Protein AF-A0AAN6NQ65-F1 (afdb_monomer_lite)

Sequence (447 aa):
MGCDTLKQATLVTADGRIVTVSDKDKANSDEGRLFWALRGAGGGNFGVVVEFKMYLSKLQNEEGLVVAGRYVWLPSPAAKAMDEFMKTMERFYTTDWPDQITIDSTWLCDLKQTGSELGVRFLVYYDGTKEEFDKLIDDKVKQKDLAKQLKRRSLAEKSTRFLHETLASQWSEETIKAFPSGSEVKHKLYSSFVFKNDASRIKSVISIIRQEMAAFRREFPGEDGLLQVTWIHSGGKASAKKRSETAFRWRDCTYHAYIMLEWQEKWLEMDMRGFLQKFKEKLRPFSMMGRAAFINFPDAALQSNASERVYYGNNRQKLQSIKKIWDRDNFFQWNQGVRLPQPESAKTQTFNVKAASASLPADELRMLSSFAINSESAPASPPSSLGDEGDDRTLGDEGDVVDMDEQLLTDVNASEEWDSFDHPAASGQINYSALGRGIIDLSALGF

Radius of gyration: 26.8 Å; chains: 1; bounding box: 70×83×67 Å

Foldseek 3Di:
DQLVFWAKWWFQFPVRDIDIAGPPDDCPDLRVLVSQASSAQDPLFFGGIDDTDGDDDDFPDPVQKKKKFKDKAAFAQPPVRVVVVLVQQLQVLLFPDDPQKWWKKKKKQWLVDDRHLIMIMIIIIGRDDLVVVLVRLVVRRPPVVVSVRSSVGIDMDRPVVCCVPPVVVVVVVVVVLVDPPDPFNKDKAKDKFFAASDSVLSSQLVVLVSVLSNVCNVVDRPFRKMKMKIWTAQADPQLPDALQSHQQRRSNTGTMIMIMMMGGDPVCPVVVVVSVVVSCQSSQCRGVLSAAGGPVGDHPPDFQVCLCCRHRNVSLVSSQVSCCVRPVVPPSDDGNYRHHDDDCVVVPPDDPVVVPPPDDDPPVVVVVPPPDDDDDDDDDDDDDDDDDDDDDDDDDDDDDPPPPPDPDDPSVVVVVVVVPDDDPDPDDDDDPDDPDDDDDDPCVPPD

Organism: NCBI:txid241081

Secondary structure (DSSP, 8-state):
-GGGSEEEEEEE-TTS-EEEEETTS-TTSHHHHHHHHHTTS-SSSS-EEEEEEEPPPPPSSTT-EEEEEEEEE---SSHHHHHHHHHHHHHHHHS---TTEEEEEEEEEETT--SSS-EEEEEEEESS-HHHHHHHHHHH--SHHHHHHHHHTEEEEEHHHHIIIIIIHHHHHHHHHHSTTSSSPPEEEEEEEEE---HHHHHHHHHHHHHHHHHHHHHSTTS-EEEEEEEEE--GGGGGS-TTSSS---TT-SEEEEEEEEES-GGGHHHHHHHHHHHHHHHGGGSGGGT---TTS--TTS-TTTHHHHHHGGGHHHHHHHHHHH-TT--S--TTSPPPPPPGGGTT----TTSGGGS--TTGGGTGGGS------------------------------------SSSTTHHHHHHHT-PPPPS----------S-----TTS--

pLDDT: mean 77.88, std 26.89, range [23.22, 98.69]

Structure (mmCIF, N/CA/C/O backbone):
data_AF-A0AAN6NQ65-F1
#
_entry.id   AF-A0AAN6NQ65-F1
#
loop_
_atom_site.group_PDB
_atom_site.id
_atom_site.type_symbol
_atom_site.label_atom_id
_atom_site.label_alt_id
_atom_site.label_comp_id
_atom_site.label_asym_id
_atom_site.label_entity_id
_atom_site.label_seq_id
_atom_site.pdbx_PDB_ins_code
_atom_site.Cartn_x
_atom_site.Cartn_y
_atom_site.Cartn_z
_atom_site.occupancy
_atom_site.B_iso_or_equiv
_atom_site.auth_seq_id
_atom_site.auth_comp_id
_atom_site.auth_asym_id
_atom_site.auth_atom_id
_atom_site.pdbx_PDB_model_num
ATOM 1 N N . MET A 1 1 ? 7.867 6.233 -3.820 1.00 88.19 1 MET A N 1
ATOM 2 C CA . MET A 1 1 ? 7.574 4.851 -4.269 1.00 88.19 1 MET A CA 1
ATOM 3 C C . MET A 1 1 ? 8.866 4.107 -4.580 1.00 88.19 1 MET A C 1
ATOM 5 O O . MET A 1 1 ? 9.846 4.755 -4.925 1.00 88.19 1 MET A O 1
ATOM 9 N N . GLY A 1 2 ? 8.884 2.769 -4.538 1.00 88.88 2 GLY A N 1
ATOM 10 C CA . GLY A 1 2 ? 10.074 1.984 -4.924 1.00 88.88 2 GLY A CA 1
ATOM 11 C C . GLY A 1 2 ? 10.507 2.184 -6.387 1.00 88.88 2 GLY A C 1
ATOM 12 O O . GLY A 1 2 ? 11.692 2.202 -6.691 1.00 88.88 2 GLY A O 1
ATOM 13 N N . CYS A 1 3 ? 9.565 2.457 -7.296 1.00 93.75 3 CYS A N 1
ATOM 14 C CA . CYS A 1 3 ? 9.886 2.826 -8.679 1.00 93.75 3 CYS A CA 1
ATOM 15 C C . CYS A 1 3 ? 10.592 4.191 -8.820 1.00 93.75 3 CYS A C 1
ATOM 17 O O . CYS A 1 3 ? 11.204 4.464 -9.854 1.00 93.75 3 CYS A O 1
ATOM 19 N N . ASP A 1 4 ? 10.540 5.053 -7.800 1.00 94.69 4 ASP A N 1
ATOM 20 C CA . ASP A 1 4 ? 11.203 6.359 -7.836 1.00 94.69 4 ASP A CA 1
ATOM 21 C C . ASP A 1 4 ? 12.704 6.240 -7.605 1.00 94.69 4 ASP A C 1
ATOM 23 O O . ASP A 1 4 ? 13.458 7.004 -8.206 1.00 94.69 4 ASP A O 1
ATOM 27 N N . THR A 1 5 ? 13.118 5.272 -6.783 1.00 95.81 5 THR A N 1
ATOM 28 C CA . THR A 1 5 ? 14.517 5.011 -6.434 1.00 95.81 5 THR A CA 1
ATOM 29 C C . THR A 1 5 ? 15.225 4.093 -7.428 1.00 95.81 5 THR A C 1
ATOM 31 O O . THR A 1 5 ? 16.433 3.915 -7.310 1.00 95.81 5 THR A O 1
ATOM 34 N N . LEU A 1 6 ? 14.533 3.545 -8.435 1.00 97.44 6 LEU A N 1
ATOM 35 C CA . LEU A 1 6 ? 15.185 2.809 -9.519 1.00 97.44 6 LEU A CA 1
ATOM 36 C C . LEU A 1 6 ? 16.163 3.724 -10.275 1.00 97.44 6 LEU A C 1
ATOM 38 O O . LEU A 1 6 ? 15.770 4.784 -10.764 1.00 97.44 6 LEU A O 1
ATOM 42 N N . LYS A 1 7 ? 17.422 3.286 -10.375 1.00 98.25 7 LYS A N 1
ATOM 43 C CA . LYS A 1 7 ? 18.525 3.979 -11.058 1.00 98.25 7 LYS A CA 1
ATOM 44 C C . LYS A 1 7 ? 18.899 3.305 -12.375 1.00 98.25 7 LYS A C 1
ATOM 46 O O . LYS A 1 7 ? 19.139 3.979 -13.368 1.00 98.25 7 LYS A O 1
ATOM 51 N N . GLN A 1 8 ? 18.963 1.976 -12.378 1.00 98.56 8 GLN A N 1
ATOM 52 C CA . GLN A 1 8 ? 19.268 1.163 -13.555 1.00 98.56 8 GLN A CA 1
ATOM 53 C C . GLN A 1 8 ? 18.617 -0.214 -13.411 1.00 98.56 8 GLN A C 1
ATOM 55 O O . GLN A 1 8 ? 18.523 -0.735 -12.301 1.00 98.56 8 GLN A O 1
ATOM 60 N N . ALA A 1 9 ? 18.185 -0.796 -14.523 1.00 98.44 9 ALA A N 1
ATOM 61 C CA . ALA A 1 9 ? 17.701 -2.167 -14.606 1.00 98.44 9 ALA A CA 1
ATOM 62 C C . ALA A 1 9 ? 18.404 -2.893 -15.756 1.00 98.44 9 ALA A C 1
ATOM 64 O O . ALA A 1 9 ? 18.630 -2.295 -16.809 1.00 98.44 9 ALA A O 1
ATOM 65 N N . THR A 1 10 ? 18.707 -4.174 -15.569 1.00 98.69 10 THR A N 1
ATOM 66 C CA . THR A 1 10 ? 19.161 -5.073 -16.638 1.00 98.69 10 THR A CA 1
ATOM 67 C C . THR A 1 10 ? 18.120 -6.167 -16.828 1.00 98.69 10 THR A C 1
ATOM 69 O O . THR A 1 10 ? 17.660 -6.753 -15.847 1.00 98.69 10 THR A O 1
ATOM 72 N N . LEU A 1 11 ? 17.733 -6.436 -18.072 1.00 98.00 11 LEU A N 1
ATOM 73 C CA . LEU A 1 11 ? 16.691 -7.398 -18.422 1.00 98.00 11 LEU A CA 1
ATOM 74 C C . LEU A 1 11 ? 17.039 -8.221 -19.664 1.00 98.00 11 LEU A C 1
ATOM 76 O O . LEU A 1 11 ? 17.807 -7.782 -20.518 1.00 98.00 11 LEU A O 1
ATOM 80 N N . VAL A 1 12 ? 16.427 -9.398 -19.766 1.00 98.31 12 VAL A N 1
ATOM 81 C CA . VAL A 1 12 ? 16.402 -10.236 -20.968 1.00 98.31 12 VAL A CA 1
ATOM 82 C C . VAL A 1 12 ? 15.095 -9.968 -21.711 1.00 98.31 12 VAL A C 1
ATOM 84 O O . VAL A 1 12 ? 14.009 -10.101 -21.144 1.00 98.31 12 VAL A O 1
ATOM 87 N N . THR A 1 13 ? 15.201 -9.551 -22.966 1.00 97.38 13 THR A N 1
ATOM 88 C CA . THR A 1 13 ? 14.060 -9.257 -23.854 1.00 97.38 13 THR A CA 1
ATOM 89 C C . THR A 1 13 ? 13.543 -10.523 -24.552 1.00 97.38 13 THR A C 1
ATOM 91 O O . THR A 1 13 ? 14.151 -11.586 -24.442 1.00 97.38 13 THR A O 1
ATOM 94 N N . ALA A 1 14 ? 12.404 -10.439 -25.252 1.00 96.19 14 ALA A N 1
ATOM 95 C CA . ALA A 1 14 ? 11.746 -11.603 -25.868 1.00 96.19 14 ALA A CA 1
ATOM 96 C C . ALA A 1 14 ? 12.612 -12.314 -26.931 1.00 96.19 14 ALA A C 1
ATOM 98 O O . ALA A 1 14 ? 12.497 -13.521 -27.118 1.00 96.19 14 ALA A O 1
ATOM 99 N N . ASP A 1 15 ? 13.516 -11.579 -27.586 1.00 95.88 15 ASP A N 1
ATOM 100 C CA . ASP A 1 15 ? 14.494 -12.104 -28.549 1.00 95.88 15 ASP A CA 1
ATOM 101 C C . ASP A 1 15 ? 15.809 -12.591 -27.895 1.00 95.88 15 ASP A C 1
ATOM 103 O O . ASP A 1 15 ? 16.781 -12.901 -28.585 1.00 95.88 15 ASP A O 1
ATOM 107 N N . GLY A 1 16 ? 15.852 -12.664 -26.561 1.00 96.69 16 GLY A N 1
ATOM 108 C CA . GLY A 1 16 ? 16.993 -13.152 -25.787 1.00 96.69 16 GLY A CA 1
ATOM 109 C C . GLY A 1 16 ? 18.120 -12.137 -25.572 1.00 96.69 16 GLY A C 1
ATOM 110 O O . GLY A 1 16 ? 19.109 -12.477 -24.917 1.00 96.69 16 GLY A O 1
ATOM 111 N N . ARG A 1 17 ? 18.015 -10.893 -26.066 1.00 97.44 17 ARG A N 1
ATOM 112 C CA . ARG A 1 17 ? 19.049 -9.872 -25.813 1.00 97.44 17 ARG A CA 1
ATOM 113 C C . ARG A 1 17 ? 19.034 -9.405 -24.361 1.00 97.44 17 ARG A C 1
ATOM 115 O O . ARG A 1 17 ? 17.974 -9.096 -23.811 1.00 97.44 17 ARG A O 1
ATOM 122 N N . ILE A 1 18 ? 20.230 -9.266 -23.785 1.00 98.44 18 ILE A N 1
ATOM 123 C CA . ILE A 1 18 ? 20.455 -8.579 -22.509 1.00 98.44 18 ILE A CA 1
ATOM 124 C C . ILE A 1 18 ? 20.520 -7.073 -22.776 1.00 98.44 18 ILE A C 1
ATOM 126 O O . ILE A 1 18 ? 21.322 -6.615 -23.591 1.00 98.44 18 ILE A O 1
ATOM 130 N N . VAL A 1 19 ? 19.681 -6.309 -22.082 1.00 98.19 19 VAL A N 1
ATOM 131 C CA . VAL A 1 19 ? 19.545 -4.858 -22.235 1.00 98.19 19 VAL A CA 1
ATOM 132 C C . VAL A 1 19 ? 19.634 -4.207 -20.860 1.00 98.19 19 VAL A C 1
ATOM 134 O O . VAL A 1 19 ? 18.917 -4.595 -19.939 1.00 98.19 19 VAL A O 1
ATOM 137 N N . THR A 1 20 ? 20.495 -3.200 -20.722 1.00 98.62 20 THR A N 1
ATOM 138 C CA . THR A 1 20 ? 20.633 -2.395 -19.502 1.00 98.62 20 THR A CA 1
ATOM 139 C C . THR A 1 20 ? 20.147 -0.977 -19.779 1.00 98.62 20 THR A C 1
ATOM 141 O O . THR A 1 20 ? 20.663 -0.327 -20.682 1.00 98.62 20 THR A O 1
ATOM 144 N N . VAL A 1 21 ? 19.189 -0.494 -18.986 1.00 98.62 21 VAL A N 1
ATOM 145 C CA . VAL A 1 21 ? 18.586 0.846 -19.110 1.00 98.62 21 VAL A CA 1
ATOM 146 C C . VAL A 1 21 ? 18.626 1.603 -17.781 1.00 98.62 21 VAL A C 1
ATOM 148 O O . VAL A 1 21 ? 18.590 0.989 -16.712 1.00 98.62 21 VAL A O 1
ATOM 151 N N . SER A 1 22 ? 18.731 2.929 -17.810 1.00 98.44 22 SER A N 1
ATOM 152 C CA . SER A 1 22 ? 19.055 3.764 -16.648 1.00 98.44 22 SER A CA 1
ATOM 153 C C . SER A 1 22 ? 18.463 5.174 -16.675 1.00 98.44 22 SER A C 1
ATOM 155 O O . SER A 1 22 ? 18.005 5.674 -17.699 1.00 98.44 22 SER A O 1
ATOM 157 N N . ASP A 1 23 ? 18.562 5.863 -15.538 1.00 97.44 23 ASP A N 1
ATOM 158 C CA . ASP A 1 23 ? 18.179 7.270 -15.367 1.00 97.44 23 ASP A CA 1
ATOM 159 C C . ASP A 1 23 ? 19.037 8.276 -16.153 1.00 97.44 23 ASP A C 1
ATOM 161 O O . ASP A 1 23 ? 18.737 9.471 -16.146 1.00 97.44 23 ASP A O 1
ATOM 165 N N . LYS A 1 24 ? 20.078 7.801 -16.846 1.00 97.94 24 LYS A N 1
ATOM 166 C CA . LYS A 1 24 ? 20.935 8.591 -17.739 1.00 97.94 24 LYS A CA 1
ATOM 167 C C . LYS A 1 24 ? 20.559 8.476 -19.215 1.00 97.94 24 LYS A C 1
ATOM 169 O O . LYS A 1 24 ? 21.101 9.232 -20.024 1.00 97.94 24 LYS A O 1
ATOM 174 N N . ASP A 1 25 ? 19.673 7.551 -19.576 1.00 98.31 25 ASP A N 1
ATOM 175 C CA . ASP A 1 25 ? 19.274 7.367 -20.969 1.00 98.31 25 ASP A CA 1
ATOM 176 C C . ASP A 1 25 ? 18.403 8.537 -21.436 1.00 98.31 25 ASP A C 1
ATOM 178 O O . ASP A 1 25 ? 17.632 9.128 -20.671 1.00 98.31 25 ASP A O 1
ATOM 182 N N . LYS A 1 26 ? 18.518 8.899 -22.717 1.00 97.50 26 LYS A N 1
ATOM 183 C CA . LYS A 1 26 ? 17.747 10.014 -23.277 1.00 97.50 26 LYS A CA 1
ATOM 184 C C . LYS A 1 26 ? 16.262 9.662 -23.224 1.00 97.50 26 LYS A C 1
ATOM 186 O O . LYS A 1 26 ? 15.844 8.670 -23.806 1.00 97.50 26 LYS A O 1
ATOM 191 N N . ALA A 1 27 ? 15.444 10.499 -22.586 1.00 91.94 27 ALA A N 1
ATOM 192 C CA . ALA A 1 27 ? 14.029 10.203 -22.321 1.00 91.94 27 ALA A CA 1
ATOM 193 C C . ALA A 1 27 ? 13.165 9.916 -23.573 1.00 91.94 27 ALA A C 1
ATOM 195 O O . ALA A 1 27 ? 12.062 9.378 -23.451 1.00 91.94 27 ALA A O 1
ATOM 196 N N . ASN A 1 28 ? 13.643 10.291 -24.765 1.00 92.31 28 ASN A N 1
ATOM 197 C CA . ASN A 1 28 ? 13.008 10.030 -26.054 1.00 92.31 28 ASN A CA 1
ATOM 198 C C . ASN A 1 28 ? 13.595 8.834 -26.834 1.00 92.31 28 ASN A C 1
ATOM 200 O O . ASN A 1 28 ? 12.980 8.460 -27.833 1.00 92.31 28 ASN A O 1
ATOM 204 N N . SER A 1 29 ? 14.717 8.240 -26.404 1.00 98.19 29 SER A N 1
ATOM 205 C CA . SER A 1 29 ? 15.230 6.985 -26.971 1.00 98.19 29 SER A CA 1
ATOM 206 C C . SER A 1 29 ? 14.408 5.794 -26.487 1.00 98.19 29 SER A C 1
ATOM 208 O O . SER A 1 29 ? 13.657 5.889 -25.510 1.00 98.19 29 SER A O 1
ATOM 210 N N . ASP A 1 30 ? 14.537 4.659 -27.164 1.00 97.94 30 ASP A N 1
ATOM 211 C CA . ASP A 1 30 ? 13.754 3.474 -26.828 1.00 97.94 30 ASP A CA 1
ATOM 212 C C . ASP A 1 30 ? 14.168 2.882 -25.472 1.00 97.94 30 ASP A C 1
ATOM 214 O O . ASP A 1 30 ? 13.307 2.406 -24.729 1.00 97.94 30 ASP A O 1
ATOM 218 N N . GLU A 1 31 ? 15.441 3.021 -25.091 1.00 98.31 31 GLU A N 1
ATOM 219 C CA . GLU A 1 31 ? 15.995 2.666 -23.779 1.00 98.31 31 GLU A CA 1
ATOM 220 C C . GLU A 1 31 ? 15.440 3.567 -22.669 1.00 98.31 31 GLU A C 1
ATOM 222 O O . GLU A 1 31 ? 14.917 3.070 -21.670 1.00 98.31 31 GLU A O 1
ATOM 227 N N . GLY A 1 32 ? 15.466 4.893 -22.856 1.00 98.38 32 GLY A N 1
ATOM 228 C CA . GLY A 1 32 ? 14.921 5.841 -21.876 1.00 98.38 32 GLY A CA 1
ATOM 229 C C . GLY A 1 32 ? 13.405 5.703 -21.704 1.00 98.38 32 GLY A C 1
ATOM 230 O O . GLY A 1 32 ? 12.870 5.858 -20.599 1.00 98.38 32 GLY A O 1
ATOM 231 N N . ARG A 1 33 ? 12.696 5.331 -22.776 1.00 98.44 33 ARG A N 1
ATOM 232 C CA . ARG A 1 33 ? 11.277 4.959 -22.723 1.00 98.44 33 ARG A CA 1
ATOM 233 C C . ARG A 1 33 ? 11.064 3.653 -21.946 1.00 98.44 33 ARG A C 1
ATOM 235 O O . ARG A 1 33 ? 10.206 3.628 -21.063 1.00 98.44 33 ARG A O 1
ATOM 242 N N . LEU A 1 34 ? 11.850 2.606 -22.206 1.00 98.50 34 LEU A N 1
ATOM 243 C CA . LEU A 1 34 ? 11.795 1.343 -21.458 1.00 98.50 34 LEU A CA 1
ATOM 244 C C . LEU A 1 34 ? 12.082 1.556 -19.965 1.00 98.50 34 LEU A C 1
ATOM 246 O O . LEU A 1 34 ? 11.313 1.093 -19.122 1.00 98.50 34 LEU A O 1
ATOM 250 N N . PHE A 1 35 ? 13.110 2.335 -19.623 1.00 98.62 35 PHE A N 1
ATOM 251 C CA . PHE A 1 35 ? 13.409 2.711 -18.241 1.00 98.62 35 PHE A CA 1
ATOM 252 C C . PHE A 1 35 ? 12.221 3.409 -17.562 1.00 98.62 35 PHE A C 1
ATOM 254 O O . PHE A 1 35 ? 11.851 3.067 -16.438 1.00 98.62 35 PHE A O 1
ATOM 261 N N . TRP A 1 36 ? 11.559 4.342 -18.256 1.00 98.56 36 TRP A N 1
ATOM 262 C CA . TRP A 1 36 ? 10.339 4.990 -17.763 1.00 98.56 36 TRP A CA 1
ATOM 263 C C . TRP A 1 36 ? 9.194 3.991 -17.501 1.00 98.56 36 TRP A C 1
ATOM 265 O O . TRP A 1 36 ? 8.468 4.153 -16.514 1.00 98.56 36 TRP A O 1
ATOM 275 N N . ALA A 1 37 ? 9.049 2.951 -18.332 1.00 98.25 37 ALA A N 1
ATOM 276 C CA . ALA A 1 37 ? 8.024 1.918 -18.164 1.00 98.25 37 ALA A CA 1
ATOM 277 C C . ALA A 1 37 ? 8.301 1.010 -16.955 1.00 98.25 37 ALA A C 1
ATOM 279 O O . ALA A 1 37 ? 7.411 0.780 -16.132 1.00 98.25 37 ALA A O 1
ATOM 280 N N . LEU A 1 38 ? 9.552 0.570 -16.783 1.00 97.69 38 LEU A N 1
ATOM 281 C CA . LEU A 1 38 ? 9.984 -0.227 -15.626 1.00 97.69 38 LEU A CA 1
ATOM 282 C C . LEU A 1 38 ? 9.735 0.501 -14.291 1.00 97.69 38 LEU A C 1
ATOM 284 O O . LEU A 1 38 ? 9.524 -0.135 -13.258 1.00 97.69 38 LEU A O 1
ATOM 288 N N . ARG A 1 39 ? 9.641 1.837 -14.303 1.00 97.50 39 ARG A N 1
ATOM 289 C CA . ARG A 1 39 ? 9.271 2.663 -13.142 1.00 97.50 39 ARG A CA 1
ATOM 290 C C . ARG A 1 39 ? 7.756 2.708 -12.882 1.00 97.50 39 ARG A C 1
ATOM 292 O O . ARG A 1 39 ? 7.170 3.770 -12.674 1.00 97.50 39 ARG A O 1
ATOM 299 N N . GLY A 1 40 ? 7.119 1.541 -12.811 1.00 95.25 40 GLY A N 1
ATOM 300 C CA . GLY A 1 40 ? 5.759 1.396 -12.271 1.00 95.25 40 GLY A CA 1
ATOM 301 C C . GLY A 1 40 ? 4.728 0.711 -13.166 1.00 95.25 40 GLY A C 1
ATOM 302 O O . GLY A 1 40 ? 3.556 0.718 -12.804 1.00 95.25 40 GLY A O 1
ATOM 303 N N . ALA A 1 41 ? 5.121 0.113 -14.295 1.00 95.00 41 ALA A N 1
ATOM 304 C CA . ALA A 1 41 ? 4.209 -0.714 -15.093 1.00 95.00 41 ALA A CA 1
ATOM 305 C C . ALA A 1 41 ? 3.827 -2.046 -14.415 1.00 95.00 41 ALA A C 1
ATOM 307 O O . ALA A 1 41 ? 2.817 -2.640 -14.774 1.00 95.00 41 ALA A O 1
ATOM 308 N N . GLY A 1 42 ? 4.606 -2.519 -13.437 1.00 91.00 42 GLY A N 1
ATOM 309 C CA . GLY A 1 42 ? 4.481 -3.878 -12.895 1.00 91.00 42 GLY A CA 1
ATOM 310 C C . GLY A 1 42 ? 5.242 -4.917 -13.732 1.00 91.00 42 GLY A C 1
ATOM 311 O O . GLY A 1 42 ? 5.729 -4.617 -14.827 1.00 91.00 42 GLY A O 1
ATOM 312 N N . GLY A 1 43 ? 5.384 -6.127 -13.184 1.00 90.44 43 GLY A N 1
ATOM 313 C CA . GLY A 1 43 ? 6.146 -7.227 -13.791 1.00 90.44 43 GLY A CA 1
ATOM 314 C C . GLY A 1 43 ? 5.507 -7.821 -15.053 1.00 90.44 43 GLY A C 1
ATOM 315 O O . GLY A 1 43 ? 4.384 -7.480 -15.416 1.00 90.44 43 GLY A O 1
ATOM 316 N N . GLY A 1 44 ? 6.241 -8.706 -15.735 1.00 92.12 44 GLY A N 1
ATOM 317 C CA . GLY A 1 44 ? 5.711 -9.511 -16.845 1.00 92.12 44 GLY A CA 1
ATOM 318 C C . GLY A 1 44 ? 5.293 -8.733 -18.099 1.00 92.12 44 GLY A C 1
ATOM 319 O O . GLY A 1 44 ? 4.402 -9.182 -18.809 1.00 92.12 44 GLY A O 1
ATOM 320 N N . ASN A 1 45 ? 5.876 -7.554 -18.365 1.00 95.50 45 ASN A N 1
ATOM 321 C CA . ASN A 1 45 ? 5.434 -6.673 -19.460 1.00 95.50 45 ASN A CA 1
ATOM 322 C C . ASN A 1 45 ? 6.440 -6.472 -20.610 1.00 95.50 45 ASN A C 1
ATOM 324 O O . ASN A 1 45 ? 5.999 -6.311 -21.746 1.00 95.50 45 ASN A O 1
ATOM 328 N N . PHE A 1 46 ? 7.754 -6.437 -20.349 1.00 96.94 46 PHE A N 1
ATOM 329 C CA . PHE A 1 46 ? 8.761 -5.984 -21.337 1.00 96.94 46 PHE A CA 1
ATOM 330 C C . PHE A 1 46 ? 10.049 -6.830 -21.384 1.00 96.94 46 PHE A C 1
ATOM 332 O O . PHE A 1 46 ? 10.981 -6.489 -22.107 1.00 96.94 46 PHE A O 1
ATOM 339 N N . GLY A 1 47 ? 10.137 -7.887 -20.578 1.00 96.44 47 GLY A N 1
ATOM 340 C CA . GLY A 1 47 ? 11.363 -8.652 -20.367 1.00 96.44 47 GLY A CA 1
ATOM 341 C C . GLY A 1 47 ? 11.421 -9.287 -18.980 1.00 96.44 47 GLY A C 1
ATOM 342 O O . GLY A 1 47 ? 10.676 -8.896 -18.077 1.00 96.44 47 GLY A O 1
ATOM 343 N N . VAL A 1 48 ? 12.347 -10.229 -18.806 1.00 98.12 48 VAL A N 1
ATOM 344 C CA . VAL A 1 48 ? 12.720 -10.790 -17.500 1.00 98.12 48 VAL A CA 1
ATOM 345 C C . VAL A 1 48 ? 13.801 -9.897 -16.899 1.00 98.12 48 VAL A C 1
ATOM 347 O O . VAL A 1 48 ? 14.910 -9.836 -17.426 1.00 98.12 48 VAL A O 1
ATOM 350 N N . VAL A 1 49 ? 13.500 -9.176 -15.817 1.00 97.44 49 VAL A N 1
ATOM 351 C CA . VAL A 1 49 ? 14.507 -8.348 -15.134 1.00 97.44 49 VAL A CA 1
ATOM 352 C C . VAL A 1 49 ? 15.441 -9.243 -14.320 1.00 97.44 49 VAL A C 1
ATOM 354 O O . VAL A 1 49 ? 14.982 -10.028 -13.497 1.00 97.44 49 VAL A O 1
ATOM 357 N N . VAL A 1 50 ? 16.748 -9.096 -14.536 1.00 97.75 50 VAL A N 1
ATOM 358 C CA . VAL A 1 50 ? 17.806 -9.893 -13.887 1.00 97.75 50 VAL A CA 1
ATOM 359 C C . VAL A 1 50 ? 18.680 -9.078 -12.930 1.00 97.75 50 VAL A C 1
ATOM 361 O O . VAL A 1 50 ? 19.367 -9.651 -12.090 1.00 97.75 50 VAL A O 1
ATOM 364 N N . GLU A 1 51 ? 18.653 -7.745 -13.013 1.00 98.06 51 GLU A N 1
ATOM 365 C CA . GLU A 1 51 ? 19.356 -6.861 -12.077 1.00 98.06 51 GLU A CA 1
ATOM 366 C C . GLU A 1 51 ? 18.577 -5.555 -11.871 1.00 98.06 51 GLU A C 1
ATOM 368 O O . GLU A 1 51 ? 18.101 -4.947 -12.832 1.00 98.06 51 GLU A O 1
ATOM 373 N N . PHE A 1 52 ? 18.529 -5.075 -10.627 1.00 97.12 52 PHE A N 1
ATOM 374 C CA . PHE A 1 52 ? 18.142 -3.708 -10.289 1.00 97.12 52 PHE A CA 1
ATOM 375 C C . PHE A 1 52 ? 19.276 -3.006 -9.536 1.00 97.12 52 PHE A C 1
ATOM 377 O O . PHE A 1 52 ? 19.825 -3.545 -8.575 1.00 97.12 52 PHE A O 1
ATOM 384 N N . LYS A 1 53 ? 19.568 -1.759 -9.909 1.00 98.00 53 LYS A N 1
ATOM 385 C CA . LYS A 1 53 ? 20.365 -0.825 -9.107 1.00 98.00 53 LYS A CA 1
ATOM 386 C C . LYS A 1 53 ? 19.454 0.288 -8.609 1.00 98.00 53 LYS A C 1
ATOM 388 O O . LYS A 1 53 ? 18.756 0.928 -9.399 1.00 98.00 53 LYS A O 1
ATOM 393 N N . MET A 1 54 ? 19.491 0.534 -7.303 1.00 96.94 54 MET A N 1
ATOM 394 C CA . MET A 1 54 ? 18.604 1.472 -6.614 1.00 96.94 54 MET A CA 1
ATOM 395 C C . MET A 1 54 ? 19.404 2.608 -5.969 1.00 96.94 54 MET A C 1
ATOM 397 O O . MET A 1 54 ? 20.544 2.418 -5.543 1.00 96.94 54 MET A O 1
ATOM 401 N N . TYR A 1 55 ? 18.798 3.785 -5.861 1.00 95.81 55 TYR A N 1
ATOM 402 C CA . TYR A 1 55 ? 19.237 4.830 -4.944 1.00 95.81 55 TYR A CA 1
ATOM 403 C C . TYR A 1 55 ? 18.886 4.440 -3.507 1.00 95.81 55 TYR A C 1
ATOM 405 O O . TYR A 1 55 ? 17.758 4.033 -3.225 1.00 95.81 55 TYR A O 1
ATOM 413 N N . LEU A 1 56 ? 19.854 4.591 -2.603 1.00 90.69 56 LEU A N 1
ATOM 414 C CA . LEU A 1 56 ? 19.662 4.421 -1.165 1.00 90.69 56 LEU A CA 1
ATOM 415 C C . LEU A 1 56 ? 19.349 5.776 -0.521 1.00 90.69 56 LEU A C 1
ATOM 417 O O . LEU A 1 56 ? 19.967 6.785 -0.866 1.00 90.69 56 LEU A O 1
ATOM 421 N N . SER A 1 57 ? 18.415 5.791 0.427 1.00 86.38 57 SER A N 1
ATOM 422 C CA . SER A 1 57 ? 18.131 6.966 1.256 1.00 86.38 57 SER A CA 1
ATOM 423 C C . SER A 1 57 ? 19.148 7.075 2.397 1.00 86.38 57 SER A C 1
ATOM 425 O O . SER A 1 57 ? 19.469 6.067 3.026 1.00 86.38 57 SER A O 1
ATOM 427 N N . LYS A 1 58 ? 19.616 8.293 2.707 1.00 90.00 58 LYS A N 1
ATOM 428 C CA . LYS A 1 58 ? 20.286 8.584 3.986 1.00 90.00 58 LYS A CA 1
ATOM 429 C C . LYS A 1 58 ? 19.197 8.841 5.035 1.00 90.00 58 LYS A C 1
ATOM 431 O O . LYS A 1 58 ? 18.310 9.648 4.772 1.00 90.00 58 LYS A O 1
ATOM 436 N N . LEU A 1 59 ? 19.278 8.160 6.178 1.00 90.94 59 LEU A N 1
ATOM 437 C CA . LEU A 1 59 ? 18.430 8.415 7.348 1.00 90.94 59 LEU A CA 1
ATOM 438 C C . LEU A 1 59 ? 18.798 9.756 8.004 1.00 90.94 59 LEU A C 1
ATOM 440 O O . LEU A 1 59 ? 19.936 10.221 7.867 1.00 90.94 59 LEU A O 1
ATOM 444 N N . GLN A 1 60 ? 17.860 10.368 8.723 1.00 88.56 60 GLN A N 1
ATOM 445 C CA . GLN A 1 60 ? 18.109 11.603 9.474 1.00 88.56 60 GLN A CA 1
ATOM 446 C C . GLN A 1 60 ? 19.060 11.372 10.649 1.00 88.56 60 GLN A C 1
ATOM 448 O O . GLN A 1 60 ? 19.951 12.183 10.897 1.00 88.56 60 GLN A O 1
ATOM 453 N N . ASN A 1 61 ? 18.900 10.249 11.351 1.00 86.38 61 ASN A N 1
ATOM 454 C CA . ASN A 1 61 ? 19.770 9.874 12.456 1.00 86.38 61 ASN A CA 1
ATOM 455 C C . ASN A 1 61 ? 21.103 9.295 11.936 1.00 86.38 61 ASN A C 1
ATOM 457 O O . ASN A 1 61 ? 21.123 8.282 11.232 1.00 86.38 61 ASN A O 1
ATOM 461 N N . GLU A 1 62 ? 22.229 9.913 12.306 1.00 85.31 62 GLU A N 1
ATOM 462 C CA . GLU A 1 62 ? 23.557 9.526 11.800 1.00 85.31 62 GLU A CA 1
ATOM 463 C C . GLU A 1 62 ? 24.048 8.156 12.301 1.00 85.31 62 GLU A C 1
ATOM 465 O O . GLU A 1 62 ? 24.873 7.523 11.645 1.00 85.31 62 GLU A O 1
ATOM 470 N N . GLU A 1 63 ? 23.496 7.647 13.407 1.00 85.56 63 GLU A N 1
ATOM 471 C CA . GLU A 1 63 ? 23.771 6.297 13.923 1.00 85.56 63 GLU A CA 1
ATOM 472 C C . GLU A 1 63 ? 22.947 5.205 13.205 1.00 85.56 63 GLU A C 1
ATOM 474 O O . GLU A 1 63 ? 23.108 4.006 13.473 1.00 85.56 63 GLU A O 1
ATOM 479 N N . GLY A 1 64 ? 22.073 5.607 12.272 1.00 86.38 64 GLY A N 1
ATOM 480 C CA . GLY A 1 64 ? 21.202 4.730 11.490 1.00 86.38 64 GLY A CA 1
ATOM 481 C C . GLY A 1 64 ? 19.983 4.210 12.258 1.00 86.38 64 GLY A C 1
ATOM 482 O O . GLY A 1 64 ? 19.413 3.181 11.867 1.00 86.38 64 GLY A O 1
ATOM 483 N N . LEU A 1 65 ? 19.616 4.881 13.356 1.00 89.44 65 LEU A N 1
ATOM 484 C CA . LEU A 1 65 ? 18.443 4.552 14.164 1.00 89.44 65 LEU A CA 1
ATOM 485 C C . LEU A 1 65 ? 17.147 5.021 13.493 1.00 89.44 65 LEU A C 1
ATOM 487 O O . LEU A 1 65 ? 17.088 6.096 12.903 1.00 89.44 65 LEU A O 1
ATOM 491 N N . VAL A 1 66 ? 16.100 4.217 13.635 1.00 93.44 66 VAL A N 1
ATOM 492 C CA . VAL A 1 66 ? 14.711 4.552 13.304 1.00 93.44 66 VAL A CA 1
ATOM 493 C C . VAL A 1 66 ? 13.823 4.134 14.467 1.00 93.44 66 VAL A C 1
ATOM 495 O O . VAL A 1 66 ? 14.137 3.170 15.172 1.00 93.44 66 VAL A O 1
ATOM 498 N N . VAL A 1 67 ? 12.699 4.817 14.663 1.00 94.81 67 VAL A N 1
ATOM 499 C CA . VAL A 1 67 ? 11.663 4.353 15.590 1.00 94.81 67 VAL A CA 1
ATOM 500 C C . VAL A 1 67 ? 10.664 3.514 14.812 1.00 94.81 67 VAL A C 1
ATOM 502 O O . VAL A 1 67 ? 10.066 3.987 13.846 1.00 94.81 67 VAL A O 1
ATOM 505 N N . ALA A 1 68 ? 10.458 2.274 15.238 1.00 92.38 68 ALA A N 1
ATOM 506 C CA . ALA A 1 68 ? 9.488 1.387 14.616 1.00 92.38 68 ALA A CA 1
ATOM 507 C C . ALA A 1 68 ? 8.662 0.637 15.662 1.00 92.38 68 ALA A C 1
ATOM 509 O O . ALA A 1 68 ? 9.095 0.450 16.803 1.00 92.38 68 ALA A O 1
ATOM 510 N N . GLY A 1 69 ? 7.444 0.240 15.296 1.00 90.12 69 GLY A N 1
ATOM 511 C CA . GLY A 1 69 ? 6.510 -0.340 16.254 1.00 90.12 69 GLY A CA 1
ATOM 512 C C . GLY A 1 69 ? 5.248 -0.944 15.660 1.00 90.12 69 GLY A C 1
ATOM 513 O O . GLY A 1 69 ? 4.893 -0.714 14.504 1.00 90.12 69 GLY A O 1
ATOM 514 N N . ARG A 1 70 ? 4.538 -1.716 16.487 1.00 91.62 70 ARG A N 1
ATOM 515 C CA . ARG A 1 70 ? 3.262 -2.349 16.129 1.00 91.62 70 ARG A CA 1
ATOM 516 C C . ARG A 1 70 ? 2.300 -2.343 17.307 1.00 91.62 70 ARG A C 1
ATOM 518 O O . ARG A 1 70 ? 2.583 -2.910 18.362 1.00 91.62 70 ARG A O 1
ATOM 525 N N . TYR A 1 71 ? 1.110 -1.796 17.095 1.00 95.50 71 TYR A N 1
ATOM 526 C CA . TYR A 1 71 ? 0.021 -1.824 18.071 1.00 95.50 71 TYR A CA 1
ATOM 527 C C . TYR A 1 71 ? -1.264 -2.357 17.430 1.00 95.50 71 TYR A C 1
ATOM 529 O O . TYR A 1 71 ? -1.489 -2.152 16.245 1.00 95.50 71 TYR A O 1
ATOM 537 N N . VAL A 1 72 ? -2.109 -3.049 18.196 1.00 96.00 72 VAL A N 1
ATOM 538 C CA . VAL A 1 72 ? -3.467 -3.423 17.778 1.00 96.00 72 VAL A CA 1
ATOM 539 C C . VAL A 1 72 ? -4.438 -2.819 18.779 1.00 96.00 72 VAL A C 1
ATOM 541 O O . VAL A 1 72 ? -4.421 -3.178 19.958 1.00 96.00 72 VAL A O 1
ATOM 544 N N . TRP A 1 73 ? -5.266 -1.891 18.309 1.00 97.19 73 TRP A N 1
ATOM 545 C CA . TRP A 1 73 ? -6.348 -1.309 19.084 1.00 97.19 73 TRP A CA 1
ATOM 546 C C . TRP A 1 73 ? -7.629 -2.098 18.833 1.00 97.19 73 TRP A C 1
ATOM 548 O O . TRP A 1 73 ? -8.103 -2.192 17.702 1.00 97.19 73 TRP A O 1
ATOM 558 N N . LEU A 1 74 ? -8.183 -2.659 19.903 1.00 96.00 74 LEU A N 1
ATOM 559 C CA . LEU A 1 74 ? -9.509 -3.258 19.923 1.00 96.00 74 LEU A CA 1
ATOM 560 C C . LEU A 1 74 ? -10.440 -2.275 20.653 1.00 96.00 74 LEU A C 1
ATOM 562 O O . LEU A 1 74 ? -10.314 -2.147 21.875 1.00 96.00 74 LEU A O 1
ATOM 566 N N . PRO A 1 75 ? -11.304 -1.516 19.953 1.00 94.38 75 PRO A N 1
ATOM 567 C CA . PRO A 1 75 ? -12.282 -0.652 20.606 1.00 94.38 75 PRO A CA 1
ATOM 568 C C . PRO A 1 75 ? -13.265 -1.469 21.454 1.00 94.38 75 PRO A C 1
ATOM 570 O O . PRO A 1 75 ? -13.561 -2.625 21.156 1.00 94.38 75 PRO A O 1
ATOM 573 N N . SER A 1 76 ? -13.802 -0.858 22.511 1.00 92.94 76 SER A N 1
ATOM 574 C CA . SER A 1 76 ? -14.902 -1.459 23.272 1.00 92.94 76 SER A CA 1
ATOM 575 C C . SER A 1 76 ? -16.171 -1.529 22.405 1.00 92.94 76 SER A C 1
ATOM 577 O O . SER A 1 76 ? -16.450 -0.563 21.690 1.00 92.94 76 SER A O 1
ATOM 579 N N . PRO A 1 77 ? -16.974 -2.610 22.485 1.00 89.25 77 PRO A N 1
ATOM 580 C CA . PRO A 1 77 ? -18.234 -2.731 21.745 1.00 89.25 77 PRO A CA 1
ATOM 581 C C . PRO A 1 77 ? -19.331 -1.763 22.230 1.00 89.25 77 PRO A C 1
ATOM 583 O O . PRO A 1 77 ? -20.387 -1.666 21.611 1.00 89.25 77 PRO A O 1
ATOM 586 N N . ALA A 1 78 ? -19.117 -1.031 23.331 1.00 93.88 78 ALA A N 1
ATOM 587 C CA . ALA A 1 78 ? -20.058 -0.014 23.791 1.00 93.88 78 ALA A CA 1
ATOM 588 C C . ALA A 1 78 ? -20.170 1.138 22.772 1.00 93.88 78 ALA A C 1
ATOM 590 O O . ALA A 1 78 ? -19.167 1.772 22.444 1.00 93.88 78 ALA A O 1
ATOM 591 N N . ALA A 1 79 ? -21.393 1.467 22.339 1.00 93.38 79 ALA A N 1
ATOM 592 C CA . ALA A 1 79 ? -21.658 2.424 21.253 1.00 93.38 79 ALA A CA 1
ATOM 593 C C . ALA A 1 79 ? -20.869 3.744 21.368 1.00 93.38 79 ALA A C 1
ATOM 595 O O . ALA A 1 79 ? -20.182 4.134 20.429 1.00 93.38 79 ALA A O 1
ATOM 596 N N . LYS A 1 80 ? -20.856 4.377 22.551 1.00 95.50 80 LYS A N 1
ATOM 597 C CA . LYS A 1 80 ? -20.099 5.618 22.804 1.00 95.50 80 LYS A CA 1
ATOM 598 C C . LYS A 1 80 ? -18.587 5.472 22.564 1.00 95.50 80 LYS A C 1
ATOM 600 O O . LYS A 1 80 ? -17.960 6.401 22.062 1.00 95.50 80 LYS A O 1
ATOM 605 N N . ALA A 1 81 ? -18.000 4.334 22.938 1.00 94.19 81 ALA A N 1
ATOM 606 C CA . ALA A 1 81 ? -16.577 4.070 22.733 1.00 94.19 81 ALA A CA 1
ATOM 607 C C . ALA A 1 81 ? -16.268 3.820 21.250 1.00 94.19 81 ALA A C 1
ATOM 609 O O . ALA A 1 81 ? -15.250 4.294 20.749 1.00 94.19 81 ALA A O 1
ATOM 610 N N . MET A 1 82 ? -17.174 3.147 20.537 1.00 95.44 82 MET A N 1
ATOM 611 C CA . MET A 1 82 ? -17.065 2.960 19.092 1.00 95.44 82 MET A CA 1
ATOM 612 C C . MET A 1 82 ? -17.227 4.286 18.325 1.00 95.44 82 MET A C 1
ATOM 614 O O . MET A 1 82 ? -16.468 4.548 17.396 1.00 95.44 82 MET A O 1
ATOM 618 N N . ASP A 1 83 ? -18.123 5.181 18.748 1.00 95.94 83 ASP A N 1
ATOM 619 C CA . ASP A 1 83 ? -18.254 6.527 18.168 1.00 95.94 83 ASP A CA 1
ATOM 620 C C . ASP A 1 83 ? -16.993 7.381 18.383 1.00 95.94 83 ASP A C 1
ATOM 622 O O . ASP A 1 83 ? -16.569 8.117 17.487 1.00 95.94 83 ASP A O 1
ATOM 626 N N . GLU A 1 84 ? -16.373 7.300 19.566 1.00 96.88 84 GLU A N 1
ATOM 627 C CA . GLU A 1 84 ? -15.092 7.962 19.849 1.00 96.88 84 GLU A CA 1
ATOM 628 C C . GLU A 1 84 ? -13.955 7.375 19.001 1.00 96.88 84 GLU A C 1
ATOM 630 O O . GLU A 1 84 ? -13.137 8.127 18.459 1.00 96.88 84 GLU A O 1
ATOM 635 N N . PHE A 1 85 ? -13.926 6.051 18.840 1.00 97.56 85 PHE A N 1
ATOM 636 C CA . PHE A 1 85 ? -12.991 5.344 17.971 1.00 97.56 85 PHE A CA 1
ATOM 637 C C . PHE A 1 85 ? -13.143 5.782 16.505 1.00 97.56 85 PHE A C 1
ATOM 639 O O . PHE A 1 85 ? -12.162 6.225 15.908 1.00 97.56 85 PHE A O 1
ATOM 646 N N . MET A 1 86 ? -14.360 5.783 15.946 1.00 97.62 86 MET A N 1
ATOM 647 C CA . MET A 1 86 ? -14.610 6.210 14.560 1.00 97.62 86 MET A CA 1
ATOM 648 C C . MET A 1 86 ? -14.180 7.664 14.330 1.00 97.62 86 MET A C 1
ATOM 650 O O . MET A 1 86 ? -13.465 7.948 13.371 1.00 97.62 86 MET A O 1
ATOM 654 N N . LYS A 1 87 ? -14.514 8.577 15.255 1.00 97.25 87 LYS A N 1
ATOM 655 C CA . LYS A 1 87 ? -14.050 9.980 15.221 1.00 97.25 87 LYS A CA 1
ATOM 656 C C . LYS A 1 87 ? -12.530 10.107 15.364 1.00 97.25 87 LYS A C 1
ATOM 658 O O . LYS A 1 87 ? -11.947 11.082 14.895 1.00 97.25 87 LYS A O 1
ATOM 663 N N . THR A 1 88 ? -11.880 9.167 16.049 1.00 98.00 88 THR A N 1
ATOM 664 C CA . THR A 1 88 ? -10.417 9.125 16.176 1.00 98.00 88 THR A CA 1
ATOM 665 C C . THR A 1 88 ? -9.769 8.663 14.879 1.00 98.00 88 THR A C 1
ATOM 667 O O . THR A 1 88 ? -8.806 9.297 14.459 1.00 98.00 88 THR A O 1
ATOM 670 N N . MET A 1 89 ? -10.323 7.647 14.213 1.00 97.94 89 MET A N 1
ATOM 671 C CA . MET A 1 89 ? -9.847 7.192 12.904 1.00 97.94 89 MET A CA 1
ATOM 672 C C . MET A 1 89 ? -10.092 8.234 11.801 1.00 97.94 89 MET A C 1
ATOM 674 O O . MET A 1 89 ? -9.186 8.480 11.011 1.00 97.94 89 MET A O 1
ATOM 678 N N . GLU A 1 90 ? -11.251 8.910 11.794 1.00 96.88 90 GLU A N 1
ATOM 679 C CA . GLU A 1 90 ? -11.541 10.052 10.903 1.00 96.88 90 GLU A CA 1
ATOM 680 C C . GLU A 1 90 ? -10.437 11.112 11.024 1.00 96.88 90 GLU A C 1
ATOM 682 O O . GLU A 1 90 ? -9.769 11.422 10.040 1.00 96.88 90 GLU A O 1
ATOM 687 N N . ARG A 1 91 ? -10.154 11.580 12.251 1.00 96.62 91 ARG A N 1
ATOM 688 C CA . ARG A 1 91 ? -9.055 12.526 12.498 1.00 96.62 91 ARG A CA 1
ATOM 689 C C . ARG A 1 91 ? -7.704 11.968 12.055 1.00 96.62 91 ARG A C 1
ATOM 691 O O . ARG A 1 91 ? -7.011 12.653 11.319 1.00 96.62 91 ARG A O 1
ATOM 698 N N . PHE A 1 92 ? -7.356 10.746 12.457 1.00 96.81 92 PHE A N 1
ATOM 699 C CA . PHE A 1 92 ? -6.060 10.110 12.190 1.00 96.81 92 PHE A CA 1
ATOM 700 C C . PHE A 1 92 ? -5.693 10.064 10.697 1.00 96.81 92 PHE A C 1
ATOM 702 O O . PHE A 1 92 ? -4.546 10.350 10.357 1.00 96.81 92 PHE A O 1
ATOM 709 N N . TYR A 1 93 ? -6.655 9.749 9.822 1.00 96.25 93 TYR A N 1
ATOM 710 C CA . TYR A 1 93 ? -6.456 9.752 8.365 1.00 96.25 93 TYR A CA 1
ATOM 711 C C . TYR A 1 93 ? -6.446 11.157 7.746 1.00 96.25 93 TYR A C 1
ATOM 713 O O . TYR A 1 93 ? -5.926 11.347 6.652 1.00 96.25 93 TYR A O 1
ATOM 721 N N . THR A 1 94 ? -7.023 12.148 8.426 1.00 94.88 94 THR A N 1
ATOM 722 C CA . THR A 1 94 ? -6.979 13.553 7.982 1.00 94.88 94 THR A CA 1
ATOM 723 C C . THR A 1 94 ? -5.798 14.343 8.542 1.00 94.88 94 THR A C 1
ATOM 725 O O . THR A 1 94 ? -5.512 15.431 8.049 1.00 94.88 94 THR A O 1
ATOM 728 N N . THR A 1 95 ? -5.104 13.808 9.552 1.00 95.38 95 THR A N 1
ATOM 729 C CA . THR A 1 95 ? -3.939 14.431 10.182 1.00 95.38 95 THR A CA 1
ATOM 730 C C . THR A 1 95 ? -2.851 14.720 9.153 1.00 95.38 95 THR A C 1
ATOM 732 O O . THR A 1 95 ? -2.404 13.836 8.428 1.00 95.38 95 THR A O 1
ATOM 735 N N . ASP A 1 96 ? -2.370 15.961 9.161 1.00 92.50 96 ASP A N 1
ATOM 736 C CA . ASP A 1 96 ? -1.154 16.359 8.461 1.00 92.50 96 ASP A CA 1
ATOM 737 C C . ASP A 1 96 ? 0.073 15.778 9.187 1.00 92.50 96 ASP A C 1
ATOM 739 O O . ASP A 1 96 ? 0.499 16.274 10.241 1.00 92.50 96 ASP A O 1
ATOM 743 N N . TRP A 1 97 ? 0.568 14.653 8.672 1.00 95.06 97 TRP A N 1
ATOM 744 C CA . TRP A 1 97 ? 1.737 13.930 9.168 1.00 95.06 97 TRP A CA 1
ATOM 745 C C . TRP A 1 97 ? 3.006 14.402 8.437 1.00 95.06 97 TRP A C 1
ATOM 747 O O . TRP A 1 97 ? 2.973 14.551 7.217 1.00 95.06 97 TRP A O 1
ATOM 757 N N . PRO A 1 98 ? 4.134 14.617 9.140 1.00 94.75 98 PRO A N 1
ATOM 758 C CA . PRO A 1 98 ? 5.381 15.037 8.503 1.00 94.75 98 PRO A CA 1
ATOM 759 C C . PRO A 1 98 ? 6.025 13.895 7.695 1.00 94.75 98 PRO A C 1
ATOM 761 O O . PRO A 1 98 ? 5.887 12.730 8.055 1.00 94.75 98 PRO A O 1
ATOM 764 N N . ASP A 1 99 ? 6.803 14.227 6.658 1.00 92.62 99 ASP A N 1
ATOM 765 C CA . ASP A 1 99 ? 7.453 13.262 5.743 1.00 92.62 99 ASP A CA 1
ATOM 766 C C . ASP A 1 99 ? 8.343 12.202 6.441 1.00 92.62 99 ASP A C 1
ATOM 768 O O . ASP A 1 99 ? 8.653 11.172 5.845 1.00 92.62 99 ASP A O 1
ATOM 772 N N . GLN A 1 100 ? 8.767 12.436 7.690 1.00 93.56 100 GLN A N 1
ATOM 773 C CA . GLN A 1 100 ? 9.567 11.498 8.489 1.00 93.56 100 GLN A CA 1
ATOM 774 C C . GLN A 1 100 ? 8.765 10.313 9.044 1.00 93.56 100 GLN A C 1
ATOM 776 O O . GLN A 1 100 ? 9.384 9.333 9.457 1.00 93.56 100 GLN A O 1
ATOM 781 N N . ILE A 1 101 ? 7.427 10.388 9.112 1.00 94.75 101 ILE A N 1
ATOM 782 C CA . ILE A 1 101 ? 6.588 9.335 9.702 1.00 94.75 101 ILE A CA 1
ATOM 783 C C . ILE A 1 101 ? 5.733 8.613 8.659 1.00 94.75 101 ILE A C 1
ATOM 785 O O . ILE A 1 101 ? 5.195 9.194 7.721 1.00 94.75 101 ILE A O 1
ATOM 789 N N . THR A 1 102 ? 5.557 7.314 8.860 1.00 93.81 102 THR A N 1
ATOM 790 C CA . THR A 1 102 ? 4.584 6.476 8.161 1.00 93.81 102 THR A CA 1
ATOM 791 C C . THR A 1 102 ? 3.881 5.627 9.210 1.00 93.81 102 THR A C 1
ATOM 793 O O . THR A 1 102 ? 4.536 4.931 9.986 1.00 93.81 102 THR A O 1
ATOM 796 N N . ILE A 1 103 ? 2.549 5.698 9.269 1.00 94.81 103 ILE A N 1
ATOM 797 C CA . ILE A 1 103 ? 1.747 4.829 10.139 1.00 94.81 103 ILE A CA 1
ATOM 798 C C . ILE A 1 103 ? 0.703 4.104 9.296 1.00 94.81 103 ILE A C 1
ATOM 800 O O . ILE A 1 103 ? -0.420 4.583 9.118 1.00 94.81 103 ILE A O 1
ATOM 804 N N . ASP A 1 104 ? 1.075 2.949 8.762 1.00 95.06 104 ASP A N 1
ATOM 805 C CA . ASP A 1 104 ? 0.135 2.097 8.041 1.00 95.06 104 ASP A CA 1
ATOM 806 C C . ASP A 1 104 ? -0.882 1.514 9.021 1.00 95.06 104 ASP A C 1
ATOM 808 O O . ASP A 1 104 ? -0.573 1.218 10.180 1.00 95.06 104 ASP A O 1
ATOM 812 N N . SER A 1 105 ? -2.118 1.339 8.561 1.00 96.75 105 SER A N 1
ATOM 813 C CA . SER A 1 105 ? -3.205 0.835 9.402 1.00 96.75 105 SER A CA 1
ATOM 814 C C . SER A 1 105 ? -3.956 -0.292 8.711 1.00 96.75 105 SER A C 1
ATOM 816 O O . SER A 1 105 ? -4.231 -0.234 7.521 1.00 96.75 105 SER A O 1
ATOM 818 N N . THR A 1 106 ? -4.283 -1.351 9.441 1.00 98.06 106 THR A N 1
ATOM 819 C CA . THR A 1 106 ? -5.124 -2.448 8.959 1.00 98.06 106 THR A CA 1
ATOM 820 C C . THR A 1 106 ? -6.334 -2.576 9.859 1.00 98.06 106 THR A C 1
ATOM 822 O O . THR A 1 106 ? -6.183 -2.945 11.023 1.00 98.06 106 THR A O 1
ATOM 825 N N . TRP A 1 107 ? -7.518 -2.299 9.325 1.00 98.56 107 TRP A N 1
ATOM 826 C CA . TRP A 1 107 ? -8.771 -2.691 9.958 1.00 98.56 107 TRP A CA 1
ATOM 827 C C . TRP A 1 107 ? -8.889 -4.212 9.876 1.00 98.56 107 TRP A C 1
ATOM 829 O O . TRP A 1 107 ? -8.567 -4.795 8.841 1.00 98.56 107 TRP A O 1
ATOM 839 N N . LEU A 1 108 ? -9.337 -4.846 10.954 1.00 97.81 108 LEU A N 1
ATOM 840 C CA . LEU A 1 108 ? -9.410 -6.293 11.122 1.00 97.81 108 LEU A CA 1
ATOM 841 C C . LEU A 1 108 ? -10.815 -6.690 11.578 1.00 97.81 108 LEU A C 1
ATOM 843 O O . LEU A 1 108 ? -11.286 -6.211 12.610 1.00 97.81 108 LEU A O 1
ATOM 847 N N . CYS A 1 109 ? -11.442 -7.606 10.851 1.00 97.88 109 CYS A N 1
ATOM 848 C CA . CYS A 1 109 ? -12.625 -8.337 11.277 1.00 97.88 109 CYS A CA 1
ATOM 849 C C . CYS A 1 109 ? -12.313 -9.836 11.198 1.00 97.88 109 CYS A C 1
ATOM 851 O O . CYS A 1 109 ? -12.325 -10.436 10.126 1.00 97.88 109 CYS A O 1
ATOM 853 N N . ASP A 1 110 ? -11.957 -10.400 12.349 1.00 95.75 110 ASP A N 1
ATOM 854 C CA . ASP A 1 110 ? -11.679 -11.820 12.557 1.00 95.75 110 ASP A CA 1
ATOM 855 C C . ASP A 1 110 ? -12.943 -12.473 13.137 1.00 95.75 110 ASP A C 1
ATOM 857 O O . ASP A 1 110 ? -13.427 -12.063 14.203 1.00 95.75 110 ASP A O 1
ATOM 861 N N . LEU A 1 111 ? -13.506 -13.457 12.431 1.00 95.50 111 LEU A N 1
ATOM 862 C CA . LEU A 1 111 ? -14.755 -14.114 12.825 1.00 95.50 111 LEU A CA 1
ATOM 863 C C . LEU A 1 111 ? -14.620 -14.911 14.133 1.00 95.50 111 LEU A C 1
ATOM 865 O O . LEU A 1 111 ? -15.578 -14.950 14.908 1.00 95.50 111 LEU A O 1
ATOM 869 N N . LYS A 1 112 ? -13.429 -15.439 14.448 1.00 92.19 112 LYS A N 1
ATOM 870 C CA . LYS A 1 112 ? -13.133 -16.118 15.722 1.00 92.19 112 LYS A CA 1
ATOM 871 C C . LYS A 1 112 ? -12.988 -15.129 16.886 1.00 92.19 112 LYS A C 1
ATOM 873 O O . LYS A 1 112 ? -13.173 -15.504 18.045 1.00 92.19 112 LYS A O 1
ATOM 878 N N . GLN A 1 113 ? -12.699 -13.854 16.614 1.00 89.19 113 GLN A N 1
ATOM 879 C CA . GLN A 1 113 ? -12.607 -12.818 17.644 1.00 89.19 113 GLN A CA 1
ATOM 880 C C . GLN A 1 113 ? -13.979 -12.201 17.973 1.00 89.19 113 GLN A C 1
ATOM 882 O O . GLN A 1 113 ? -14.489 -11.366 17.228 1.00 89.19 113 GLN A O 1
ATOM 887 N N . THR A 1 114 ? -14.527 -12.518 19.150 1.00 82.62 114 THR A N 1
ATOM 888 C CA . THR A 1 114 ? -15.846 -12.034 19.619 1.00 82.62 114 THR A CA 1
ATOM 889 C C . THR A 1 114 ? -15.803 -10.822 20.561 1.00 82.62 114 THR A C 1
ATOM 891 O O . THR A 1 114 ? -16.815 -10.155 20.754 1.00 82.62 114 THR A O 1
ATOM 894 N N . GLY A 1 115 ? -14.643 -10.499 21.147 1.00 84.56 115 GLY A N 1
ATOM 895 C CA . GLY A 1 115 ? -14.510 -9.435 22.159 1.00 84.56 115 GLY A CA 1
ATOM 896 C C . GLY A 1 115 ? -14.622 -7.991 21.643 1.00 84.56 115 GLY A C 1
ATOM 897 O O . GLY A 1 115 ? -14.616 -7.058 22.445 1.00 84.56 115 GLY A O 1
ATOM 898 N N . SER A 1 116 ? -14.693 -7.785 20.324 1.00 88.69 116 SER A N 1
ATOM 899 C CA . SER A 1 116 ? -14.972 -6.488 19.697 1.00 88.69 116 SER A CA 1
ATOM 900 C C . SER A 1 116 ? -15.542 -6.677 18.288 1.00 88.69 116 SER A C 1
ATOM 902 O O . SER A 1 116 ? -15.265 -7.680 17.632 1.00 88.69 116 SER A O 1
ATOM 904 N N . GLU A 1 117 ? -16.302 -5.688 17.811 1.00 90.56 117 GLU A N 1
ATOM 905 C CA . GLU A 1 117 ? -16.833 -5.628 16.442 1.00 90.56 117 GLU A CA 1
ATOM 906 C C . GLU A 1 117 ? -15.703 -5.723 15.401 1.00 90.56 117 GLU A C 1
ATOM 908 O O . GLU A 1 117 ? -15.817 -6.456 14.421 1.00 90.56 117 GLU A O 1
ATOM 913 N N . LEU A 1 118 ? -14.589 -5.032 15.652 1.00 96.31 118 LEU A N 1
ATOM 914 C CA . LEU A 1 118 ? -13.430 -4.922 14.767 1.00 96.31 118 LEU A CA 1
ATOM 915 C C . LEU A 1 118 ? -12.169 -4.564 15.568 1.00 96.31 118 LEU A C 1
ATOM 917 O O . LEU A 1 118 ? -12.237 -4.255 16.757 1.00 96.31 118 LEU A O 1
ATOM 921 N N . GLY A 1 119 ? -11.013 -4.550 14.914 1.00 97.06 119 GLY A N 1
ATOM 922 C CA . GLY A 1 119 ? -9.780 -3.963 15.438 1.00 97.06 119 GLY A CA 1
ATOM 923 C C . GLY A 1 119 ? -9.071 -3.100 14.400 1.00 97.06 119 GLY A C 1
ATOM 924 O O . GLY A 1 119 ? -9.342 -3.221 13.209 1.00 97.06 119 GLY A O 1
ATOM 925 N N . VAL A 1 120 ? -8.121 -2.266 14.827 1.00 98.25 120 VAL A N 1
ATOM 926 C CA . VAL A 1 120 ? -7.145 -1.633 13.924 1.00 98.25 120 VAL A CA 1
ATOM 927 C C . VAL A 1 120 ? -5.728 -1.923 14.401 1.00 98.25 120 VAL A C 1
ATOM 929 O O . VAL A 1 120 ? -5.334 -1.565 15.511 1.00 98.25 120 VAL A O 1
ATOM 932 N N . ARG A 1 121 ? -4.944 -2.569 13.539 1.00 97.31 121 ARG A N 1
ATOM 933 C CA . ARG A 1 121 ? -3.494 -2.723 13.678 1.00 97.31 121 ARG A CA 1
ATOM 934 C C . ARG A 1 121 ? -2.800 -1.510 13.072 1.00 97.31 121 ARG A C 1
ATOM 936 O O . ARG A 1 121 ? -3.067 -1.191 11.924 1.00 97.31 121 ARG A O 1
ATOM 943 N N . PHE A 1 122 ? -1.873 -0.907 13.799 1.00 96.62 122 PHE A N 1
ATOM 944 C CA . PHE A 1 122 ? -0.970 0.139 13.328 1.00 96.62 122 PHE A CA 1
ATOM 945 C C . PHE A 1 122 ? 0.439 -0.441 13.173 1.00 96.62 122 PHE A C 1
ATOM 947 O O . PHE A 1 122 ? 0.898 -1.162 14.067 1.00 96.62 122 PHE A O 1
ATOM 954 N N . LEU A 1 123 ? 1.112 -0.118 12.070 1.00 92.88 123 LEU A N 1
ATOM 955 C CA . LEU A 1 123 ? 2.541 -0.344 11.848 1.00 92.88 123 LEU A CA 1
ATOM 956 C C . LEU A 1 123 ? 3.208 1.024 11.718 1.00 92.88 123 LEU A C 1
ATOM 958 O O . LEU A 1 123 ? 2.856 1.799 10.834 1.00 92.88 123 LEU A O 1
ATOM 962 N N . VAL A 1 124 ? 4.110 1.332 12.642 1.00 93.25 124 VAL A N 1
ATOM 963 C CA . VAL A 1 124 ? 4.756 2.639 12.781 1.00 93.25 124 VAL A CA 1
ATOM 964 C C . VAL A 1 124 ? 6.183 2.555 12.262 1.00 93.25 124 VAL A C 1
ATOM 966 O O . VAL A 1 124 ? 6.920 1.650 12.655 1.00 93.25 124 VAL A O 1
ATOM 969 N N . TYR A 1 125 ? 6.576 3.550 11.471 1.00 92.31 125 TYR A N 1
ATOM 970 C CA . TYR A 1 125 ? 7.948 3.804 11.043 1.00 92.31 125 TYR A CA 1
ATOM 971 C C . TYR A 1 125 ? 8.226 5.309 11.140 1.00 92.31 125 TYR A C 1
ATOM 973 O O . TYR A 1 125 ? 7.418 6.114 10.673 1.00 92.31 125 TYR A O 1
ATOM 981 N N . TYR A 1 126 ? 9.348 5.695 11.740 1.00 95.50 126 TYR A N 1
ATOM 982 C CA . TYR A 1 126 ? 9.766 7.088 11.878 1.00 95.50 126 TYR A CA 1
ATOM 983 C C . TYR A 1 126 ? 11.288 7.230 11.750 1.00 95.50 126 TYR A C 1
ATOM 985 O O . TYR A 1 126 ? 12.043 6.571 12.469 1.00 95.50 126 TYR A O 1
ATOM 993 N N . ASP A 1 127 ? 11.725 8.093 10.835 1.00 94.44 127 ASP A N 1
ATOM 994 C CA . ASP A 1 127 ? 13.132 8.447 10.624 1.00 94.44 127 ASP A CA 1
ATOM 995 C C . ASP A 1 127 ? 13.519 9.623 11.538 1.00 94.44 127 ASP A C 1
ATOM 997 O O . ASP A 1 127 ? 13.307 10.786 11.195 1.00 94.44 127 ASP A O 1
ATOM 1001 N N . GLY A 1 128 ? 14.020 9.301 12.734 1.00 93.50 128 GLY A N 1
ATOM 1002 C CA . GLY A 1 128 ? 14.360 10.258 13.791 1.00 93.50 128 GLY A CA 1
ATOM 1003 C C . GLY A 1 128 ? 14.508 9.587 15.163 1.00 93.50 128 GLY A C 1
ATOM 1004 O O . GLY A 1 128 ? 14.536 8.356 15.268 1.00 93.50 128 GLY A O 1
ATOM 1005 N N . THR A 1 129 ? 14.618 10.384 16.228 1.00 94.38 129 THR A N 1
ATOM 1006 C CA . THR A 1 129 ? 14.786 9.884 17.610 1.00 94.38 129 THR A CA 1
ATOM 1007 C C . THR A 1 129 ? 13.468 9.455 18.269 1.00 94.38 129 THR A C 1
ATOM 1009 O O . THR A 1 129 ? 12.369 9.788 17.812 1.00 94.38 129 THR A O 1
ATOM 1012 N N . LYS A 1 130 ? 13.557 8.718 19.388 1.00 95.81 130 LYS A N 1
ATOM 1013 C CA . LYS A 1 130 ? 12.378 8.275 20.153 1.00 95.81 130 LYS A CA 1
ATOM 1014 C C . LYS A 1 130 ? 11.651 9.443 20.815 1.00 95.81 130 LYS A C 1
ATOM 1016 O O . LYS A 1 130 ? 10.426 9.433 20.913 1.00 95.81 130 LYS A O 1
ATOM 1021 N N . GLU A 1 131 ? 12.408 10.442 21.234 1.00 96.44 131 GLU A N 1
ATOM 1022 C CA . GLU A 1 131 ? 11.963 11.651 21.912 1.00 96.44 131 GLU A CA 1
ATOM 1023 C C . GLU A 1 131 ? 11.165 12.551 20.956 1.00 96.44 131 GLU A C 1
ATOM 1025 O O . GLU A 1 131 ? 10.090 13.043 21.311 1.00 96.44 131 GLU A O 1
ATOM 1030 N N . GLU A 1 132 ? 11.646 12.718 19.720 1.00 96.69 132 GLU A N 1
ATOM 1031 C CA . GLU A 1 132 ? 10.938 13.449 18.662 1.00 96.69 132 GLU A CA 1
ATOM 1032 C C . GLU A 1 132 ? 9.655 12.725 18.239 1.00 96.69 132 GLU A C 1
ATOM 1034 O O . GLU A 1 132 ? 8.598 13.357 18.146 1.00 96.69 132 GLU A O 1
ATOM 1039 N N . PHE A 1 133 ? 9.720 11.400 18.066 1.00 97.81 133 PHE A N 1
ATOM 1040 C CA . PHE A 1 133 ? 8.548 10.566 17.798 1.00 97.81 133 PHE A CA 1
ATOM 1041 C C . PHE A 1 133 ? 7.486 10.701 18.898 1.00 97.81 133 PHE A C 1
ATOM 1043 O O . PHE A 1 133 ? 6.313 10.938 18.606 1.00 97.81 133 PHE A O 1
ATOM 1050 N N . ASP A 1 134 ? 7.879 10.592 20.168 1.00 98.50 134 ASP A N 1
ATOM 1051 C CA . ASP A 1 134 ? 6.942 10.664 21.289 1.00 98.50 134 ASP A CA 1
ATOM 1052 C C . ASP A 1 134 ? 6.272 12.043 21.378 1.00 98.50 134 ASP A C 1
ATOM 1054 O O . ASP A 1 134 ? 5.054 12.127 21.567 1.00 98.50 134 ASP A O 1
ATOM 1058 N N . LYS A 1 135 ? 7.033 13.118 21.144 1.00 98.38 135 LYS A N 1
ATOM 1059 C CA . LYS A 1 135 ? 6.503 14.485 21.051 1.00 98.38 135 LYS A CA 1
ATOM 1060 C C . LYS A 1 135 ? 5.529 14.652 19.877 1.00 98.38 135 LYS A C 1
ATOM 1062 O O . LYS A 1 135 ? 4.486 15.285 20.042 1.00 98.38 135 LYS A O 1
ATOM 1067 N N . LEU A 1 136 ? 5.840 14.079 18.712 1.00 98.38 136 LEU A N 1
ATOM 1068 C CA . LEU A 1 136 ? 4.976 14.109 17.528 1.00 98.38 136 LEU A CA 1
ATOM 1069 C C . LEU A 1 136 ? 3.653 13.366 17.768 1.00 98.38 136 LEU A C 1
ATOM 1071 O O . LEU A 1 136 ? 2.592 13.860 17.383 1.00 98.38 136 LEU A O 1
ATOM 1075 N N . ILE A 1 137 ? 3.690 12.209 18.435 1.00 98.56 137 ILE A N 1
ATOM 1076 C CA . ILE A 1 137 ? 2.481 11.450 18.778 1.00 98.56 137 ILE A CA 1
ATOM 1077 C C . ILE A 1 137 ? 1.622 12.196 19.810 1.00 98.56 137 ILE A C 1
ATOM 1079 O O . ILE A 1 137 ? 0.406 12.244 19.633 1.00 98.56 137 ILE A O 1
ATOM 1083 N N . ASP A 1 138 ? 2.211 12.816 20.840 1.00 98.31 138 ASP A N 1
ATOM 1084 C CA . ASP A 1 138 ? 1.449 13.620 21.814 1.00 98.31 138 ASP A CA 1
ATOM 1085 C C . ASP A 1 138 ? 0.804 14.869 21.188 1.00 98.31 138 ASP A C 1
ATOM 1087 O O . ASP A 1 138 ? -0.312 15.244 21.563 1.00 98.31 138 ASP A O 1
ATOM 1091 N N . ASP A 1 139 ? 1.464 15.502 20.213 1.00 98.12 139 ASP A N 1
ATOM 1092 C CA . ASP A 1 139 ? 0.869 16.604 19.456 1.00 98.12 139 ASP A CA 1
ATOM 1093 C C . ASP A 1 139 ? -0.274 16.117 18.551 1.00 98.12 139 ASP A C 1
ATOM 1095 O O . ASP A 1 139 ? -1.401 16.613 18.633 1.00 98.12 139 ASP A O 1
ATOM 1099 N N . LYS A 1 140 ? -0.029 15.120 17.700 1.00 97.94 140 LYS A N 1
ATOM 1100 C CA . LYS A 1 140 ? -0.955 14.763 16.615 1.00 97.94 140 LYS A CA 1
ATOM 1101 C C . LYS A 1 140 ? -2.086 13.819 17.051 1.00 97.94 140 LYS A C 1
ATOM 1103 O O . LYS A 1 140 ? -3.188 13.894 16.503 1.00 97.94 140 LYS A O 1
ATOM 1108 N N . VAL A 1 141 ? -1.881 12.958 18.053 1.00 97.81 141 VAL A N 1
ATOM 1109 C CA . VAL A 1 141 ? -2.856 11.926 18.467 1.00 97.81 141 VAL A CA 1
ATOM 1110 C C . VAL A 1 141 ? -3.602 12.338 19.737 1.00 97.81 141 VAL A C 1
ATOM 1112 O O . VAL A 1 141 ? -3.187 12.072 20.859 1.00 97.81 141 VAL A O 1
ATOM 1115 N N . LYS A 1 142 ? -4.781 12.951 19.572 1.00 95.62 142 LYS A N 1
ATOM 1116 C CA . LYS A 1 142 ? -5.577 13.462 20.708 1.00 95.62 142 LYS A CA 1
ATOM 1117 C C . LYS A 1 142 ? -6.239 12.379 21.584 1.00 95.62 142 LYS A C 1
ATOM 1119 O O . LYS A 1 142 ? -6.665 12.685 22.696 1.00 95.62 142 LYS A O 1
ATOM 1124 N N . GLN A 1 143 ? -6.356 11.134 21.109 1.00 97.25 143 GLN A N 1
ATOM 1125 C CA . GLN A 1 143 ? -6.909 10.027 21.903 1.00 97.25 143 GLN A CA 1
ATOM 1126 C C . GLN A 1 143 ? -5.794 9.438 22.782 1.00 97.25 143 GLN A C 1
ATOM 1128 O O . GLN A 1 143 ? -4.804 8.910 22.275 1.00 97.25 143 GLN A O 1
ATOM 1133 N N . LYS A 1 144 ? -5.941 9.582 24.106 1.00 96.44 144 LYS A N 1
ATOM 1134 C CA . LYS A 1 144 ? -4.853 9.373 25.077 1.00 96.44 144 LYS A CA 1
ATOM 1135 C C . LYS A 1 144 ? -4.331 7.938 25.134 1.00 96.44 144 LYS A C 1
ATOM 1137 O O . LYS A 1 144 ? -3.127 7.749 25.292 1.00 96.44 144 LYS A O 1
ATOM 1142 N N . ASP A 1 145 ? -5.203 6.941 25.015 1.00 95.81 145 ASP A N 1
ATOM 1143 C CA . ASP A 1 145 ? -4.797 5.535 25.076 1.00 95.81 145 ASP A CA 1
ATOM 1144 C C . ASP A 1 145 ? -4.107 5.100 23.785 1.00 95.81 145 ASP A C 1
ATOM 1146 O O . ASP A 1 145 ? -3.077 4.429 23.852 1.00 95.81 145 ASP A O 1
ATOM 1150 N N . LEU A 1 146 ? -4.596 5.546 22.623 1.00 97.69 146 LEU A N 1
ATOM 1151 C CA . LEU A 1 146 ? -3.918 5.324 21.347 1.00 97.69 146 LEU A CA 1
ATOM 1152 C C . LEU A 1 146 ? -2.526 5.970 21.353 1.00 97.69 146 LEU A C 1
ATOM 1154 O O . LEU A 1 146 ? -1.546 5.278 21.084 1.00 97.69 146 LEU A O 1
ATOM 1158 N N . ALA A 1 147 ? -2.414 7.247 21.737 1.00 98.25 147 ALA A N 1
ATOM 1159 C CA . ALA A 1 147 ? -1.128 7.940 21.853 1.00 98.25 147 ALA A CA 1
ATOM 1160 C C . ALA A 1 147 ? -0.165 7.191 22.793 1.00 98.25 147 ALA A C 1
ATOM 1162 O O . ALA A 1 147 ? 0.959 6.853 22.419 1.00 98.25 147 ALA A O 1
ATOM 1163 N N . LYS A 1 148 ? -0.632 6.832 23.996 1.00 98.38 148 LYS A N 1
ATOM 1164 C CA . LYS A 1 148 ? 0.132 6.055 24.982 1.00 98.38 148 LYS A CA 1
ATOM 1165 C C . LYS A 1 148 ? 0.605 4.707 24.433 1.00 98.38 148 LYS A C 1
ATOM 1167 O O . LYS A 1 148 ? 1.748 4.325 24.682 1.00 98.38 148 LYS A O 1
ATOM 1172 N N . GLN A 1 149 ? -0.244 3.966 23.721 1.00 98.25 149 GLN A N 1
ATOM 1173 C CA . GLN A 1 149 ? 0.118 2.643 23.208 1.00 98.25 149 GLN A CA 1
ATOM 1174 C C . GLN A 1 149 ? 1.017 2.725 21.972 1.00 98.25 149 GLN A C 1
ATOM 1176 O O . GLN A 1 149 ? 1.959 1.943 21.908 1.00 98.25 149 GLN A O 1
ATOM 1181 N N . LEU A 1 150 ? 0.822 3.681 21.054 1.00 98.19 150 LEU A N 1
ATOM 1182 C CA . LEU A 1 150 ? 1.748 3.914 19.935 1.00 98.19 150 LEU A CA 1
ATOM 1183 C C . LEU A 1 150 ? 3.163 4.224 20.451 1.00 98.19 150 LEU A C 1
ATOM 1185 O O . LEU A 1 150 ? 4.124 3.592 20.013 1.00 98.19 150 LEU A O 1
ATOM 1189 N N . LYS A 1 151 ? 3.289 5.096 21.462 1.00 98.31 151 LYS A N 1
ATOM 1190 C CA . LYS A 1 151 ? 4.574 5.408 22.114 1.00 98.31 151 LYS A CA 1
ATOM 1191 C C . LYS A 1 151 ? 5.195 4.234 22.869 1.00 98.31 151 LYS A C 1
ATOM 1193 O O . LYS A 1 151 ? 6.410 4.057 22.832 1.00 98.31 151 LYS A O 1
ATOM 1198 N N . ARG A 1 152 ? 4.377 3.424 23.551 1.00 98.00 152 ARG A N 1
ATOM 1199 C CA . ARG A 1 152 ? 4.823 2.243 24.321 1.00 98.00 152 ARG A CA 1
ATOM 1200 C C . ARG A 1 152 ? 5.194 1.046 23.440 1.00 98.00 152 ARG A C 1
ATOM 1202 O O . ARG A 1 152 ? 5.983 0.207 23.859 1.00 98.00 152 ARG A O 1
ATOM 1209 N N . ARG A 1 153 ? 4.565 0.912 22.272 1.00 96.12 153 ARG A N 1
ATOM 1210 C CA . ARG A 1 153 ? 4.720 -0.223 21.346 1.00 96.12 153 ARG A CA 1
ATOM 1211 C C . ARG A 1 153 ? 5.646 0.082 20.166 1.00 96.12 153 ARG A C 1
ATOM 1213 O O . ARG A 1 153 ? 5.666 -0.689 19.210 1.00 96.12 153 ARG A O 1
ATOM 1220 N N . SER A 1 154 ? 6.397 1.176 20.263 1.00 95.06 154 SER A N 1
ATOM 1221 C CA . SER A 1 154 ? 7.450 1.555 19.326 1.00 95.06 154 SER A CA 1
ATOM 1222 C C . SER A 1 154 ? 8.755 1.774 20.085 1.00 95.06 154 SER A C 1
ATOM 1224 O O . SER A 1 154 ? 8.734 2.231 21.230 1.00 95.06 154 SER A O 1
ATOM 1226 N N . LEU A 1 155 ? 9.881 1.452 19.460 1.00 94.25 155 LEU A N 1
ATOM 1227 C CA . LEU A 1 155 ? 11.224 1.543 20.038 1.00 94.25 155 LEU A CA 1
ATOM 1228 C C . LEU A 1 155 ? 12.214 2.048 18.984 1.00 94.25 155 LEU A C 1
ATOM 1230 O O . LEU A 1 155 ? 11.967 1.879 17.792 1.00 94.25 155 LEU A O 1
ATOM 1234 N N . ALA A 1 156 ? 13.298 2.692 19.421 1.00 93.81 156 ALA A N 1
ATOM 1235 C CA . ALA A 1 156 ? 14.376 3.130 18.538 1.00 93.81 156 ALA A CA 1
ATOM 1236 C C . ALA A 1 156 ? 15.420 2.019 18.383 1.00 93.81 156 ALA A C 1
ATOM 1238 O O . ALA A 1 156 ? 15.969 1.549 19.377 1.00 93.81 156 ALA A O 1
ATOM 1239 N N . GLU A 1 157 ? 15.710 1.629 17.146 1.00 90.62 157 GLU A N 1
ATOM 1240 C CA . GLU A 1 157 ? 16.701 0.602 16.815 1.00 90.62 157 GLU A CA 1
ATOM 1241 C C . GLU A 1 157 ? 17.373 0.885 15.472 1.00 90.62 157 GLU A C 1
ATOM 1243 O O . GLU A 1 157 ? 16.876 1.659 14.655 1.00 90.62 157 GLU A O 1
ATOM 1248 N N . LYS A 1 158 ? 18.512 0.231 15.210 1.00 88.88 158 LYS A N 1
ATOM 1249 C CA . LYS A 1 158 ? 19.154 0.306 13.893 1.00 88.88 158 LYS A CA 1
ATOM 1250 C C . LYS A 1 158 ? 18.212 -0.252 12.832 1.00 88.88 158 LYS A C 1
ATOM 1252 O O . LYS A 1 158 ? 17.769 -1.396 12.938 1.00 88.88 158 LYS A O 1
ATOM 1257 N N . SER A 1 159 ? 17.981 0.528 11.780 1.00 85.44 159 SER A N 1
ATOM 1258 C CA . SER A 1 159 ? 17.093 0.175 10.661 1.00 85.44 159 SER A CA 1
ATOM 1259 C C . SER A 1 159 ? 17.330 -1.233 10.104 1.00 85.44 159 SER A C 1
ATOM 1261 O O . SER A 1 159 ? 16.372 -1.958 9.849 1.00 85.44 159 SER A O 1
ATOM 1263 N N . THR A 1 160 ? 18.589 -1.663 9.983 1.00 80.31 160 THR A N 1
ATOM 1264 C CA . THR A 1 160 ? 18.968 -3.008 9.517 1.00 80.31 160 THR A CA 1
ATOM 1265 C C . THR A 1 160 ? 18.499 -4.133 10.438 1.00 80.31 160 THR A C 1
ATOM 1267 O O . THR A 1 160 ? 18.063 -5.171 9.942 1.00 80.31 160 THR A O 1
ATOM 1270 N N . ARG A 1 161 ? 18.543 -3.933 11.763 1.00 79.00 161 ARG A N 1
ATOM 1271 C CA . ARG A 1 161 ? 18.047 -4.905 12.746 1.00 79.00 161 ARG A CA 1
ATOM 1272 C C . ARG A 1 161 ? 16.536 -5.045 12.627 1.00 79.00 161 ARG A C 1
ATOM 1274 O O . ARG A 1 161 ? 16.044 -6.150 12.437 1.00 79.00 161 ARG A O 1
ATOM 1281 N N . PHE A 1 162 ? 15.823 -3.922 12.650 1.00 75.25 162 PHE A N 1
ATOM 1282 C CA . PHE A 1 162 ? 14.370 -3.909 12.521 1.00 75.25 162 PHE A CA 1
ATOM 1283 C C . PHE A 1 162 ? 13.893 -4.531 11.191 1.00 75.25 162 PHE A C 1
ATOM 1285 O O . PHE A 1 162 ? 12.960 -5.340 11.174 1.00 75.25 162 PHE A O 1
ATOM 1292 N N . LEU A 1 163 ? 14.567 -4.207 10.079 1.00 71.62 163 LEU A N 1
ATOM 1293 C CA . LEU A 1 163 ? 14.320 -4.810 8.765 1.00 71.62 163 LEU A CA 1
ATOM 1294 C C . LEU A 1 163 ? 14.485 -6.335 8.790 1.00 71.62 163 LEU A C 1
ATOM 1296 O O . LEU A 1 163 ? 13.668 -7.040 8.205 1.00 71.62 163 LEU A O 1
ATOM 1300 N N . HIS A 1 164 ? 15.508 -6.846 9.474 1.00 70.44 164 HIS A N 1
ATOM 1301 C CA . HIS A 1 164 ? 15.754 -8.281 9.589 1.00 70.44 164 HIS A CA 1
ATOM 1302 C C . HIS A 1 164 ? 14.751 -8.976 10.525 1.00 70.44 164 HIS A C 1
ATOM 1304 O O . HIS A 1 164 ? 14.101 -9.940 10.133 1.00 70.44 164 HIS A O 1
ATOM 1310 N N . GLU A 1 165 ? 14.580 -8.479 11.748 1.00 72.25 165 GLU A N 1
ATOM 1311 C CA . GLU A 1 165 ? 13.800 -9.172 12.779 1.00 72.25 165 GLU A CA 1
ATOM 1312 C C . GLU A 1 165 ? 12.285 -9.028 12.579 1.00 72.25 165 GLU A C 1
ATOM 1314 O O . GLU A 1 165 ? 11.549 -9.986 12.794 1.00 72.25 165 GLU A O 1
ATOM 1319 N N . THR A 1 166 ? 11.798 -7.861 12.141 1.00 66.56 166 THR A N 1
ATOM 1320 C CA . THR A 1 166 ? 10.351 -7.622 11.985 1.00 66.56 166 THR A CA 1
ATOM 1321 C C . THR A 1 166 ? 9.885 -7.813 10.547 1.00 66.56 166 THR A C 1
ATOM 1323 O O . THR A 1 166 ? 8.938 -8.562 10.300 1.00 66.56 166 THR A O 1
ATOM 1326 N N . LEU A 1 167 ? 10.531 -7.153 9.579 1.00 64.75 167 LEU A N 1
ATOM 1327 C CA . LEU A 1 167 ? 10.071 -7.199 8.189 1.00 64.75 167 LEU A CA 1
ATOM 1328 C C . LEU A 1 167 ? 10.452 -8.518 7.505 1.00 64.75 167 LEU A C 1
ATOM 1330 O O . LEU A 1 167 ? 9.576 -9.146 6.917 1.00 64.75 167 LEU A O 1
ATOM 1334 N N . ALA A 1 168 ? 11.690 -9.006 7.625 1.00 64.75 168 ALA A N 1
ATOM 1335 C CA . ALA A 1 168 ? 12.059 -10.272 6.991 1.00 64.75 168 ALA A CA 1
ATOM 1336 C C . ALA A 1 168 ? 11.377 -11.488 7.647 1.00 64.75 168 ALA A C 1
ATOM 1338 O O . ALA A 1 168 ? 11.036 -12.420 6.920 1.00 64.75 168 ALA A O 1
ATOM 1339 N N . SER A 1 169 ? 11.075 -11.467 8.958 1.00 61.91 169 SER A N 1
ATOM 1340 C CA . SER A 1 169 ? 10.204 -12.490 9.575 1.00 61.91 169 SER A CA 1
ATOM 1341 C C . SER A 1 169 ? 8.807 -12.463 8.958 1.00 61.91 169 SER A C 1
ATOM 1343 O O . SER A 1 169 ? 8.359 -13.477 8.434 1.00 61.91 169 SER A O 1
ATOM 1345 N N . GLN A 1 170 ? 8.158 -11.293 8.899 1.00 61.91 170 GLN A N 1
ATOM 1346 C CA . GLN A 1 170 ? 6.824 -11.161 8.303 1.00 61.91 170 GLN A CA 1
ATOM 1347 C C . GLN A 1 170 ? 6.787 -11.615 6.831 1.00 61.91 170 GLN A C 1
ATOM 1349 O O . GLN A 1 170 ? 5.836 -12.272 6.412 1.00 61.91 170 GLN A O 1
ATOM 1354 N N . TRP A 1 171 ? 7.813 -11.295 6.039 1.00 60.38 171 TRP A N 1
ATOM 1355 C CA . TRP A 1 171 ? 7.893 -11.722 4.637 1.00 60.38 171 TRP A CA 1
ATOM 1356 C C . TRP A 1 171 ? 8.194 -13.219 4.502 1.00 60.38 171 TRP A C 1
ATOM 1358 O O . TRP A 1 171 ? 7.634 -13.869 3.620 1.00 60.38 171 TRP A O 1
ATOM 1368 N N . SER A 1 172 ? 9.015 -13.787 5.389 1.00 64.62 172 SER A N 1
ATOM 1369 C CA . SER A 1 172 ? 9.259 -15.235 5.448 1.00 64.62 172 SER A CA 1
ATOM 1370 C C . SER A 1 172 ? 7.990 -15.989 5.847 1.00 64.62 172 SER A C 1
ATOM 1372 O O . SER A 1 172 ? 7.664 -16.997 5.233 1.00 64.62 172 SER A O 1
ATOM 1374 N N . GLU A 1 173 ? 7.222 -15.472 6.808 1.00 63.62 173 GLU A N 1
ATOM 1375 C CA . GLU A 1 173 ? 5.920 -16.010 7.210 1.00 63.62 173 GLU A CA 1
ATOM 1376 C C . GLU A 1 173 ? 4.901 -15.976 6.065 1.00 63.62 173 GLU A C 1
ATOM 1378 O O . GLU A 1 173 ? 4.248 -16.986 5.819 1.00 63.62 173 GLU A O 1
ATOM 1383 N N . GLU A 1 174 ? 4.753 -14.858 5.343 1.00 62.09 174 GLU A N 1
ATOM 1384 C CA . GLU A 1 174 ? 3.857 -14.808 4.174 1.00 62.09 174 GLU A CA 1
ATOM 1385 C C . GLU A 1 174 ? 4.345 -15.710 3.030 1.00 62.09 174 GLU A C 1
ATOM 1387 O O . GLU A 1 174 ? 3.526 -16.351 2.375 1.00 62.09 174 GLU A O 1
ATOM 1392 N N . THR A 1 175 ? 5.661 -15.844 2.837 1.00 63.31 175 THR A N 1
ATOM 1393 C CA . THR A 1 175 ? 6.244 -16.786 1.864 1.00 63.31 175 THR A CA 1
ATOM 1394 C C . THR A 1 175 ? 5.935 -18.237 2.248 1.00 63.31 175 THR A C 1
ATOM 1396 O O . THR A 1 175 ? 5.497 -19.015 1.406 1.00 63.31 175 THR A O 1
ATOM 1399 N N . ILE A 1 176 ? 6.073 -18.600 3.527 1.00 65.81 176 ILE A N 1
ATOM 1400 C CA . ILE A 1 176 ? 5.713 -19.928 4.049 1.00 65.81 176 ILE A CA 1
ATOM 1401 C C . ILE A 1 176 ? 4.205 -20.187 3.901 1.00 65.81 176 ILE A C 1
ATOM 1403 O O . ILE A 1 176 ? 3.825 -21.275 3.482 1.00 65.81 176 ILE A O 1
ATOM 1407 N N . LYS A 1 177 ? 3.345 -19.193 4.171 1.00 60.56 177 LYS A N 1
ATOM 1408 C CA . LYS A 1 177 ? 1.883 -19.289 3.968 1.00 60.56 177 LYS A CA 1
ATOM 1409 C C . LYS A 1 177 ? 1.477 -19.403 2.496 1.00 60.56 177 LYS A C 1
ATOM 1411 O O . LYS A 1 177 ? 0.395 -19.910 2.218 1.00 60.56 177 LYS A O 1
ATOM 1416 N N . ALA A 1 178 ? 2.295 -18.905 1.569 1.00 61.97 178 ALA A N 1
ATOM 1417 C CA . ALA A 1 178 ? 2.052 -19.037 0.134 1.00 61.97 178 ALA A CA 1
ATOM 1418 C C . ALA A 1 178 ? 2.350 -20.456 -0.384 1.00 61.97 178 ALA A C 1
ATOM 1420 O O . ALA A 1 178 ? 1.814 -20.850 -1.419 1.00 61.97 178 ALA A O 1
ATOM 1421 N N . PHE A 1 179 ? 3.159 -21.246 0.334 1.00 61.09 179 PHE A N 1
ATOM 1422 C CA . PHE A 1 179 ? 3.362 -22.655 0.009 1.00 61.09 179 PHE A CA 1
ATOM 1423 C C . PHE A 1 179 ? 2.210 -23.522 0.552 1.00 61.09 179 PHE A C 1
ATOM 1425 O O . PHE A 1 179 ? 1.908 -23.471 1.746 1.00 61.09 179 PHE A O 1
ATOM 1432 N N . PRO A 1 180 ? 1.607 -24.406 -0.268 1.00 57.84 180 PRO A N 1
ATOM 1433 C CA . PRO A 1 180 ? 0.507 -25.286 0.144 1.00 57.84 180 PRO A CA 1
ATOM 1434 C C . PRO A 1 180 ? 0.959 -26.472 1.026 1.00 57.84 180 PRO A C 1
ATOM 1436 O O . PRO A 1 180 ? 0.307 -27.511 1.057 1.00 57.84 180 PRO A O 1
ATOM 1439 N N . SER A 1 181 ? 2.093 -26.352 1.723 1.00 55.41 181 SER A N 1
ATOM 1440 C CA . SER A 1 181 ? 2.684 -27.394 2.575 1.00 55.41 181 SER A CA 1
ATOM 1441 C C . SER A 1 181 ? 2.166 -27.392 4.020 1.00 55.41 181 SER A C 1
ATOM 1443 O O . SER A 1 181 ? 2.579 -28.233 4.816 1.00 55.41 181 SER A O 1
ATOM 1445 N N . GLY A 1 182 ? 1.301 -26.440 4.383 1.00 55.72 182 GLY A N 1
ATOM 1446 C CA . GLY A 1 182 ? 0.609 -26.410 5.674 1.00 55.72 182 GLY A CA 1
ATOM 1447 C C . GLY A 1 182 ? -0.643 -27.292 5.692 1.00 55.72 182 GLY A C 1
ATOM 1448 O O . GLY A 1 182 ? -1.273 -27.521 4.665 1.00 55.72 182 GLY A O 1
ATOM 1449 N N . SER A 1 183 ? -1.043 -27.751 6.880 1.00 52.69 183 SER A N 1
ATOM 1450 C CA . SER A 1 183 ? -2.240 -28.584 7.090 1.00 52.69 183 SER A CA 1
ATOM 1451 C C . SER A 1 183 ? -3.579 -27.832 6.998 1.00 52.69 183 SER A C 1
ATOM 1453 O O . SER A 1 183 ? -4.627 -28.444 7.175 1.00 52.69 183 SER A O 1
ATOM 1455 N N . GLU A 1 184 ? -3.559 -26.528 6.714 1.00 65.00 184 GLU A N 1
ATOM 1456 C CA . GLU A 1 184 ? -4.740 -25.697 6.460 1.00 65.00 184 GLU A CA 1
ATOM 1457 C C . GLU A 1 184 ? -4.528 -24.912 5.159 1.00 65.00 184 GLU A C 1
ATOM 1459 O O . GLU A 1 184 ? -3.703 -23.997 5.104 1.00 65.00 184 GLU A O 1
ATOM 1464 N N . VAL A 1 185 ? -5.270 -25.252 4.103 1.00 70.75 185 VAL A N 1
ATOM 1465 C CA . VAL A 1 185 ? -5.292 -24.442 2.877 1.00 70.75 185 VAL A CA 1
ATOM 1466 C C . VAL A 1 185 ? -6.164 -23.221 3.141 1.00 70.75 185 VAL A C 1
ATOM 1468 O O . VAL A 1 185 ? -7.359 -23.354 3.385 1.00 70.75 185 VAL A O 1
ATOM 1471 N N . LYS A 1 186 ? -5.568 -22.029 3.081 1.00 82.19 186 LYS A N 1
ATOM 1472 C CA . LYS A 1 186 ? -6.305 -20.768 3.179 1.00 82.19 186 LYS A CA 1
ATOM 1473 C C . LYS A 1 186 ? -6.477 -20.134 1.809 1.00 82.19 186 LYS A C 1
ATOM 1475 O O . LYS A 1 186 ? -5.501 -19.847 1.115 1.00 82.19 186 LYS A O 1
ATOM 1480 N N . HIS A 1 187 ? -7.721 -19.878 1.442 1.00 88.06 187 HIS A N 1
ATOM 1481 C CA . HIS A 1 187 ? -8.081 -19.154 0.232 1.00 88.06 187 HIS A CA 1
ATOM 1482 C C . HIS A 1 187 ? -8.033 -17.645 0.489 1.00 88.06 187 HIS A C 1
ATOM 1484 O O . HIS A 1 187 ? -8.325 -17.199 1.598 1.00 88.06 187 HIS A O 1
ATOM 1490 N N . LYS A 1 188 ? -7.655 -16.852 -0.525 1.00 89.31 188 LYS A N 1
ATOM 1491 C CA . LYS A 1 188 ? -7.569 -15.388 -0.419 1.00 89.31 188 LYS A CA 1
ATOM 1492 C C . LYS A 1 188 ? -8.151 -14.680 -1.641 1.00 89.31 188 LYS A C 1
ATOM 1494 O O . LYS A 1 188 ? -7.999 -15.150 -2.767 1.00 89.31 188 LYS A O 1
ATOM 1499 N N . LEU A 1 189 ? -8.765 -13.519 -1.419 1.00 90.06 189 LEU A N 1
ATOM 1500 C CA . LEU A 1 189 ? -9.204 -12.588 -2.466 1.00 90.06 189 LEU A CA 1
ATOM 1501 C C . LEU A 1 189 ? -8.753 -11.165 -2.133 1.00 90.06 189 LEU A C 1
ATOM 1503 O O . LEU A 1 189 ? -8.733 -10.776 -0.965 1.00 90.06 189 LEU A O 1
ATOM 1507 N N . TYR A 1 190 ? -8.447 -10.383 -3.169 1.00 90.00 190 TYR A N 1
ATOM 1508 C CA . TYR A 1 190 ? -7.926 -9.024 -3.050 1.00 90.00 190 TYR A CA 1
ATOM 1509 C C . TYR A 1 190 ? -8.678 -8.042 -3.954 1.00 90.00 190 TYR A C 1
ATOM 1511 O O . TYR A 1 190 ? -9.079 -8.382 -5.064 1.00 90.00 190 TYR A O 1
ATOM 1519 N N . SER A 1 191 ? -8.818 -6.799 -3.494 1.00 91.00 191 SER A N 1
ATOM 1520 C CA . SER A 1 191 ? -9.219 -5.647 -4.314 1.00 91.00 191 SER A CA 1
ATOM 1521 C C . SER A 1 191 ? -8.494 -4.407 -3.811 1.00 91.00 191 SER A C 1
ATOM 1523 O O . SER A 1 191 ? -8.455 -4.183 -2.601 1.00 91.00 191 SER A O 1
ATOM 1525 N N . SER A 1 192 ? -7.966 -3.574 -4.713 1.00 93.12 192 SER A N 1
ATOM 1526 C CA . SER A 1 192 ? -7.247 -2.349 -4.348 1.00 93.12 192 SER A CA 1
ATOM 1527 C C . SER A 1 192 ? -7.912 -1.058 -4.828 1.00 93.12 192 SER A C 1
ATOM 1529 O O . SER A 1 192 ? -8.661 -1.015 -5.811 1.00 93.12 192 SER A O 1
ATOM 1531 N N . PHE A 1 193 ? -7.635 0.004 -4.080 1.00 94.75 193 PHE A N 1
ATOM 1532 C CA . PHE A 1 193 ? -8.188 1.344 -4.209 1.00 94.75 193 PHE A CA 1
ATOM 1533 C C . PHE A 1 193 ? -7.078 2.362 -3.957 1.00 94.75 193 PHE A C 1
ATOM 1535 O O . PHE A 1 193 ? -6.076 2.090 -3.292 1.00 94.75 193 PHE A O 1
ATOM 1542 N N . VAL A 1 194 ? -7.274 3.564 -4.474 1.00 95.31 194 VAL A N 1
ATOM 1543 C CA . VAL A 1 194 ? -6.370 4.694 -4.261 1.00 95.31 194 VAL A CA 1
ATOM 1544 C C . VAL A 1 194 ? -7.176 5.899 -3.792 1.00 95.31 194 VAL A C 1
ATOM 1546 O O . VAL A 1 194 ? -8.078 6.335 -4.512 1.00 95.31 194 VAL A O 1
ATOM 1549 N N . PHE A 1 195 ? -6.874 6.430 -2.606 1.00 95.75 195 PHE A N 1
ATOM 1550 C CA . PHE A 1 195 ? -7.607 7.540 -1.989 1.00 95.75 195 PHE A CA 1
ATOM 1551 C C . PHE A 1 195 ? -6.723 8.784 -1.804 1.00 95.75 195 PHE A C 1
ATOM 1553 O O . PHE A 1 195 ? -5.513 8.702 -1.568 1.00 95.75 195 PHE A O 1
ATOM 1560 N N . LYS A 1 196 ? -7.356 9.957 -1.889 1.00 94.25 196 LYS A N 1
ATOM 1561 C CA . LYS A 1 196 ? -6.794 11.239 -1.440 1.00 94.25 196 LYS A CA 1
ATOM 1562 C C . LYS A 1 196 ? -7.120 11.459 0.038 1.00 94.25 196 LYS A C 1
ATOM 1564 O O . LYS A 1 196 ? -8.117 10.922 0.521 1.00 94.25 196 LYS A O 1
ATOM 1569 N N . ASN A 1 197 ? -6.343 12.296 0.722 1.00 93.00 197 ASN A N 1
ATOM 1570 C CA . ASN A 1 197 ? -6.761 12.875 1.996 1.00 93.00 197 ASN A CA 1
ATOM 1571 C C . ASN A 1 197 ? -7.868 13.924 1.769 1.00 93.00 197 ASN A C 1
ATOM 1573 O O . ASN A 1 197 ? -7.601 15.107 1.577 1.00 93.00 197 ASN A O 1
ATOM 1577 N N . ASP A 1 198 ? -9.114 13.455 1.737 1.00 93.81 198 ASP A N 1
ATOM 1578 C CA . ASP A 1 198 ? -10.332 14.266 1.748 1.00 93.81 198 ASP A CA 1
ATOM 1579 C C . ASP A 1 198 ? -11.181 13.813 2.936 1.00 93.81 198 ASP A C 1
ATOM 1581 O O . ASP A 1 198 ? -11.610 12.658 2.987 1.00 93.81 198 ASP A O 1
ATOM 1585 N N . ALA A 1 199 ? -11.426 14.710 3.892 1.00 92.69 199 ALA A N 1
ATOM 1586 C CA . ALA A 1 199 ? -12.108 14.377 5.141 1.00 92.69 199 ALA A CA 1
ATOM 1587 C C . ALA A 1 199 ? -13.534 13.832 4.935 1.00 92.69 199 ALA A C 1
ATOM 1589 O O . ALA A 1 199 ? -13.940 12.884 5.611 1.00 92.69 199 ALA A O 1
ATOM 1590 N N . SER A 1 200 ? -14.287 14.387 3.979 1.00 93.19 200 SER A N 1
ATOM 1591 C CA . SER A 1 200 ? -15.671 13.980 3.705 1.00 93.19 200 SER A CA 1
ATOM 1592 C C . SER A 1 200 ? -15.737 12.578 3.088 1.00 93.19 200 SER A C 1
ATOM 1594 O O . SER A 1 200 ? -16.559 11.739 3.483 1.00 93.19 200 SER A O 1
ATOM 1596 N N . ARG A 1 201 ? -14.805 12.287 2.173 1.00 95.94 201 ARG A N 1
ATOM 1597 C CA . ARG A 1 201 ? -14.667 10.983 1.517 1.00 95.94 201 ARG A CA 1
ATOM 1598 C C . ARG A 1 201 ? -14.119 9.947 2.493 1.00 95.94 201 ARG A C 1
ATOM 1600 O O . ARG A 1 201 ? -14.719 8.887 2.613 1.00 95.94 201 ARG A O 1
ATOM 1607 N N . ILE A 1 202 ? -13.066 10.262 3.253 1.00 96.81 202 ILE A N 1
ATOM 1608 C CA . ILE A 1 202 ? -12.489 9.385 4.290 1.00 96.81 202 ILE A CA 1
ATOM 1609 C C . ILE A 1 202 ? -13.557 8.945 5.288 1.00 96.81 202 ILE A C 1
ATOM 1611 O O . ILE A 1 202 ? -13.698 7.747 5.528 1.00 96.81 202 ILE A O 1
ATOM 1615 N N . LYS A 1 203 ? -14.348 9.884 5.821 1.00 97.62 203 LYS A N 1
ATOM 1616 C CA . LYS A 1 203 ? -15.442 9.585 6.754 1.00 97.62 203 LYS A CA 1
ATOM 1617 C C . LYS A 1 203 ? -16.444 8.582 6.179 1.00 97.62 203 LYS A C 1
ATOM 1619 O O . LYS A 1 203 ? -16.852 7.646 6.866 1.00 97.62 203 LYS A O 1
ATOM 1624 N N . SER A 1 204 ? -16.811 8.769 4.913 1.00 98.19 204 SER A N 1
ATOM 1625 C CA . SER A 1 204 ? -17.718 7.875 4.190 1.00 98.19 204 SER A CA 1
ATOM 1626 C C . SER A 1 204 ? -17.093 6.488 3.997 1.00 98.19 204 SER A C 1
ATOM 1628 O O . SER A 1 204 ? -17.712 5.483 4.340 1.00 98.19 204 SER A O 1
ATOM 1630 N N . VAL A 1 205 ? -15.831 6.427 3.559 1.00 98.38 205 VAL A N 1
ATOM 1631 C CA . VAL A 1 205 ? -15.075 5.180 3.360 1.00 98.38 205 VAL A CA 1
ATOM 1632 C C . VAL A 1 205 ? -14.949 4.383 4.661 1.00 98.38 205 VAL A C 1
ATOM 1634 O O . VAL A 1 205 ? -15.266 3.196 4.664 1.00 98.38 205 VAL A O 1
ATOM 1637 N N . ILE A 1 206 ? -14.541 4.995 5.782 1.00 98.31 206 ILE A N 1
ATOM 1638 C CA . ILE A 1 206 ? -14.415 4.261 7.057 1.00 98.31 206 ILE A CA 1
ATOM 1639 C C . ILE A 1 206 ? -15.777 3.824 7.612 1.00 98.31 206 ILE A C 1
ATOM 1641 O O . ILE A 1 206 ? -15.862 2.781 8.259 1.00 98.31 206 ILE A O 1
ATOM 1645 N N . SER A 1 207 ? -16.851 4.573 7.332 1.00 98.31 207 SER A N 1
ATOM 1646 C CA . SER A 1 207 ? -18.213 4.152 7.674 1.00 98.31 207 SER A CA 1
ATOM 1647 C C . SER A 1 207 ? -18.617 2.899 6.895 1.00 98.31 207 SER A C 1
ATOM 1649 O O . SER A 1 207 ? -19.088 1.942 7.506 1.00 98.31 207 SER A O 1
ATOM 1651 N N . ILE A 1 208 ? -18.354 2.862 5.583 1.00 98.69 208 ILE A N 1
ATOM 1652 C CA . ILE A 1 208 ? -18.586 1.677 4.744 1.00 98.69 208 ILE A CA 1
ATOM 1653 C C . ILE A 1 208 ? -17.738 0.502 5.242 1.00 98.69 208 ILE A C 1
ATOM 1655 O O . ILE A 1 208 ? -18.287 -0.566 5.477 1.00 98.69 208 ILE A O 1
ATOM 1659 N N . ILE A 1 209 ? -16.436 0.692 5.495 1.00 98.62 209 ILE A N 1
ATOM 1660 C CA . ILE A 1 209 ? -15.559 -0.374 6.020 1.00 98.62 209 ILE A CA 1
ATOM 1661 C C . ILE A 1 209 ? -16.146 -0.998 7.291 1.00 98.62 209 ILE A C 1
ATOM 1663 O O . ILE A 1 209 ? -16.229 -2.221 7.383 1.00 98.62 209 ILE A O 1
ATOM 1667 N N . ARG A 1 210 ? -16.603 -0.180 8.248 1.00 98.12 210 ARG A N 1
ATOM 1668 C CA . ARG A 1 210 ? -17.252 -0.679 9.467 1.00 98.12 210 ARG A CA 1
ATOM 1669 C C . ARG A 1 210 ? -18.550 -1.441 9.163 1.00 98.12 210 ARG A C 1
ATOM 1671 O O . ARG A 1 210 ? -18.751 -2.528 9.698 1.00 98.12 210 ARG A O 1
ATOM 1678 N N . GLN A 1 211 ? -19.416 -0.894 8.308 1.00 98.44 211 GLN A N 1
ATOM 1679 C CA . GLN A 1 211 ? -20.686 -1.526 7.932 1.00 98.44 211 GLN A CA 1
ATOM 1680 C C . GLN A 1 211 ? -20.473 -2.893 7.269 1.00 98.44 211 GLN A C 1
ATOM 1682 O O . GLN A 1 211 ? -21.136 -3.860 7.646 1.00 98.44 211 GLN A O 1
ATOM 1687 N N . GLU A 1 212 ? -19.506 -3.008 6.357 1.00 98.62 212 GLU A N 1
ATOM 1688 C CA . GLU A 1 212 ? -19.184 -4.281 5.713 1.00 98.62 212 GLU A CA 1
ATOM 1689 C C . GLU A 1 212 ? -18.491 -5.251 6.683 1.00 98.62 212 GLU A C 1
ATOM 1691 O O . GLU A 1 212 ? -18.768 -6.443 6.640 1.00 98.62 212 GLU A O 1
ATOM 1696 N N . MET A 1 213 ? -17.680 -4.781 7.639 1.00 98.25 213 MET A N 1
ATOM 1697 C CA . MET A 1 213 ? -17.153 -5.647 8.707 1.00 98.25 213 MET A CA 1
ATOM 1698 C C . MET A 1 213 ? -18.255 -6.235 9.595 1.00 98.25 213 MET A C 1
ATOM 1700 O O . MET A 1 213 ? -18.191 -7.415 9.945 1.00 98.25 213 MET A O 1
ATOM 1704 N N . ALA A 1 214 ? -19.289 -5.454 9.915 1.00 97.19 214 ALA A N 1
ATOM 1705 C CA . ALA A 1 214 ? -20.469 -5.951 10.619 1.00 97.19 214 ALA A CA 1
ATOM 1706 C C . ALA A 1 214 ? -21.322 -6.891 9.741 1.00 97.19 214 ALA A C 1
ATOM 1708 O O . ALA A 1 214 ? -21.882 -7.864 10.250 1.00 97.19 214 ALA A O 1
ATOM 1709 N N . ALA A 1 215 ? -21.399 -6.641 8.429 1.00 98.25 215 ALA A N 1
ATOM 1710 C CA . ALA A 1 215 ? -22.062 -7.528 7.473 1.00 98.25 215 ALA A CA 1
ATOM 1711 C C . ALA A 1 215 ? -21.351 -8.885 7.354 1.00 98.25 215 ALA A C 1
ATOM 1713 O O . ALA A 1 215 ? -22.005 -9.916 7.476 1.00 98.25 215 ALA A O 1
ATOM 1714 N N . PHE A 1 216 ? -20.020 -8.888 7.247 1.00 98.06 216 PHE A N 1
ATOM 1715 C CA . PHE A 1 216 ? -19.184 -10.091 7.189 1.00 98.06 216 PHE A CA 1
ATOM 1716 C C . PHE A 1 216 ? -19.450 -11.029 8.378 1.00 98.06 216 PHE A C 1
ATOM 1718 O O . PHE A 1 216 ? -19.698 -12.217 8.191 1.00 98.06 216 PHE A O 1
ATOM 1725 N N . ARG A 1 217 ? -19.522 -10.485 9.603 1.00 96.56 217 ARG A N 1
ATOM 1726 C CA . ARG A 1 217 ? -19.872 -11.262 10.812 1.00 96.56 217 ARG A CA 1
ATOM 1727 C C . ARG A 1 217 ? -21.279 -11.855 10.797 1.00 96.56 217 ARG A C 1
ATOM 1729 O O . ARG A 1 217 ? -21.505 -12.885 11.424 1.00 96.56 217 ARG A O 1
ATOM 1736 N N . ARG A 1 218 ? -22.230 -11.178 10.152 1.00 96.81 218 ARG A N 1
ATOM 1737 C CA . ARG A 1 218 ? -23.638 -11.592 10.082 1.00 96.81 218 ARG A CA 1
ATOM 1738 C C . ARG A 1 218 ? -23.879 -12.623 8.978 1.00 96.81 218 ARG A C 1
ATOM 1740 O O . ARG A 1 218 ? -24.756 -13.463 9.137 1.00 96.81 218 ARG A O 1
ATOM 1747 N N . GLU A 1 219 ? -23.143 -12.527 7.875 1.00 97.38 219 GLU A N 1
ATOM 1748 C CA . GLU A 1 219 ? -23.303 -13.379 6.691 1.00 97.38 219 GLU A CA 1
ATOM 1749 C C . GLU A 1 219 ? -22.505 -14.689 6.792 1.00 97.38 219 GLU A C 1
ATOM 1751 O O . GLU A 1 219 ? -22.956 -15.695 6.256 1.00 97.38 219 GLU A O 1
ATOM 1756 N N . PHE A 1 220 ? -21.405 -14.715 7.557 1.00 96.56 220 PHE A N 1
ATOM 1757 C CA . PHE A 1 220 ? -20.551 -15.900 7.743 1.00 96.56 220 PHE A CA 1
ATOM 1758 C C . PHE A 1 220 ? -20.433 -16.360 9.219 1.00 96.56 220 PHE A C 1
ATOM 1760 O O . PHE A 1 220 ? -19.326 -16.498 9.743 1.00 96.56 220 PHE A O 1
ATOM 1767 N N . PRO A 1 221 ? -21.539 -16.560 9.963 1.00 94.56 221 PRO A N 1
ATOM 1768 C CA . PRO A 1 221 ? -21.470 -16.930 11.375 1.00 94.56 221 PRO A CA 1
ATOM 1769 C C . PRO A 1 221 ? -20.917 -18.352 11.565 1.00 94.56 221 PRO A C 1
ATOM 1771 O O . PRO A 1 221 ? -21.499 -19.321 11.092 1.00 94.56 221 PRO A O 1
ATOM 1774 N N . GLY A 1 222 ? -19.830 -18.479 12.332 1.00 91.88 222 GLY A N 1
ATOM 1775 C CA . GLY A 1 222 ? -19.192 -19.764 12.653 1.00 91.88 222 GLY A CA 1
ATOM 1776 C C . GLY A 1 222 ? -18.017 -20.151 11.748 1.00 91.88 222 GLY A C 1
ATOM 1777 O O . GLY A 1 222 ? -17.285 -21.074 12.095 1.00 91.88 222 GLY A O 1
ATOM 1778 N N . GLU A 1 223 ? -17.796 -19.421 10.654 1.00 93.88 223 GLU A N 1
ATOM 1779 C CA . GLU A 1 223 ? -16.709 -19.678 9.705 1.00 93.88 223 GLU A CA 1
ATOM 1780 C C . GLU A 1 223 ? -15.337 -19.201 10.212 1.00 93.88 223 GLU A C 1
ATOM 1782 O O . GLU A 1 223 ? -15.234 -18.212 10.945 1.00 93.88 223 GLU A O 1
ATOM 1787 N N . ASP A 1 224 ? -14.255 -19.846 9.756 1.00 92.94 224 ASP A N 1
ATOM 1788 C CA . ASP A 1 224 ? -12.904 -19.282 9.883 1.00 92.94 224 ASP A CA 1
ATOM 1789 C C . ASP A 1 224 ? -12.621 -18.303 8.742 1.00 92.94 224 ASP A C 1
ATOM 1791 O O . ASP A 1 224 ? -12.070 -18.669 7.700 1.00 92.94 224 ASP A O 1
ATOM 1795 N N . GLY A 1 225 ? -13.037 -17.055 8.948 1.00 94.12 225 GLY A N 1
ATOM 1796 C CA . GLY A 1 225 ? -12.869 -15.960 8.002 1.00 94.12 225 GLY A CA 1
ATOM 1797 C C . GLY A 1 225 ? -12.198 -14.739 8.626 1.00 94.12 225 GLY A C 1
ATOM 1798 O O . GLY A 1 225 ? -12.435 -14.377 9.781 1.00 94.12 225 GLY A O 1
ATOM 1799 N N . LEU A 1 226 ? -11.377 -14.070 7.823 1.00 96.12 226 LEU A N 1
ATOM 1800 C CA . LEU A 1 226 ? -10.653 -12.861 8.186 1.00 96.12 226 LEU A CA 1
ATOM 1801 C C . LEU A 1 226 ? -10.783 -11.825 7.069 1.00 96.12 226 LEU A C 1
ATOM 1803 O O . LEU A 1 226 ? -10.205 -11.967 5.992 1.00 96.12 226 LEU A O 1
ATOM 1807 N N . LEU A 1 227 ? -11.507 -10.748 7.358 1.00 98.06 227 LEU A N 1
ATOM 1808 C CA . LEU A 1 227 ? -11.590 -9.564 6.512 1.00 98.06 227 LEU A CA 1
ATOM 1809 C C . LEU A 1 227 ? -10.599 -8.508 7.019 1.00 98.06 227 LEU A C 1
ATOM 1811 O O . LEU A 1 227 ? -10.686 -8.042 8.157 1.00 98.06 227 LEU A O 1
ATOM 1815 N N . GLN A 1 228 ? -9.669 -8.100 6.159 1.00 97.69 228 GLN A N 1
ATOM 1816 C CA . GLN A 1 228 ? -8.747 -6.994 6.405 1.00 97.69 228 GLN A CA 1
ATOM 1817 C C . GLN A 1 228 ? -8.999 -5.845 5.430 1.00 97.69 228 GLN A C 1
ATOM 1819 O O . GLN A 1 228 ? -9.236 -6.076 4.245 1.00 97.69 228 GLN A O 1
ATOM 1824 N N . VAL A 1 229 ? -8.875 -4.605 5.911 1.00 98.19 229 VAL A N 1
ATOM 1825 C CA . VAL A 1 229 ? -8.752 -3.421 5.046 1.00 98.19 229 VAL A CA 1
ATOM 1826 C C . VAL A 1 229 ? -7.515 -2.636 5.454 1.00 98.19 229 VAL A C 1
ATOM 1828 O O . VAL A 1 229 ? -7.500 -1.955 6.484 1.00 98.19 229 VAL A O 1
ATOM 1831 N N . THR A 1 230 ? -6.458 -2.758 4.659 1.00 97.12 230 THR A N 1
ATOM 1832 C CA . THR A 1 230 ? -5.179 -2.085 4.892 1.00 97.12 230 THR A CA 1
ATOM 1833 C C . THR A 1 230 ? -5.137 -0.758 4.154 1.00 97.12 230 THR A C 1
ATOM 1835 O O . THR A 1 230 ? -5.504 -0.687 2.987 1.00 97.12 230 THR A O 1
ATOM 1838 N N . TRP A 1 231 ? -4.649 0.272 4.837 1.00 97.06 231 TRP A N 1
ATOM 1839 C CA . TRP A 1 231 ? -4.318 1.594 4.327 1.00 97.06 231 TRP A CA 1
ATOM 1840 C C . TRP A 1 231 ? -2.811 1.795 4.486 1.00 97.06 231 TRP A C 1
ATOM 1842 O O . TRP A 1 231 ? -2.304 1.811 5.612 1.00 97.06 231 TRP A O 1
ATOM 1852 N N . ILE A 1 232 ? -2.123 1.945 3.359 1.00 94.12 232 ILE A N 1
ATOM 1853 C CA . ILE A 1 232 ? -0.696 2.245 3.254 1.00 94.12 232 ILE A CA 1
ATOM 1854 C C . ILE A 1 232 ? -0.556 3.734 2.947 1.00 94.12 232 ILE A C 1
ATOM 1856 O O . ILE A 1 232 ? -1.141 4.206 1.965 1.00 94.12 232 ILE A O 1
ATOM 1860 N N . HIS A 1 233 ? 0.205 4.473 3.753 1.00 91.50 233 HIS A N 1
ATOM 1861 C CA . HIS A 1 233 ? 0.494 5.880 3.460 1.00 91.50 233 HIS A CA 1
ATOM 1862 C C . HIS A 1 233 ? 1.423 5.990 2.238 1.00 91.50 233 HIS A C 1
ATOM 1864 O O . HIS A 1 233 ? 2.491 5.385 2.177 1.00 91.50 233 HIS A O 1
ATOM 1870 N N . SER A 1 234 ? 1.012 6.784 1.252 1.00 87.44 234 SER A N 1
ATOM 1871 C CA . SER A 1 234 ? 1.689 6.929 -0.045 1.00 87.44 234 SER A CA 1
ATOM 1872 C C . SER A 1 234 ? 1.737 8.375 -0.553 1.00 87.44 234 SER A C 1
ATOM 1874 O O . SER A 1 234 ? 1.933 8.599 -1.746 1.00 87.44 234 SER A O 1
ATOM 1876 N N . GLY A 1 235 ? 1.547 9.345 0.348 1.00 87.12 235 GLY A N 1
ATOM 1877 C CA . GLY A 1 235 ? 1.652 10.779 0.069 1.00 87.12 235 GLY A CA 1
ATOM 1878 C C . GLY A 1 235 ? 3.084 11.322 0.165 1.00 87.12 235 GLY A C 1
ATOM 1879 O O . GLY A 1 235 ? 4.060 10.638 -0.162 1.00 87.12 235 GLY A O 1
ATOM 1880 N N . GLY A 1 236 ? 3.209 12.570 0.628 1.00 90.38 236 GLY A N 1
ATOM 1881 C CA . GLY A 1 236 ? 4.499 13.207 0.902 1.00 90.38 236 GLY A CA 1
ATOM 1882 C C . GLY A 1 236 ? 5.423 13.193 -0.317 1.00 90.38 236 GLY A C 1
ATOM 1883 O O . GLY A 1 236 ? 5.027 13.536 -1.438 1.00 90.38 236 GLY A O 1
ATOM 1884 N N . LYS A 1 237 ? 6.653 12.705 -0.134 1.00 91.25 237 LYS A N 1
ATOM 1885 C CA . LYS A 1 237 ? 7.650 12.598 -1.215 1.00 91.25 237 LYS A CA 1
ATOM 1886 C C . LYS A 1 237 ? 7.191 11.799 -2.445 1.00 91.25 237 LYS A C 1
ATOM 1888 O O . LYS A 1 237 ? 7.680 12.068 -3.544 1.00 91.25 237 LYS A O 1
ATOM 1893 N N . ALA A 1 238 ? 6.271 10.839 -2.313 1.00 90.31 238 ALA A N 1
ATOM 1894 C CA . ALA A 1 238 ? 5.776 10.058 -3.453 1.00 90.31 238 ALA A CA 1
ATOM 1895 C C . ALA A 1 238 ? 4.878 10.881 -4.401 1.00 90.31 238 ALA A C 1
ATOM 1897 O O . ALA A 1 238 ? 4.862 10.610 -5.609 1.00 90.31 238 ALA A O 1
ATOM 1898 N N . SER A 1 239 ? 4.220 11.920 -3.875 1.00 91.25 239 SER A N 1
ATOM 1899 C CA . SER A 1 239 ? 3.381 12.873 -4.614 1.00 91.25 239 SER A CA 1
ATOM 1900 C C . SER A 1 239 ? 4.168 14.006 -5.284 1.00 91.25 239 SER A C 1
ATOM 1902 O O . SER A 1 239 ? 3.615 14.723 -6.110 1.00 91.25 239 SER A O 1
ATOM 1904 N N . ALA A 1 240 ? 5.463 14.161 -4.981 1.00 92.19 240 ALA A N 1
ATOM 1905 C CA . ALA A 1 240 ? 6.294 15.253 -5.501 1.00 92.19 240 ALA A CA 1
ATOM 1906 C C . ALA A 1 240 ? 6.630 15.151 -7.006 1.00 92.19 240 ALA A C 1
ATOM 1908 O O . ALA A 1 240 ? 7.093 16.125 -7.596 1.00 92.19 240 ALA A O 1
ATOM 1909 N N . LYS A 1 241 ? 6.442 13.978 -7.627 1.00 92.62 241 LYS A N 1
ATOM 1910 C CA . LYS A 1 241 ? 6.673 13.760 -9.066 1.00 92.62 241 LYS A CA 1
ATOM 1911 C C . LYS A 1 241 ? 5.417 14.011 -9.888 1.00 92.62 241 LYS A C 1
ATOM 1913 O O . LYS A 1 241 ? 4.312 13.689 -9.448 1.00 92.62 241 LYS A O 1
ATOM 1918 N N . LYS A 1 242 ? 5.584 14.480 -11.129 1.00 94.31 242 LYS A N 1
ATOM 1919 C CA . LYS A 1 242 ? 4.448 14.621 -12.055 1.00 94.31 242 LYS A CA 1
ATOM 1920 C C . LYS A 1 242 ? 3.840 13.249 -12.371 1.00 94.31 242 LYS A C 1
ATOM 1922 O O . LYS A 1 242 ? 4.540 12.246 -12.506 1.00 94.31 242 LYS A O 1
ATOM 1927 N N . ARG A 1 243 ? 2.520 13.229 -12.571 1.00 94.31 243 ARG A N 1
ATOM 1928 C CA . ARG A 1 243 ? 1.700 12.055 -12.939 1.00 94.31 243 ARG A CA 1
ATOM 1929 C C . ARG A 1 243 ? 2.239 11.248 -14.140 1.00 94.31 243 ARG A C 1
ATOM 1931 O O . ARG A 1 243 ? 2.017 10.041 -14.206 1.00 94.31 243 ARG A O 1
ATOM 1938 N N . SER A 1 244 ? 2.937 11.906 -15.065 1.00 94.88 244 SER A N 1
ATOM 1939 C CA . SER A 1 244 ? 3.524 11.341 -16.291 1.00 94.88 244 SER A CA 1
ATOM 1940 C C . SER A 1 244 ? 5.034 11.058 -16.203 1.00 94.88 244 SER A C 1
ATOM 1942 O O . SER A 1 244 ? 5.617 10.521 -17.146 1.00 94.88 244 SER A O 1
ATOM 1944 N N . GLU A 1 245 ? 5.699 11.389 -15.091 1.00 94.81 245 GLU A N 1
ATOM 1945 C CA . GLU A 1 245 ? 7.166 11.313 -14.953 1.00 94.81 245 GLU A CA 1
ATOM 1946 C C . GLU A 1 245 ? 7.696 9.869 -14.876 1.00 94.81 245 GLU A C 1
ATOM 1948 O O . GLU A 1 245 ? 8.847 9.591 -15.202 1.00 94.81 245 GLU A O 1
ATOM 1953 N N . THR A 1 246 ? 6.831 8.931 -14.492 1.00 96.38 246 THR A N 1
ATOM 1954 C CA . THR A 1 246 ? 7.068 7.480 -14.501 1.00 96.38 246 THR A CA 1
ATOM 1955 C C . THR A 1 246 ? 5.780 6.765 -14.911 1.00 96.38 246 THR A C 1
ATOM 1957 O O . THR A 1 246 ? 4.715 7.379 -14.844 1.00 96.38 246 THR A O 1
ATOM 1960 N N . ALA A 1 247 ? 5.820 5.464 -15.202 1.00 96.75 247 ALA A N 1
ATOM 1961 C CA . ALA A 1 247 ? 4.602 4.684 -15.443 1.00 96.75 247 ALA A CA 1
ATOM 1962 C C . ALA A 1 247 ? 3.577 4.740 -14.286 1.00 96.75 247 ALA A C 1
ATOM 1964 O O . ALA A 1 247 ? 2.373 4.789 -14.548 1.00 96.75 247 ALA A O 1
ATOM 1965 N N . PHE A 1 248 ? 4.022 4.822 -13.021 1.00 94.88 248 PHE A N 1
ATOM 1966 C CA . PHE A 1 248 ? 3.120 4.995 -11.871 1.00 94.88 248 PHE A CA 1
ATOM 1967 C C . PHE A 1 248 ? 2.386 6.356 -11.896 1.00 94.88 248 PHE A C 1
ATOM 1969 O O . PHE A 1 248 ? 2.977 7.407 -11.628 1.00 94.88 248 PHE A O 1
ATOM 1976 N N . ARG A 1 249 ? 1.080 6.308 -12.209 1.00 92.81 249 ARG A N 1
ATOM 1977 C CA . ARG A 1 249 ? 0.212 7.463 -12.518 1.00 92.81 249 ARG A CA 1
ATOM 1978 C C . ARG A 1 249 ? -0.400 8.172 -11.307 1.00 92.81 249 ARG A C 1
ATOM 1980 O O . ARG A 1 249 ? -0.717 9.363 -11.390 1.00 92.81 249 ARG A O 1
ATOM 1987 N N . TRP A 1 250 ? -0.635 7.456 -10.209 1.00 93.50 250 TRP A N 1
ATOM 1988 C CA . TRP A 1 250 ? -1.501 7.909 -9.110 1.00 93.50 250 TRP A CA 1
ATOM 1989 C C . TRP A 1 250 ? -0.756 8.737 -8.050 1.00 93.50 250 TRP A C 1
ATOM 1991 O O . TRP A 1 250 ? -0.806 8.443 -6.862 1.00 93.50 250 TRP A O 1
ATOM 2001 N N . ARG A 1 251 ? -0.041 9.779 -8.490 1.00 92.38 251 ARG A N 1
ATOM 2002 C CA . ARG A 1 251 ? 0.843 10.604 -7.646 1.00 92.38 251 ARG A CA 1
ATOM 2003 C C . ARG A 1 251 ? 0.111 11.398 -6.567 1.00 92.38 251 ARG A C 1
ATOM 2005 O O . ARG A 1 251 ? 0.562 11.434 -5.430 1.00 92.38 251 ARG A O 1
ATOM 2012 N N . ASP A 1 252 ? -1.038 11.975 -6.899 1.00 89.12 252 ASP A N 1
ATOM 2013 C CA . ASP A 1 252 ? -1.835 12.814 -5.995 1.00 89.12 252 ASP A CA 1
ATOM 2014 C C . ASP A 1 252 ? -2.555 12.035 -4.869 1.00 89.12 252 ASP A C 1
ATOM 2016 O O . ASP A 1 252 ? -3.459 12.584 -4.235 1.00 89.12 252 ASP A O 1
ATOM 2020 N N . CYS A 1 253 ? -2.265 10.745 -4.680 1.00 92.19 253 CYS A N 1
ATOM 2021 C CA . CYS A 1 253 ? -2.867 9.954 -3.616 1.00 92.19 253 CYS A CA 1
ATOM 2022 C C . CYS A 1 253 ? -2.160 10.183 -2.279 1.00 92.19 253 CYS A C 1
ATOM 2024 O O . CYS A 1 253 ? -0.979 10.514 -2.229 1.00 92.19 253 CYS A O 1
ATOM 2026 N N . THR A 1 254 ? -2.892 9.968 -1.190 1.00 93.50 254 THR A N 1
ATOM 2027 C CA . THR A 1 254 ? -2.315 9.883 0.162 1.00 93.50 254 THR A CA 1
ATOM 2028 C C . THR A 1 254 ? -2.311 8.442 0.660 1.00 93.50 254 THR A C 1
ATOM 2030 O O . THR A 1 254 ? -1.494 8.095 1.508 1.00 93.50 254 THR A O 1
ATOM 2033 N N . TYR A 1 255 ? -3.199 7.607 0.109 1.00 95.12 255 TYR A N 1
ATOM 2034 C CA . TYR A 1 255 ? -3.400 6.231 0.531 1.00 95.12 255 TYR A CA 1
ATOM 2035 C C . TYR A 1 255 ? -3.510 5.277 -0.654 1.00 95.12 255 TYR A C 1
ATOM 2037 O O . TYR A 1 255 ? -4.380 5.436 -1.518 1.00 95.12 255 TYR A O 1
ATOM 2045 N N . HIS A 1 256 ? -2.712 4.214 -0.621 1.00 94.44 256 HIS A N 1
ATOM 2046 C CA . HIS A 1 256 ? -3.071 2.955 -1.261 1.00 94.44 256 HIS A CA 1
ATOM 2047 C C . HIS A 1 256 ? -3.844 2.119 -0.251 1.00 94.44 256 HIS A C 1
ATOM 2049 O O . HIS A 1 256 ? -3.359 1.884 0.853 1.00 94.44 256 HIS A O 1
ATOM 2055 N N . ALA A 1 257 ? -5.035 1.661 -0.617 1.00 95.44 257 ALA A N 1
ATOM 2056 C CA . ALA A 1 257 ? -5.824 0.781 0.227 1.00 95.44 257 ALA A CA 1
ATOM 2057 C C . ALA A 1 257 ? -6.097 -0.545 -0.480 1.00 95.44 257 ALA A C 1
ATOM 2059 O O . ALA A 1 257 ? -6.263 -0.580 -1.701 1.00 95.44 257 ALA A O 1
ATOM 2060 N N . TYR A 1 258 ? -6.177 -1.635 0.275 1.00 94.38 258 TYR A N 1
ATOM 2061 C CA . TYR A 1 258 ? -6.658 -2.909 -0.246 1.00 94.38 258 TYR A CA 1
ATOM 2062 C C . TYR A 1 258 ? -7.524 -3.644 0.772 1.00 94.38 258 TYR A C 1
ATOM 2064 O O . TYR A 1 258 ? -7.294 -3.577 1.980 1.00 94.38 258 TYR A O 1
ATOM 2072 N N . ILE A 1 259 ? -8.525 -4.348 0.253 1.00 95.50 259 ILE A N 1
ATOM 2073 C CA . ILE A 1 259 ? -9.267 -5.375 0.977 1.00 95.50 259 ILE A CA 1
ATOM 2074 C C . ILE A 1 259 ? -8.526 -6.697 0.772 1.00 95.50 259 ILE A C 1
ATOM 2076 O O . ILE A 1 259 ? -8.123 -7.000 -0.353 1.00 95.50 259 ILE A O 1
ATOM 2080 N N . MET A 1 260 ? -8.389 -7.484 1.836 1.00 93.88 260 MET A N 1
ATOM 2081 C CA . MET A 1 260 ? -8.084 -8.911 1.762 1.00 93.88 260 MET A CA 1
ATOM 2082 C C . MET A 1 260 ? -9.189 -9.679 2.484 1.00 93.88 260 MET A C 1
ATOM 2084 O O . MET A 1 260 ? -9.453 -9.411 3.656 1.00 93.88 260 MET A O 1
ATOM 2088 N N . LEU A 1 261 ? -9.804 -10.640 1.799 1.00 94.88 261 LEU A N 1
ATOM 2089 C CA . LEU A 1 261 ? -10.546 -11.722 2.445 1.00 94.88 261 LEU A CA 1
ATOM 2090 C C . LEU A 1 261 ? -9.637 -12.944 2.517 1.00 94.88 261 LEU A C 1
ATOM 2092 O O . LEU A 1 261 ? -8.974 -13.263 1.532 1.00 94.88 261 LEU A O 1
ATOM 2096 N N . GLU A 1 262 ? -9.628 -13.622 3.656 1.00 93.44 262 GLU A N 1
ATOM 2097 C CA . GLU A 1 262 ? -8.991 -14.921 3.871 1.00 93.44 262 GLU A CA 1
ATOM 2098 C C . GLU A 1 262 ? -10.016 -15.865 4.517 1.00 93.44 262 GLU A C 1
ATOM 2100 O O . GLU A 1 262 ? -10.710 -15.449 5.445 1.00 93.44 262 GLU A O 1
ATOM 2105 N N . TRP A 1 263 ? -10.134 -17.105 4.035 1.00 93.69 263 TRP A N 1
ATOM 2106 C CA . TRP A 1 263 ? -11.036 -18.118 4.606 1.00 93.69 263 TRP A CA 1
ATOM 2107 C C . TRP A 1 263 ? -10.515 -19.551 4.400 1.00 93.69 263 TRP A C 1
ATOM 2109 O O . TRP A 1 263 ? -9.641 -19.777 3.560 1.00 93.69 263 TRP A O 1
ATOM 2119 N N . GLN A 1 264 ? -11.037 -20.515 5.168 1.00 90.19 264 GLN A N 1
ATOM 2120 C CA . GLN A 1 264 ? -10.661 -21.937 5.063 1.00 90.19 264 GLN A CA 1
ATOM 2121 C C . GLN A 1 264 ? -11.568 -22.749 4.119 1.00 90.19 264 GLN A C 1
ATOM 2123 O O . GLN A 1 264 ? -11.072 -23.416 3.214 1.00 90.19 264 GLN A O 1
ATOM 2128 N N . GLU A 1 265 ? -12.893 -22.708 4.297 1.00 90.38 265 GLU A N 1
ATOM 2129 C CA . GLU A 1 265 ? -13.803 -23.617 3.584 1.00 90.38 265 GLU A CA 1
ATOM 2130 C C . GLU A 1 265 ? -13.949 -23.284 2.093 1.00 90.38 265 GLU A C 1
ATOM 2132 O O . GLU A 1 265 ? -14.579 -22.298 1.702 1.00 90.38 265 GLU A O 1
ATOM 2137 N N . LYS A 1 266 ? -13.403 -24.151 1.229 1.00 90.25 266 LYS A N 1
ATOM 2138 C CA . LYS A 1 266 ? -13.378 -23.972 -0.234 1.00 90.25 266 LYS A CA 1
ATOM 2139 C C . LYS A 1 266 ? -14.750 -23.646 -0.837 1.00 90.25 266 LYS A C 1
ATOM 2141 O O . LYS A 1 266 ? -14.836 -22.883 -1.797 1.00 90.25 266 LYS A O 1
ATOM 2146 N N . TRP A 1 267 ? -15.820 -24.220 -0.293 1.00 92.62 267 TRP A N 1
ATOM 2147 C CA . TRP A 1 267 ? -17.184 -24.095 -0.820 1.00 92.62 267 TRP A CA 1
ATOM 2148 C C . TRP A 1 267 ? -17.721 -22.656 -0.753 1.00 92.62 267 TRP A C 1
ATOM 2150 O O . TRP A 1 267 ? -18.522 -22.280 -1.604 1.00 92.62 267 TRP A O 1
ATOM 2160 N N . LEU A 1 268 ? -17.204 -21.834 0.170 1.00 95.31 268 LEU A N 1
A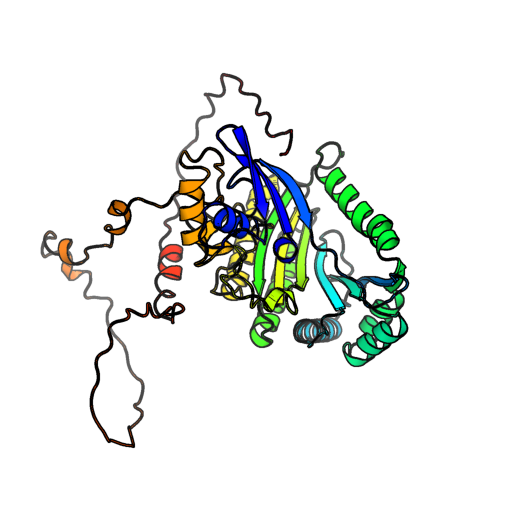TOM 2161 C CA . LEU A 1 268 ? -17.552 -20.414 0.320 1.00 95.31 268 LEU A CA 1
ATOM 2162 C C . LEU A 1 268 ? -16.967 -19.511 -0.780 1.00 95.31 268 LEU A C 1
ATOM 2164 O O . LEU A 1 268 ? -17.159 -18.297 -0.733 1.00 95.31 268 LEU A O 1
ATOM 2168 N N . GLU A 1 269 ? -16.222 -20.041 -1.759 1.00 93.62 269 GLU A N 1
ATOM 2169 C CA . GLU A 1 269 ? -15.533 -19.212 -2.759 1.00 93.62 269 GLU A CA 1
ATOM 2170 C C . GLU A 1 269 ? -16.486 -18.258 -3.499 1.00 93.62 269 GLU A C 1
ATOM 2172 O O . GLU A 1 269 ? -16.146 -17.092 -3.710 1.00 93.62 269 GLU A O 1
ATOM 2177 N N . MET A 1 270 ? -17.683 -18.719 -3.873 1.00 95.25 270 MET A N 1
ATOM 2178 C CA . MET A 1 270 ? -18.654 -17.872 -4.575 1.00 95.25 270 MET A CA 1
ATOM 2179 C C . MET A 1 270 ? -19.250 -16.798 -3.657 1.00 95.25 270 MET A C 1
ATOM 2181 O O . MET A 1 270 ? -19.375 -15.648 -4.082 1.00 95.25 270 MET A O 1
ATOM 2185 N N . ASP A 1 271 ? -19.534 -17.126 -2.396 1.00 97.25 271 ASP A N 1
ATOM 2186 C CA . ASP A 1 271 ? -20.056 -16.170 -1.417 1.00 97.25 271 ASP A CA 1
ATOM 2187 C C . ASP A 1 271 ? -19.015 -15.098 -1.070 1.00 97.25 271 ASP A C 1
ATOM 2189 O O . ASP A 1 271 ? -19.325 -13.906 -1.060 1.00 97.25 271 ASP A O 1
ATOM 2193 N N . MET A 1 272 ? -17.751 -15.493 -0.891 1.00 96.19 272 MET A N 1
ATOM 2194 C CA . MET A 1 272 ? -16.626 -14.586 -0.636 1.00 96.19 272 MET A CA 1
ATOM 2195 C C . MET A 1 272 ? -16.357 -13.660 -1.832 1.00 96.19 272 MET A C 1
ATOM 2197 O O . MET A 1 272 ? -16.117 -12.463 -1.648 1.00 96.19 272 MET A O 1
ATOM 2201 N N . ARG A 1 273 ? -16.461 -14.169 -3.070 1.00 94.94 273 ARG A N 1
ATOM 2202 C CA . ARG A 1 273 ? -16.403 -13.344 -4.293 1.00 94.94 273 ARG A CA 1
ATOM 2203 C C . ARG A 1 273 ? -17.576 -12.365 -4.371 1.00 94.94 273 ARG A C 1
ATOM 2205 O O . ARG A 1 273 ? -17.352 -11.185 -4.637 1.00 94.94 273 ARG A O 1
ATOM 2212 N N . GLY A 1 274 ? -18.799 -12.826 -4.107 1.00 95.88 274 GLY A N 1
ATOM 2213 C CA . GLY A 1 274 ? -20.005 -11.994 -4.118 1.00 95.88 274 GLY A CA 1
ATOM 2214 C C . GLY A 1 274 ? -19.984 -10.898 -3.047 1.00 95.88 274 GLY A C 1
ATOM 2215 O O . GLY A 1 274 ? -20.332 -9.750 -3.326 1.00 95.88 274 GLY A O 1
ATOM 2216 N N . PHE A 1 275 ? -19.516 -11.221 -1.841 1.00 98.06 275 PHE A N 1
ATOM 2217 C CA . PHE A 1 275 ? -19.314 -10.264 -0.755 1.00 98.06 275 PHE A CA 1
ATOM 2218 C C . PHE A 1 275 ? -18.253 -9.212 -1.124 1.00 98.06 275 PHE A C 1
ATOM 2220 O O . PHE A 1 275 ? -18.513 -8.009 -1.027 1.00 98.06 275 PHE A O 1
ATOM 2227 N N . LEU A 1 276 ? -17.085 -9.639 -1.626 1.00 95.75 276 LEU A N 1
ATOM 2228 C CA . LEU A 1 276 ? -16.026 -8.714 -2.045 1.00 95.75 276 LEU A CA 1
ATOM 2229 C C . LEU A 1 276 ? -16.475 -7.787 -3.180 1.00 95.75 276 LEU A C 1
ATOM 2231 O O . LEU A 1 276 ? -16.111 -6.612 -3.173 1.00 95.75 276 LEU A O 1
ATOM 2235 N N . GLN A 1 277 ? -17.260 -8.285 -4.137 1.00 94.81 277 GLN A N 1
ATOM 2236 C CA . GLN A 1 277 ? -17.763 -7.483 -5.252 1.00 94.81 277 GLN A CA 1
ATOM 2237 C C . GLN A 1 277 ? -18.682 -6.352 -4.757 1.00 94.81 277 GLN A C 1
ATOM 2239 O O . GLN A 1 277 ? -18.412 -5.188 -5.060 1.00 94.81 277 GLN A O 1
ATOM 2244 N N . LYS A 1 278 ? -19.664 -6.659 -3.895 1.00 96.19 278 LYS A N 1
ATOM 2245 C CA . LYS A 1 278 ? -20.552 -5.657 -3.266 1.00 96.19 278 LYS A CA 1
ATOM 2246 C C . LYS A 1 278 ? -19.773 -4.615 -2.454 1.00 96.19 278 LYS A C 1
ATOM 2248 O O . LYS A 1 278 ? -20.061 -3.419 -2.514 1.00 96.19 278 LYS A O 1
ATOM 2253 N N . PHE A 1 279 ? -18.765 -5.047 -1.691 1.00 97.56 279 PHE A N 1
ATOM 2254 C CA . PHE A 1 279 ? -17.908 -4.137 -0.924 1.00 97.56 279 PHE A CA 1
ATOM 2255 C C . PHE A 1 279 ? -17.070 -3.248 -1.863 1.00 97.56 279 PHE A C 1
ATOM 2257 O O . PHE A 1 279 ? -16.979 -2.030 -1.673 1.00 97.56 279 PHE A O 1
ATOM 2264 N N . LYS A 1 280 ? -16.505 -3.827 -2.929 1.00 93.88 280 LYS A N 1
ATOM 2265 C CA . LYS A 1 280 ? -15.750 -3.090 -3.946 1.00 93.88 280 LYS A CA 1
ATOM 2266 C C . LYS A 1 280 ? -16.605 -2.016 -4.606 1.00 93.88 280 LYS A C 1
ATOM 2268 O O . LYS A 1 280 ? -16.131 -0.889 -4.701 1.00 93.88 280 LYS A O 1
ATOM 2273 N N . GLU A 1 281 ? -17.834 -2.324 -5.003 1.00 94.06 281 GLU A N 1
ATOM 2274 C CA . GLU A 1 281 ? -18.777 -1.367 -5.602 1.00 94.06 281 GLU A CA 1
ATOM 2275 C C . GLU A 1 281 ? -19.047 -0.170 -4.683 1.00 94.06 281 GLU A C 1
ATOM 2277 O O . GLU A 1 281 ? -18.952 0.971 -5.127 1.00 94.06 281 GLU A O 1
ATOM 2282 N N . LYS A 1 282 ? -19.256 -0.398 -3.380 1.00 97.50 282 LYS A N 1
ATOM 2283 C CA . LYS A 1 282 ? -19.448 0.684 -2.396 1.00 97.50 282 LYS A CA 1
ATOM 2284 C C . LYS A 1 282 ? -18.216 1.588 -2.239 1.00 97.50 282 LYS A C 1
ATOM 2286 O O . LYS A 1 282 ? -18.363 2.790 -2.031 1.00 97.50 282 LYS A O 1
ATOM 2291 N N . LEU A 1 283 ? -16.999 1.039 -2.327 1.00 96.62 283 LEU A N 1
ATOM 2292 C CA . LEU A 1 283 ? -15.754 1.809 -2.166 1.00 96.62 283 LEU A CA 1
ATOM 2293 C C . LEU A 1 283 ? -15.205 2.424 -3.463 1.00 96.62 283 LEU A C 1
ATOM 2295 O O . LEU A 1 283 ? -14.481 3.423 -3.408 1.00 96.62 283 LEU A O 1
ATOM 2299 N N . ARG A 1 284 ? -15.525 1.853 -4.627 1.00 94.06 284 ARG A N 1
ATOM 2300 C CA . ARG A 1 284 ? -14.971 2.244 -5.933 1.00 94.06 284 ARG A CA 1
ATOM 2301 C C . ARG A 1 284 ? -15.208 3.732 -6.278 1.00 94.06 284 ARG A C 1
ATOM 2303 O O . ARG A 1 284 ? -14.214 4.374 -6.630 1.00 94.06 284 ARG A O 1
ATOM 2310 N N . PRO A 1 285 ? -16.397 4.341 -6.047 1.00 95.25 285 PRO A N 1
ATOM 2311 C CA . PRO A 1 285 ? -16.634 5.776 -6.258 1.00 95.25 285 PRO A CA 1
ATOM 2312 C C . PRO A 1 285 ? -15.728 6.704 -5.440 1.00 95.25 285 PRO A C 1
ATOM 2314 O O . PRO A 1 285 ? -15.442 7.827 -5.859 1.00 95.25 285 PRO A O 1
ATOM 2317 N N . PHE A 1 286 ? -15.255 6.256 -4.271 1.00 96.06 286 PHE A N 1
ATOM 2318 C CA . PHE A 1 286 ? -14.369 7.051 -3.419 1.00 96.06 286 PHE A CA 1
ATOM 2319 C C . PHE A 1 286 ? -12.929 7.060 -3.920 1.00 96.06 286 PHE A C 1
ATOM 2321 O O . PHE A 1 286 ? -12.207 8.029 -3.654 1.00 96.06 286 PHE A O 1
ATOM 2328 N N . SER A 1 287 ? -12.530 6.041 -4.685 1.00 95.25 287 SER A N 1
ATOM 2329 C CA . SER A 1 287 ? -11.209 5.979 -5.292 1.00 95.25 287 SER A CA 1
ATOM 2330 C C . SER A 1 287 ? -10.990 7.093 -6.324 1.00 95.25 287 SER A C 1
ATOM 2332 O O . SER A 1 287 ? -11.937 7.667 -6.863 1.00 95.25 287 SER A O 1
ATOM 2334 N N . MET A 1 288 ? -9.729 7.440 -6.596 1.00 93.25 288 MET A N 1
ATOM 2335 C CA . MET A 1 288 ? -9.388 8.484 -7.562 1.00 93.25 288 MET A CA 1
ATOM 2336 C C . MET A 1 288 ? -9.987 8.184 -8.945 1.00 93.25 288 MET A C 1
ATOM 2338 O O . MET A 1 288 ? -9.847 7.081 -9.478 1.00 93.25 288 MET A O 1
ATOM 2342 N N . MET A 1 289 ? -10.662 9.189 -9.517 1.00 90.12 289 MET A N 1
ATOM 2343 C CA . MET A 1 289 ? -11.426 9.087 -10.772 1.00 90.12 289 MET A CA 1
ATOM 2344 C C . MET A 1 289 ? -12.465 7.944 -10.777 1.00 90.12 289 MET A C 1
ATOM 2346 O O . MET A 1 289 ? -12.694 7.336 -11.817 1.00 90.12 289 MET A O 1
ATOM 2350 N N . GLY A 1 290 ? -12.992 7.556 -9.608 1.00 91.44 290 GLY A N 1
ATOM 2351 C CA . GLY A 1 290 ? -13.936 6.442 -9.461 1.00 91.44 290 GLY A CA 1
ATOM 2352 C C . GLY A 1 290 ? -13.382 5.066 -9.849 1.00 91.44 290 GLY A C 1
ATOM 2353 O O . GLY A 1 290 ? -14.139 4.106 -9.895 1.00 91.44 290 GLY A O 1
ATOM 2354 N N . ARG A 1 291 ? -12.082 4.937 -10.161 1.00 90.81 291 ARG A N 1
ATOM 2355 C CA . ARG A 1 291 ? -11.538 3.723 -10.797 1.00 90.81 291 ARG A CA 1
ATOM 2356 C C . ARG A 1 291 ? -10.169 3.275 -10.309 1.00 90.81 291 ARG A C 1
ATOM 2358 O O . ARG A 1 291 ? -9.928 2.074 -10.307 1.00 90.81 291 ARG A O 1
ATOM 2365 N N . ALA A 1 292 ? -9.297 4.189 -9.881 1.00 93.50 292 ALA A N 1
ATOM 2366 C CA . ALA A 1 292 ? -7.882 3.907 -9.638 1.00 93.50 292 ALA A CA 1
ATOM 2367 C C . ALA A 1 292 ? -7.620 2.692 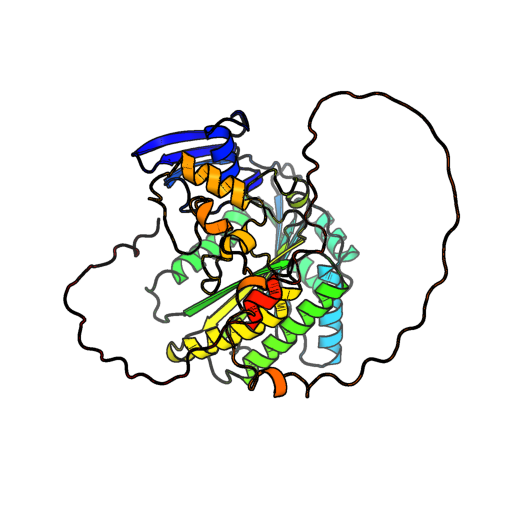-8.721 1.00 93.50 292 ALA A C 1
ATOM 2369 O O . ALA A 1 292 ? -8.227 2.526 -7.664 1.00 93.50 292 ALA A O 1
ATOM 2370 N N . ALA A 1 293 ? -6.661 1.860 -9.110 1.00 92.56 293 ALA A N 1
ATOM 2371 C CA . ALA A 1 293 ? -6.150 0.751 -8.309 1.00 92.56 293 ALA A CA 1
ATOM 2372 C C . ALA A 1 293 ? -4.623 0.673 -8.451 1.00 92.56 293 ALA A C 1
ATOM 2374 O O . ALA A 1 293 ? -4.026 1.387 -9.265 1.00 92.56 293 ALA A O 1
ATOM 2375 N N . PHE A 1 294 ? -3.971 -0.177 -7.659 1.00 91.00 294 PHE A N 1
ATOM 2376 C CA . PHE A 1 294 ? -2.513 -0.309 -7.671 1.00 91.00 294 PHE A CA 1
ATOM 2377 C C . PHE A 1 294 ? -2.094 -1.666 -8.239 1.00 91.00 294 PHE A C 1
ATOM 2379 O O . PHE A 1 294 ? -2.546 -2.698 -7.759 1.00 91.00 294 PHE A O 1
ATOM 2386 N N . ILE A 1 295 ? -1.225 -1.663 -9.257 1.00 90.38 295 ILE A N 1
ATOM 2387 C CA . ILE A 1 295 ? -0.863 -2.863 -10.036 1.00 90.38 295 ILE A CA 1
ATOM 2388 C C . ILE A 1 295 ? -0.220 -3.977 -9.193 1.00 90.38 295 ILE A C 1
ATOM 2390 O O . ILE A 1 295 ? -0.426 -5.149 -9.478 1.00 90.38 295 ILE A O 1
ATOM 2394 N N . ASN A 1 296 ? 0.486 -3.632 -8.109 1.00 88.50 296 ASN A N 1
ATOM 2395 C CA . ASN A 1 296 ? 1.064 -4.617 -7.183 1.00 88.50 296 ASN A CA 1
ATOM 2396 C C . ASN A 1 296 ? 0.013 -5.287 -6.270 1.00 88.50 296 ASN A C 1
ATOM 2398 O O . ASN A 1 296 ? 0.350 -6.200 -5.523 1.00 88.50 296 ASN A O 1
ATOM 2402 N N . PHE A 1 297 ? -1.246 -4.844 -6.327 1.00 86.88 297 PHE A N 1
ATOM 2403 C CA . PHE A 1 297 ? -2.407 -5.490 -5.716 1.00 86.88 297 PHE A CA 1
ATOM 2404 C C . PHE A 1 297 ? -3.440 -5.777 -6.825 1.00 86.88 297 PHE A C 1
ATOM 2406 O O . PHE A 1 297 ? -4.455 -5.067 -6.915 1.00 86.88 297 PHE A O 1
ATOM 2413 N N . PRO A 1 298 ? -3.157 -6.750 -7.717 1.00 82.31 29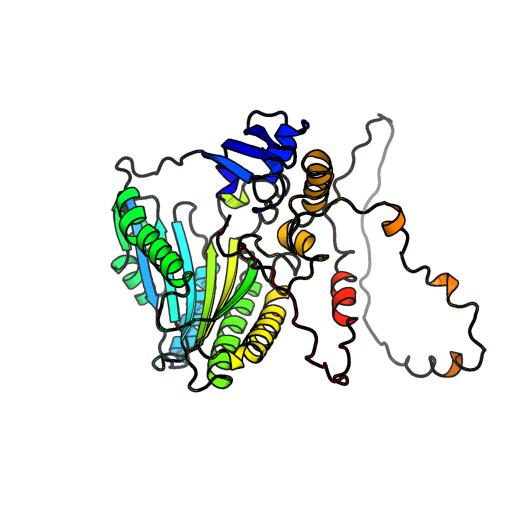8 PRO A N 1
ATOM 2414 C CA . PRO A 1 298 ? -4.020 -7.056 -8.850 1.00 82.31 298 PRO A CA 1
ATOM 2415 C C . PRO A 1 298 ? -5.397 -7.538 -8.370 1.00 82.31 298 PRO A C 1
ATOM 2417 O O . PRO A 1 298 ? -5.499 -8.345 -7.448 1.00 82.31 298 PRO A O 1
ATOM 2420 N N . ASP A 1 299 ? -6.463 -7.038 -8.997 1.00 83.38 299 ASP A N 1
ATOM 2421 C CA . ASP A 1 299 ? -7.842 -7.472 -8.743 1.00 83.38 299 ASP A CA 1
ATOM 2422 C C . ASP A 1 299 ? -8.243 -8.378 -9.903 1.00 83.38 299 ASP A C 1
ATOM 2424 O O . ASP A 1 299 ? -8.501 -7.897 -11.005 1.00 83.38 299 ASP A O 1
ATOM 2428 N N . ALA A 1 300 ? -8.280 -9.689 -9.662 1.00 80.00 300 ALA A N 1
ATOM 2429 C CA . ALA A 1 300 ? -8.562 -10.696 -10.685 1.00 80.00 300 ALA A CA 1
ATOM 2430 C C . ALA A 1 300 ? -9.950 -10.556 -11.347 1.00 80.00 300 ALA A C 1
ATOM 2432 O O . ALA A 1 300 ? -10.177 -11.160 -12.393 1.00 80.00 300 ALA A O 1
ATOM 2433 N N . ALA A 1 301 ? -10.869 -9.772 -10.770 1.00 79.75 301 ALA A N 1
ATOM 2434 C CA . ALA A 1 301 ? -12.174 -9.476 -11.361 1.00 79.75 301 ALA A CA 1
ATOM 2435 C C . ALA A 1 301 ? -12.167 -8.240 -12.288 1.00 79.75 301 ALA A C 1
ATOM 2437 O O . ALA A 1 301 ? -13.183 -7.954 -12.922 1.00 79.75 301 ALA A O 1
ATOM 2438 N N . LEU A 1 302 ? -11.059 -7.494 -12.401 1.00 81.81 302 LEU A N 1
ATOM 2439 C CA . LEU A 1 302 ? -10.936 -6.432 -13.406 1.00 81.81 302 LEU A CA 1
ATOM 2440 C C . LEU A 1 302 ? -10.709 -7.027 -14.799 1.00 81.81 302 LEU A C 1
ATOM 2442 O O . LEU A 1 302 ? -9.700 -7.692 -15.053 1.00 81.81 302 LEU A O 1
ATOM 2446 N N . GLN A 1 303 ? -11.625 -6.714 -15.717 1.00 76.88 303 GLN A N 1
ATOM 2447 C CA . GLN A 1 303 ? -11.529 -7.092 -17.123 1.00 76.88 303 GLN A CA 1
ATOM 2448 C C . GLN A 1 303 ? -10.255 -6.528 -17.784 1.00 76.88 303 GLN A C 1
ATOM 2450 O O . GLN A 1 303 ? -9.820 -5.404 -17.510 1.00 76.88 303 GLN A O 1
ATOM 2455 N N . SER A 1 304 ? -9.682 -7.296 -18.715 1.00 70.94 304 SER A N 1
ATOM 2456 C CA . SER A 1 304 ? -8.429 -6.981 -19.425 1.00 70.94 304 SER A CA 1
ATOM 2457 C C . SER A 1 304 ? -8.491 -5.724 -20.307 1.00 70.94 304 SER A C 1
ATOM 2459 O O . SER A 1 304 ? -7.464 -5.145 -20.659 1.00 70.94 304 SER A O 1
ATOM 2461 N N . ASN A 1 305 ? -9.694 -5.274 -20.672 1.00 71.06 305 ASN A N 1
ATOM 2462 C CA . ASN A 1 305 ? -9.938 -4.032 -21.409 1.00 71.06 305 ASN A CA 1
ATOM 2463 C C . ASN A 1 305 ? -9.913 -2.774 -20.516 1.00 71.06 305 ASN A C 1
ATOM 2465 O O . ASN A 1 305 ? -9.605 -1.686 -21.019 1.00 71.06 305 ASN A O 1
ATOM 2469 N N . ALA A 1 306 ? -10.202 -2.923 -19.221 1.00 82.94 306 ALA A N 1
ATOM 2470 C CA . ALA A 1 306 ? -10.326 -1.849 -18.240 1.00 82.94 306 ALA A CA 1
ATOM 2471 C C . ALA A 1 306 ? -9.082 -1.705 -17.343 1.00 82.94 306 ALA A C 1
ATOM 2473 O O . ALA A 1 306 ? -8.749 -0.583 -16.948 1.00 82.94 306 ALA A O 1
ATOM 2474 N N . SER A 1 307 ? -8.370 -2.805 -17.064 1.00 89.56 307 SER A N 1
ATOM 2475 C CA . SER A 1 307 ? -7.193 -2.863 -16.178 1.00 89.56 307 SER A CA 1
ATOM 2476 C C . SER A 1 307 ? -6.162 -1.758 -16.449 1.00 89.56 307 SER A C 1
ATOM 2478 O O . SER A 1 307 ? -5.780 -1.030 -15.536 1.00 89.56 307 SER A O 1
ATOM 2480 N N . GLU A 1 308 ? -5.770 -1.534 -17.706 1.00 92.12 308 GLU A N 1
ATOM 2481 C CA . GLU A 1 308 ? -4.789 -0.498 -18.066 1.00 92.12 308 GLU A CA 1
ATOM 2482 C C . GLU A 1 308 ? -5.249 0.929 -17.707 1.00 92.12 308 GLU A C 1
ATOM 2484 O O . GLU A 1 308 ? -4.431 1.766 -17.316 1.00 92.12 308 GLU A O 1
ATOM 2489 N N . ARG A 1 309 ? -6.555 1.229 -17.804 1.00 92.06 309 ARG A N 1
ATOM 2490 C CA . ARG A 1 309 ? -7.112 2.532 -17.387 1.00 92.06 309 ARG A CA 1
ATOM 2491 C C . ARG A 1 309 ? -7.128 2.655 -15.862 1.00 92.06 309 ARG A C 1
ATOM 2493 O O . ARG A 1 309 ? -6.846 3.730 -15.336 1.00 92.06 309 ARG A O 1
ATOM 2500 N N . VAL A 1 310 ? -7.413 1.553 -15.171 1.00 93.06 310 VAL A N 1
ATOM 2501 C CA . VAL A 1 310 ? -7.465 1.442 -13.705 1.00 93.06 310 VAL A CA 1
ATOM 2502 C C . VAL A 1 310 ? -6.075 1.531 -13.052 1.00 93.06 310 VAL A C 1
ATOM 2504 O O . VAL A 1 310 ? -5.937 2.149 -11.994 1.00 93.06 310 VAL A O 1
ATOM 2507 N N . TYR A 1 311 ? -5.036 0.982 -13.684 1.00 94.25 311 TYR A N 1
ATOM 2508 C CA . TYR A 1 311 ? -3.670 0.972 -13.148 1.00 94.25 311 TYR A CA 1
ATOM 2509 C C . TYR A 1 311 ? -2.800 2.138 -13.628 1.00 94.25 311 TYR A C 1
ATOM 2511 O O . TYR A 1 311 ? -2.014 2.671 -12.843 1.00 94.25 311 TYR A O 1
ATOM 2519 N N . TYR A 1 312 ? -2.943 2.565 -14.887 1.00 94.75 312 TYR A N 1
ATOM 2520 C CA . TYR A 1 312 ? -2.032 3.536 -15.508 1.00 94.75 312 TYR A CA 1
ATOM 2521 C C . TYR A 1 312 ? -2.721 4.828 -15.969 1.00 94.75 312 TYR A C 1
ATOM 2523 O O . TYR A 1 312 ? -2.034 5.791 -16.314 1.00 94.75 312 TYR A O 1
ATOM 2531 N N . GLY A 1 313 ? -4.057 4.895 -16.007 1.00 92.88 313 GLY A N 1
ATOM 2532 C CA . GLY A 1 313 ? -4.775 6.044 -16.570 1.00 92.88 313 GLY A CA 1
ATOM 2533 C C . GLY A 1 313 ? -4.273 6.372 -17.982 1.00 92.88 313 GLY A C 1
ATOM 2534 O O . GLY A 1 313 ? -4.170 5.483 -18.827 1.00 92.88 313 GLY A O 1
ATOM 2535 N N . ASN A 1 314 ? -3.904 7.631 -18.237 1.00 91.56 314 ASN A N 1
ATOM 2536 C CA . ASN A 1 314 ? -3.355 8.079 -19.530 1.00 91.56 314 ASN A CA 1
ATOM 2537 C C . ASN A 1 314 ? -1.859 7.766 -19.739 1.00 91.56 314 ASN A C 1
ATOM 2539 O O . ASN A 1 314 ? -1.321 8.015 -20.814 1.00 91.56 314 ASN A O 1
ATOM 2543 N N . ASN A 1 315 ? -1.188 7.126 -18.772 1.00 95.81 315 ASN A N 1
ATOM 2544 C CA . ASN A 1 315 ? 0.144 6.559 -19.008 1.00 95.81 315 ASN A CA 1
ATOM 2545 C C . ASN A 1 315 ? 0.072 5.280 -19.874 1.00 95.81 315 ASN A C 1
ATOM 2547 O O . ASN A 1 315 ? 1.089 4.885 -20.450 1.00 95.81 315 ASN A O 1
ATOM 2551 N N . ARG A 1 316 ? -1.115 4.656 -20.023 1.00 94.81 316 ARG A N 1
ATOM 2552 C CA . ARG A 1 316 ? -1.305 3.431 -20.825 1.00 94.81 316 ARG A CA 1
ATOM 2553 C C . ARG A 1 316 ? -0.872 3.600 -22.284 1.00 94.81 316 ARG A C 1
ATOM 2555 O O . ARG A 1 316 ? -0.179 2.731 -22.788 1.00 94.81 316 ARG A O 1
ATOM 2562 N N . GLN A 1 317 ? -1.187 4.718 -22.950 1.00 94.62 317 GLN A N 1
ATOM 2563 C CA . GLN A 1 317 ? -0.848 4.906 -24.371 1.00 94.62 317 GLN A CA 1
ATOM 2564 C C . GLN A 1 317 ? 0.672 4.850 -24.600 1.00 94.62 317 GLN A C 1
ATOM 2566 O O . GLN A 1 317 ? 1.139 4.238 -25.560 1.00 94.62 317 GLN A O 1
ATOM 2571 N N . LYS A 1 318 ? 1.452 5.437 -23.680 1.00 96.56 318 LYS A N 1
ATOM 2572 C CA . LYS A 1 318 ? 2.919 5.379 -23.705 1.00 96.56 318 LYS A CA 1
ATOM 2573 C C . LYS A 1 318 ? 3.439 3.976 -23.376 1.00 96.56 318 LYS A C 1
ATOM 2575 O O . LYS A 1 318 ? 4.386 3.525 -24.004 1.00 96.56 318 LYS A O 1
ATOM 2580 N N . LEU A 1 319 ? 2.811 3.254 -22.446 1.00 97.62 319 LEU A N 1
ATOM 2581 C CA . LEU A 1 319 ? 3.160 1.853 -22.173 1.00 97.62 319 LEU A CA 1
ATOM 2582 C C . LEU A 1 319 ? 2.914 0.953 -23.396 1.00 97.62 319 LEU A C 1
ATOM 2584 O O . LEU A 1 319 ? 3.786 0.165 -23.753 1.00 97.62 319 LEU A O 1
ATOM 2588 N N . GLN A 1 320 ? 1.786 1.121 -24.087 1.00 96.81 320 GLN A N 1
ATOM 2589 C CA . GLN A 1 320 ? 1.441 0.370 -25.297 1.00 96.81 320 GLN A CA 1
ATOM 2590 C C . GLN A 1 320 ? 2.396 0.686 -26.464 1.00 96.81 320 GLN A C 1
ATOM 2592 O O . GLN A 1 320 ? 2.803 -0.217 -27.198 1.00 96.81 320 GLN A O 1
ATOM 2597 N N . SER A 1 321 ? 2.821 1.946 -26.638 1.00 96.69 321 SER A N 1
ATOM 2598 C CA . SER A 1 321 ? 3.820 2.282 -27.667 1.00 96.69 321 SER A CA 1
ATOM 2599 C C . SER A 1 321 ? 5.204 1.699 -27.358 1.00 96.69 321 SER A C 1
ATOM 2601 O O . SER A 1 321 ? 5.895 1.271 -28.278 1.00 96.69 321 SER A O 1
ATOM 2603 N N . ILE A 1 322 ? 5.573 1.589 -26.078 1.00 97.88 322 ILE A N 1
ATOM 2604 C CA . ILE A 1 322 ? 6.801 0.917 -25.616 1.00 97.88 322 ILE A CA 1
ATOM 2605 C C . ILE A 1 322 ? 6.716 -0.598 -25.823 1.00 97.88 322 ILE A C 1
ATOM 2607 O O . ILE A 1 322 ? 7.671 -1.196 -26.316 1.00 97.88 322 ILE A O 1
ATOM 2611 N N . LYS A 1 323 ? 5.560 -1.208 -25.529 1.00 97.38 323 LYS A N 1
ATOM 2612 C CA . LYS A 1 323 ? 5.278 -2.629 -25.785 1.00 97.38 323 LYS A CA 1
ATOM 2613 C C . LYS A 1 323 ? 5.519 -2.973 -27.256 1.00 97.38 323 LYS A C 1
ATOM 2615 O O . LYS A 1 323 ? 6.253 -3.9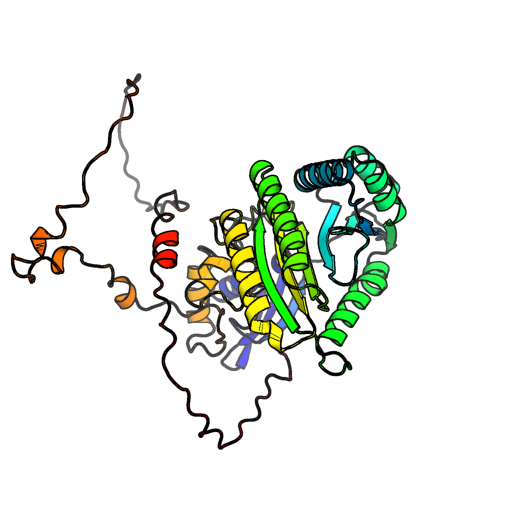05 -27.549 1.00 97.38 323 LYS A O 1
ATOM 2620 N N . LYS A 1 324 ? 5.023 -2.142 -28.182 1.00 96.94 324 LYS A N 1
ATOM 2621 C CA . LYS A 1 324 ? 5.233 -2.299 -29.635 1.00 96.94 324 LYS A CA 1
ATOM 2622 C C . LYS A 1 324 ? 6.711 -2.266 -30.072 1.00 96.94 324 LYS A C 1
ATOM 2624 O O . LYS A 1 324 ? 7.022 -2.806 -31.131 1.00 96.94 324 LYS A O 1
ATOM 2629 N N . ILE A 1 325 ? 7.594 -1.625 -29.303 1.00 96.50 325 ILE A N 1
ATOM 2630 C CA . ILE A 1 325 ? 9.035 -1.530 -29.595 1.00 96.50 325 ILE A CA 1
ATOM 2631 C C . ILE A 1 325 ? 9.789 -2.736 -29.021 1.00 96.50 325 ILE A C 1
ATOM 2633 O O . ILE A 1 325 ? 10.569 -3.366 -29.729 1.00 96.50 325 ILE A O 1
ATOM 2637 N N . TRP A 1 326 ? 9.548 -3.057 -27.747 1.00 97.25 326 TRP A N 1
ATOM 2638 C CA . TRP A 1 326 ? 10.356 -4.015 -26.979 1.00 97.25 326 TRP A CA 1
ATOM 2639 C C . TRP A 1 326 ? 9.793 -5.439 -26.922 1.00 97.25 326 TRP A C 1
ATOM 2641 O O . TRP A 1 326 ? 10.521 -6.370 -26.590 1.00 97.25 326 TRP A O 1
ATOM 2651 N N . ASP A 1 327 ? 8.516 -5.611 -27.253 1.00 97.25 327 ASP A N 1
ATOM 2652 C CA . ASP A 1 327 ? 7.827 -6.900 -27.311 1.00 97.25 327 ASP A CA 1
ATOM 2653 C C . ASP A 1 327 ? 6.715 -6.855 -28.376 1.00 97.25 327 ASP A C 1
ATOM 2655 O O . ASP A 1 327 ? 5.516 -6.942 -28.096 1.00 97.25 327 ASP A O 1
ATOM 2659 N N . ARG A 1 328 ? 7.138 -6.628 -29.627 1.00 95.38 328 ARG A N 1
ATOM 2660 C CA . ARG A 1 328 ? 6.258 -6.437 -30.791 1.00 95.38 328 ARG A CA 1
ATOM 2661 C C . ARG A 1 328 ? 5.310 -7.613 -31.031 1.00 95.38 328 ARG A C 1
ATOM 2663 O O . ARG A 1 328 ? 4.187 -7.385 -31.474 1.00 95.38 328 ARG A O 1
ATOM 2670 N N . ASP A 1 329 ? 5.769 -8.827 -30.746 1.00 95.50 329 ASP A N 1
ATOM 2671 C CA . ASP A 1 329 ? 5.023 -10.069 -30.966 1.00 95.50 329 ASP A CA 1
ATOM 2672 C C . ASP A 1 329 ? 4.213 -10.493 -29.723 1.00 95.50 329 ASP A C 1
ATOM 2674 O O . ASP A 1 329 ? 3.556 -11.531 -29.732 1.00 95.50 329 ASP A O 1
ATOM 2678 N N . ASN A 1 330 ? 4.205 -9.650 -28.679 1.00 95.56 330 ASN A N 1
ATOM 2679 C CA . ASN A 1 330 ? 3.449 -9.817 -27.437 1.00 95.56 330 ASN A CA 1
ATOM 2680 C C . ASN A 1 330 ? 3.782 -11.113 -26.672 1.00 95.56 330 ASN A C 1
ATOM 2682 O O . ASN A 1 330 ? 2.896 -11.744 -26.100 1.00 95.56 330 ASN A O 1
ATOM 2686 N N . PHE A 1 331 ? 5.059 -11.497 -26.647 1.00 97.38 331 PHE A N 1
ATOM 2687 C CA . PHE A 1 331 ? 5.563 -12.687 -25.962 1.00 97.38 331 PHE A CA 1
ATOM 2688 C C . PHE A 1 331 ? 5.263 -12.659 -24.455 1.00 97.38 331 PHE A C 1
ATOM 2690 O O . PHE A 1 331 ? 4.805 -13.649 -23.885 1.00 97.38 331 PHE A O 1
ATOM 2697 N N . PHE A 1 332 ? 5.455 -11.509 -23.801 1.00 96.44 332 PHE A N 1
ATOM 2698 C CA . PHE A 1 332 ? 5.117 -11.318 -22.390 1.00 96.44 332 PHE A CA 1
ATOM 2699 C C . PHE A 1 332 ? 3.639 -10.925 -22.243 1.00 96.44 332 PHE A C 1
ATOM 2701 O O . PHE A 1 332 ? 3.308 -9.759 -22.008 1.00 96.44 332 PHE A O 1
ATOM 2708 N N . GLN A 1 333 ? 2.735 -11.890 -22.430 1.00 93.62 333 GLN A N 1
ATOM 2709 C CA . GLN A 1 333 ? 1.285 -11.696 -22.343 1.00 93.62 333 GLN A CA 1
ATOM 2710 C C . GLN A 1 333 ? 0.681 -12.352 -21.096 1.00 93.62 333 GLN A C 1
ATOM 2712 O O . GLN A 1 333 ? 0.898 -13.528 -20.825 1.00 93.62 333 GLN A O 1
ATOM 2717 N N . TRP A 1 334 ? -0.163 -11.604 -20.384 1.00 91.94 334 TRP A N 1
ATOM 2718 C CA . TRP A 1 334 ? -0.992 -12.095 -19.280 1.00 91.94 334 TRP A CA 1
ATOM 2719 C C . TRP A 1 334 ? -2.250 -11.222 -19.123 1.00 91.94 334 TRP A C 1
ATOM 2721 O O . TRP A 1 334 ? -2.334 -10.135 -19.698 1.00 91.94 334 TRP A O 1
ATOM 2731 N N . ASN A 1 335 ? -3.241 -11.689 -18.354 1.00 89.88 335 ASN A N 1
ATOM 2732 C CA . ASN A 1 335 ? -4.614 -11.152 -18.364 1.00 89.88 335 ASN A CA 1
ATOM 2733 C C . ASN A 1 335 ? -4.759 -9.648 -18.062 1.00 89.88 335 ASN A C 1
ATOM 2735 O O . ASN A 1 335 ? -5.745 -9.050 -18.490 1.00 89.88 335 ASN A O 1
ATOM 2739 N N . GLN A 1 336 ? -3.826 -9.030 -17.332 1.00 92.06 336 GLN A N 1
ATOM 2740 C CA . GLN A 1 336 ? -3.878 -7.599 -16.992 1.00 92.06 336 GLN A CA 1
ATOM 2741 C C . GLN A 1 336 ? -2.591 -6.848 -17.366 1.00 92.06 336 GLN A C 1
ATOM 2743 O O . GLN A 1 336 ? -2.374 -5.731 -16.897 1.00 92.06 336 GLN A O 1
ATOM 2748 N N . GLY A 1 337 ? -1.763 -7.449 -18.227 1.00 92.38 337 GLY A N 1
ATOM 2749 C CA . GLY A 1 337 ? -0.551 -6.829 -18.749 1.00 92.38 337 GLY A CA 1
ATOM 2750 C C . GLY A 1 337 ? -0.823 -5.685 -19.726 1.00 92.38 337 GLY A C 1
ATOM 2751 O O . GLY A 1 337 ? -1.925 -5.523 -20.258 1.00 92.38 337 GLY A O 1
ATOM 2752 N N . VAL A 1 338 ? 0.220 -4.900 -19.986 1.00 94.75 338 VAL A N 1
ATOM 2753 C CA . VAL A 1 338 ? 0.238 -3.861 -21.021 1.00 94.75 338 VAL A CA 1
ATOM 2754 C C . VAL A 1 338 ? 0.033 -4.512 -22.386 1.00 94.75 338 VAL A C 1
ATOM 2756 O O . VAL A 1 338 ? 0.779 -5.414 -22.773 1.00 94.75 338 VAL A O 1
ATOM 2759 N N . ARG A 1 339 ? -0.962 -4.036 -23.134 1.00 93.69 339 ARG A N 1
ATOM 2760 C CA . ARG A 1 339 ? -1.319 -4.593 -24.446 1.00 93.69 339 ARG A CA 1
ATOM 2761 C C . ARG A 1 339 ? -0.541 -3.922 -25.578 1.00 93.69 339 ARG A C 1
ATOM 2763 O O . ARG A 1 339 ? 0.055 -2.858 -25.415 1.00 93.69 339 ARG A O 1
ATOM 2770 N N . LEU A 1 340 ? -0.576 -4.520 -26.767 1.00 94.50 340 LEU A N 1
ATOM 2771 C CA . LEU A 1 340 ? -0.203 -3.805 -27.987 1.00 94.50 340 LEU A CA 1
ATOM 2772 C C . LEU A 1 340 ? -1.244 -2.712 -28.315 1.00 94.50 340 LEU A C 1
ATOM 2774 O O . LEU A 1 340 ? -2.424 -2.873 -27.985 1.00 94.50 340 LEU A O 1
ATOM 2778 N N . PRO A 1 341 ? -0.853 -1.612 -28.992 1.00 90.38 341 PRO A N 1
ATOM 2779 C CA . PRO A 1 341 ? -1.800 -0.603 -29.455 1.00 90.38 341 PRO A CA 1
ATOM 2780 C C . PRO A 1 341 ? -2.814 -1.221 -30.423 1.00 90.38 341 PRO A C 1
ATOM 2782 O O . PRO A 1 341 ? -2.422 -1.887 -31.383 1.00 90.38 341 PRO A O 1
ATOM 2785 N N . GLN A 1 342 ? -4.109 -0.972 -30.212 1.00 79.56 342 GLN A N 1
ATOM 2786 C CA . GLN A 1 342 ? -5.133 -1.425 -31.155 1.00 79.56 342 GLN A CA 1
ATOM 2787 C C . GLN A 1 342 ? -5.008 -0.694 -32.507 1.00 79.56 342 GLN A C 1
ATOM 2789 O O . GLN A 1 342 ? -4.714 0.508 -32.523 1.00 79.56 342 GLN A O 1
ATOM 2794 N N . PRO A 1 343 ? -5.236 -1.387 -33.640 1.00 68.81 343 PRO A N 1
ATOM 2795 C CA . PRO A 1 343 ? -5.221 -0.769 -34.962 1.00 68.81 343 PRO A CA 1
ATOM 2796 C C . PRO A 1 343 ? -6.343 0.266 -35.098 1.00 68.81 343 PRO A C 1
ATOM 2798 O O . PRO A 1 343 ? -7.426 0.112 -34.534 1.00 68.81 343 PRO A O 1
ATOM 2801 N N . GLU A 1 344 ? -6.102 1.327 -35.868 1.00 53.38 344 GLU A N 1
ATOM 2802 C CA . GLU A 1 344 ? -7.014 2.480 -35.920 1.00 53.38 344 GLU A CA 1
ATOM 2803 C C . GLU A 1 344 ? -8.398 2.157 -36.490 1.00 53.38 344 GLU A C 1
ATOM 2805 O O . GLU A 1 344 ? -9.372 2.790 -36.096 1.00 53.38 344 GLU A O 1
ATOM 2810 N N . SER A 1 345 ? -8.512 1.110 -37.310 1.00 42.94 345 SER A N 1
ATOM 2811 C CA . SER A 1 345 ? -9.788 0.585 -37.810 1.00 42.94 345 SER A CA 1
ATOM 2812 C C . SER A 1 345 ? -10.752 0.127 -36.707 1.00 42.94 345 SER A C 1
ATOM 2814 O O . SER A 1 345 ? -11.954 0.069 -36.947 1.00 42.94 345 SER A O 1
ATOM 2816 N N . ALA A 1 346 ? -10.261 -0.169 -35.496 1.00 45.56 346 ALA A N 1
ATOM 2817 C CA . ALA A 1 346 ? -11.102 -0.485 -34.339 1.00 45.56 346 ALA A CA 1
ATOM 2818 C C . ALA A 1 346 ? -11.655 0.769 -33.628 1.00 45.56 346 ALA A C 1
ATOM 2820 O O . ALA A 1 346 ? -12.625 0.670 -32.883 1.00 45.56 346 ALA A O 1
ATOM 2821 N N . LYS A 1 347 ? -11.082 1.960 -33.865 1.00 42.12 347 LYS A N 1
ATOM 2822 C CA . LYS A 1 347 ? -11.545 3.224 -33.258 1.00 42.12 347 LYS A CA 1
ATOM 2823 C C . LYS A 1 347 ? -12.798 3.795 -33.937 1.00 42.12 347 LYS A C 1
ATOM 2825 O O . LYS A 1 347 ? -13.444 4.666 -33.367 1.00 42.12 347 LYS A O 1
ATOM 2830 N N . THR A 1 348 ? -13.133 3.338 -35.147 1.00 32.75 348 THR A N 1
ATOM 2831 C CA . THR A 1 348 ? -14.232 3.884 -35.973 1.00 32.75 348 THR A CA 1
ATOM 2832 C C . THR A 1 348 ? -15.558 3.122 -35.824 1.00 32.75 348 THR A C 1
ATOM 2834 O O . THR A 1 348 ? -16.508 3.410 -36.542 1.00 32.75 348 THR A O 1
ATOM 2837 N N . GLN A 1 349 ? -15.667 2.183 -34.875 1.00 35.19 349 GLN A N 1
ATOM 2838 C CA . GLN A 1 349 ? -16.961 1.635 -34.437 1.00 35.19 349 GLN A CA 1
ATOM 2839 C C . GLN A 1 349 ? -17.579 2.472 -33.302 1.00 35.19 349 GLN A C 1
ATOM 2841 O O . GLN A 1 349 ? -18.070 1.949 -32.306 1.00 35.19 349 GLN A O 1
ATOM 2846 N N . THR A 1 350 ? -17.589 3.796 -33.464 1.00 32.44 350 THR A N 1
ATOM 2847 C CA . THR A 1 350 ? -18.554 4.645 -32.760 1.00 32.44 350 THR A CA 1
ATOM 2848 C C . THR A 1 350 ? -19.935 4.436 -33.379 1.00 32.44 350 THR A C 1
ATOM 2850 O O . THR A 1 350 ? -20.093 4.460 -34.601 1.00 32.44 350 THR A O 1
ATOM 2853 N N . PHE A 1 351 ? -20.946 4.211 -32.536 1.00 36.12 351 PHE A N 1
ATOM 2854 C CA . PHE A 1 351 ? -22.324 3.964 -32.965 1.00 36.12 351 PHE A CA 1
ATOM 2855 C C . PHE A 1 351 ? -22.839 5.081 -33.884 1.00 36.12 351 PHE A C 1
ATOM 2857 O O . PHE A 1 351 ? -23.063 6.213 -33.454 1.00 36.12 351 PHE A O 1
ATOM 2864 N N . ASN A 1 352 ? -23.097 4.754 -35.152 1.00 30.77 352 ASN A N 1
ATOM 2865 C CA . ASN A 1 352 ? -23.741 5.676 -36.081 1.00 30.77 352 ASN A CA 1
ATOM 2866 C C . ASN A 1 352 ? -25.265 5.653 -35.871 1.00 30.77 352 ASN A C 1
ATOM 2868 O O . ASN A 1 352 ? -26.011 5.056 -36.648 1.00 30.77 352 ASN A O 1
ATOM 2872 N N . VAL A 1 353 ? -25.728 6.317 -34.806 1.00 36.97 353 VAL A N 1
ATOM 2873 C CA . VAL A 1 353 ? -27.144 6.363 -34.378 1.00 36.97 353 VAL A CA 1
ATOM 2874 C C . VAL A 1 353 ? -28.087 6.897 -35.476 1.00 36.97 353 VAL A C 1
ATOM 2876 O O . VAL A 1 353 ? -29.284 6.626 -35.451 1.00 36.97 353 VAL A O 1
ATOM 2879 N N . LYS A 1 354 ? -27.568 7.585 -36.505 1.00 34.16 354 LYS A N 1
ATOM 2880 C CA . LYS A 1 354 ? -28.354 8.058 -37.661 1.00 34.16 354 LYS A CA 1
ATOM 2881 C C . LYS A 1 354 ? -28.595 7.019 -38.765 1.00 34.16 354 LYS A C 1
ATOM 2883 O O . LYS A 1 354 ? -29.361 7.310 -39.677 1.00 34.16 354 LYS A O 1
ATOM 2888 N N . ALA A 1 355 ? -27.981 5.835 -38.709 1.00 34.03 355 ALA A N 1
ATOM 2889 C CA . ALA A 1 355 ? -28.182 4.784 -39.715 1.00 34.03 355 ALA A CA 1
ATOM 2890 C C . ALA A 1 355 ? -29.298 3.777 -39.355 1.00 34.03 355 ALA A C 1
ATOM 2892 O O . ALA A 1 355 ? -29.790 3.075 -40.234 1.00 34.03 355 ALA A O 1
ATOM 2893 N N . ALA A 1 356 ? -29.718 3.712 -38.086 1.00 33.06 356 ALA A N 1
ATOM 2894 C CA . ALA A 1 356 ? -30.676 2.713 -37.597 1.00 33.06 356 ALA A CA 1
ATOM 2895 C C . ALA A 1 356 ? -32.161 3.129 -37.712 1.00 33.06 356 ALA A C 1
ATOM 2897 O O . ALA A 1 356 ? -33.044 2.294 -37.546 1.00 33.06 356 ALA A O 1
ATOM 2898 N N . SER A 1 357 ? -32.466 4.392 -38.028 1.00 34.78 357 SER A N 1
ATOM 2899 C CA . SER A 1 357 ? -33.844 4.919 -38.071 1.00 34.78 357 SER A CA 1
ATOM 2900 C C . SER A 1 357 ? -34.545 4.811 -39.435 1.00 34.78 357 SER A C 1
ATOM 2902 O O . SER A 1 357 ? -35.657 5.309 -39.591 1.00 34.78 357 SER A O 1
ATOM 2904 N N . ALA A 1 358 ? -33.928 4.160 -40.427 1.00 40.00 358 ALA A N 1
ATOM 2905 C CA . ALA A 1 358 ? -34.442 4.074 -41.800 1.00 40.00 358 ALA A CA 1
ATOM 2906 C C . ALA A 1 358 ? -35.090 2.719 -42.168 1.00 40.00 358 ALA A C 1
ATOM 2908 O O . ALA A 1 358 ? -35.360 2.480 -43.343 1.00 40.00 358 ALA A O 1
ATOM 2909 N N . SER A 1 359 ? -35.303 1.808 -41.205 1.00 43.41 359 SER A N 1
ATOM 2910 C CA . SER A 1 359 ? -35.704 0.416 -41.503 1.00 43.41 359 SER A CA 1
ATOM 2911 C C . SER A 1 359 ? -36.671 -0.242 -40.502 1.00 43.41 359 SER A C 1
ATOM 2913 O O . SER A 1 359 ? -36.677 -1.462 -40.373 1.00 43.41 359 SER A O 1
ATOM 2915 N N . LEU A 1 360 ? -37.530 0.538 -39.834 1.00 38.41 360 LEU A N 1
ATOM 2916 C CA . LEU A 1 360 ? -38.615 0.008 -38.993 1.00 38.41 360 LEU A CA 1
ATOM 2917 C C . LEU A 1 360 ? -39.998 0.430 -39.533 1.00 38.41 360 LEU A C 1
ATOM 2919 O O . LEU A 1 360 ? -40.179 1.608 -39.858 1.00 38.41 360 LEU A O 1
ATOM 2923 N N . PRO A 1 361 ? -40.978 -0.493 -39.654 1.00 41.75 361 PRO A N 1
ATOM 2924 C CA . PRO A 1 361 ? -42.351 -0.159 -40.034 1.00 41.75 361 PRO A CA 1
ATOM 2925 C C . PRO A 1 361 ? -43.038 0.769 -39.021 1.00 41.75 361 PRO A C 1
ATOM 2927 O O . PRO A 1 361 ? -42.738 0.756 -37.830 1.00 41.75 361 PRO A O 1
ATOM 2930 N N . ALA A 1 362 ? -44.013 1.551 -39.493 1.00 41.91 362 ALA A N 1
ATOM 2931 C CA . ALA A 1 362 ? -44.622 2.653 -38.740 1.00 41.91 362 ALA A CA 1
ATOM 2932 C C . ALA A 1 362 ? -45.403 2.257 -37.464 1.00 41.91 362 ALA A C 1
ATOM 2934 O O . ALA A 1 362 ? -45.787 3.142 -36.698 1.00 41.91 362 ALA A O 1
ATOM 2935 N N . ASP A 1 363 ? -45.631 0.965 -37.217 1.00 35.62 363 ASP A N 1
ATOM 2936 C CA . ASP A 1 363 ? -46.456 0.487 -36.102 1.00 35.62 363 ASP A CA 1
ATOM 2937 C C . ASP A 1 363 ? -45.701 0.382 -34.760 1.00 35.62 363 ASP A C 1
ATOM 2939 O O . ASP A 1 363 ? -46.326 0.521 -33.708 1.00 35.62 363 ASP A O 1
ATOM 2943 N N . GLU A 1 364 ? -44.366 0.247 -34.749 1.00 38.44 364 GLU A N 1
ATOM 2944 C CA . GLU A 1 364 ? -43.585 0.211 -33.490 1.00 38.44 364 GLU A CA 1
ATOM 2945 C C . GLU A 1 364 ? -43.355 1.604 -32.873 1.00 38.44 364 GLU A C 1
ATOM 2947 O O . GLU A 1 364 ? -43.214 1.741 -31.655 1.00 38.44 364 GLU A O 1
ATOM 2952 N N . LEU A 1 365 ? -43.425 2.672 -33.676 1.00 36.94 365 LEU A N 1
ATOM 2953 C CA . LEU A 1 365 ? -43.265 4.057 -33.207 1.00 36.94 365 LEU A CA 1
ATOM 2954 C C . LEU A 1 365 ? -44.358 4.516 -32.220 1.00 36.94 365 LEU A C 1
ATOM 2956 O O . LEU A 1 365 ? -44.187 5.535 -31.551 1.00 36.94 365 LEU A O 1
ATOM 2960 N N . ARG A 1 366 ? -45.465 3.771 -32.089 1.00 34.38 366 ARG A N 1
ATOM 2961 C CA . ARG A 1 366 ? -46.563 4.080 -31.156 1.00 34.38 366 ARG A CA 1
ATOM 2962 C C . ARG A 1 366 ? -46.358 3.586 -29.722 1.00 34.38 366 ARG A C 1
ATOM 2964 O O . ARG A 1 366 ? -47.067 4.069 -28.843 1.00 34.38 366 ARG A O 1
ATOM 2971 N N . MET A 1 367 ? -45.413 2.678 -29.451 1.00 32.84 367 MET A N 1
ATOM 2972 C CA . MET A 1 367 ? -45.123 2.245 -28.069 1.00 32.84 367 MET A CA 1
ATOM 2973 C C . MET A 1 367 ? -44.144 3.162 -27.322 1.00 32.84 367 MET A C 1
ATOM 2975 O O . MET A 1 367 ? -44.125 3.158 -26.095 1.00 32.84 367 MET A O 1
ATOM 2979 N N . LEU A 1 368 ? -43.361 3.984 -28.027 1.00 31.86 368 LEU A N 1
ATOM 2980 C CA . LEU A 1 368 ? -42.366 4.869 -27.401 1.00 31.86 368 LEU A CA 1
ATOM 2981 C C . LEU A 1 368 ? -42.937 6.224 -26.940 1.00 31.86 368 LEU A C 1
ATOM 2983 O O . LEU A 1 368 ? -42.283 6.943 -26.190 1.00 31.86 368 LEU A O 1
ATOM 2987 N N . SER A 1 369 ? -44.165 6.576 -27.331 1.00 31.45 369 SER A N 1
ATOM 2988 C CA . SER A 1 369 ? -44.791 7.865 -26.993 1.00 31.45 369 SER A CA 1
ATOM 2989 C C . SER A 1 369 ? -45.522 7.907 -25.640 1.00 31.45 369 SER A C 1
ATOM 2991 O O . SER A 1 369 ? -46.163 8.912 -25.340 1.00 31.45 369 SER A O 1
ATOM 2993 N N . SER A 1 370 ? -45.471 6.849 -24.820 1.00 30.94 370 SER A N 1
ATOM 2994 C CA . SER A 1 370 ? -46.253 6.741 -23.570 1.00 30.94 370 SER A CA 1
ATOM 2995 C C . SER A 1 370 ? -45.464 6.921 -22.262 1.00 30.94 370 SER A C 1
ATOM 2997 O O . SER A 1 370 ? -46.044 6.745 -21.195 1.00 30.94 370 SER A O 1
ATOM 2999 N N . PHE A 1 371 ? -44.174 7.282 -22.312 1.00 28.00 371 PHE A N 1
ATOM 3000 C CA . PHE A 1 371 ? -43.307 7.409 -21.121 1.00 28.00 371 PHE A CA 1
ATOM 3001 C C . PHE A 1 371 ? -42.640 8.790 -20.941 1.00 28.00 371 PHE A C 1
ATOM 3003 O O . PHE A 1 371 ? -41.606 8.904 -20.291 1.00 28.00 371 PHE A O 1
ATOM 3010 N N . ALA A 1 372 ? -43.237 9.862 -21.475 1.00 30.42 372 ALA A N 1
ATOM 3011 C CA . ALA A 1 372 ? -42.681 11.218 -21.397 1.00 30.42 372 ALA A CA 1
ATOM 3012 C C . ALA A 1 372 ? -43.694 12.265 -20.888 1.00 30.42 372 ALA A C 1
ATOM 3014 O O . ALA A 1 372 ? -44.155 13.101 -21.661 1.00 30.42 372 ALA A O 1
ATOM 3015 N N . ILE A 1 373 ? -44.034 12.242 -19.589 1.00 26.55 373 ILE A N 1
ATOM 3016 C CA . ILE A 1 373 ? -44.783 13.330 -18.923 1.00 26.55 373 ILE A CA 1
ATOM 3017 C C . ILE A 1 373 ? -44.240 13.604 -17.505 1.00 26.55 373 ILE A C 1
ATOM 3019 O O . ILE A 1 373 ? -44.497 12.832 -16.585 1.00 26.55 373 ILE A O 1
ATOM 3023 N N . ASN A 1 374 ? -43.547 14.748 -17.379 1.00 24.84 374 ASN A N 1
ATOM 3024 C CA . ASN A 1 374 ? -43.452 15.703 -16.252 1.00 24.84 374 ASN A CA 1
ATOM 3025 C C . ASN A 1 374 ? -42.021 16.124 -15.879 1.00 24.84 374 ASN A C 1
ATOM 3027 O O . ASN A 1 374 ? -41.322 15.449 -15.129 1.00 24.84 374 ASN A O 1
ATOM 3031 N N . SER A 1 375 ? -41.653 17.329 -16.325 1.00 24.59 375 SER A N 1
ATOM 3032 C CA . SER A 1 375 ? -40.500 18.088 -15.839 1.00 24.59 375 SER A CA 1
ATOM 3033 C C . SER A 1 375 ? -40.890 19.552 -15.593 1.00 24.59 375 SER A C 1
ATOM 3035 O O . SER A 1 375 ? -40.927 20.361 -16.518 1.00 24.59 375 SER A O 1
ATOM 3037 N N . GLU A 1 376 ? -41.135 19.888 -14.331 1.00 26.20 376 GLU A N 1
ATOM 3038 C CA . GLU A 1 376 ? -41.174 21.243 -13.766 1.00 26.20 376 GLU A CA 1
ATOM 3039 C C . GLU A 1 376 ? -40.372 21.175 -12.450 1.00 26.20 37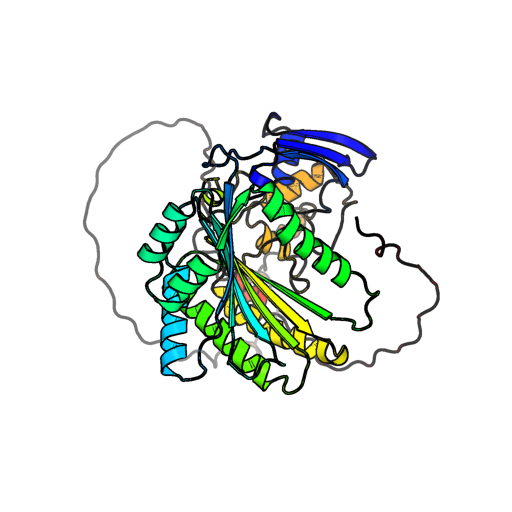6 GLU A C 1
ATOM 3041 O O . GLU A 1 376 ? -40.437 20.165 -11.758 1.00 26.20 376 GLU A O 1
ATOM 3046 N N . SER A 1 377 ? -39.597 22.163 -12.004 1.00 26.08 377 SER A N 1
ATOM 3047 C CA . SER A 1 377 ? -39.170 23.443 -12.584 1.00 26.08 377 SER A CA 1
ATOM 3048 C C . SER A 1 377 ? -37.877 23.888 -11.866 1.00 26.08 377 SER A C 1
ATOM 3050 O O . SER A 1 377 ? -37.607 23.439 -10.752 1.00 26.08 377 SER A O 1
ATOM 3052 N N . ALA A 1 378 ? -37.074 24.772 -12.467 1.00 25.20 378 ALA A N 1
ATOM 3053 C CA . ALA A 1 378 ? -35.930 25.407 -11.801 1.00 25.20 378 ALA A CA 1
ATOM 3054 C C . ALA A 1 378 ? -35.859 26.901 -12.187 1.00 25.20 378 ALA A C 1
ATOM 3056 O O . ALA A 1 378 ? -35.947 27.206 -13.378 1.00 25.20 378 ALA A O 1
ATOM 3057 N N . PRO A 1 379 ? -35.738 27.841 -11.227 1.00 26.95 379 PRO A N 1
ATOM 3058 C CA . PRO A 1 379 ? -35.732 29.273 -11.517 1.00 26.95 379 PRO A CA 1
ATOM 3059 C C . PRO A 1 379 ? -34.350 29.791 -11.949 1.00 26.95 379 PRO A C 1
ATOM 3061 O O . PRO A 1 379 ? -33.312 29.213 -11.633 1.00 26.95 379 PRO A O 1
ATOM 3064 N N . ALA A 1 380 ? -34.360 30.906 -12.680 1.00 25.75 380 ALA A N 1
ATOM 3065 C CA . ALA A 1 380 ? -33.199 31.480 -13.357 1.00 25.75 380 ALA A CA 1
ATOM 3066 C C . ALA A 1 380 ? -32.291 32.353 -12.465 1.00 25.75 380 ALA A C 1
ATOM 3068 O O . ALA A 1 380 ? -32.741 32.952 -11.489 1.00 25.75 380 ALA A O 1
ATOM 3069 N N . SER A 1 381 ? -31.039 32.520 -12.909 1.00 27.05 381 SER A N 1
ATOM 3070 C CA . SER A 1 381 ? -30.091 33.538 -12.428 1.00 27.05 381 SER A CA 1
ATOM 3071 C C . SER A 1 381 ? -29.837 34.603 -13.517 1.00 27.05 381 SER A C 1
ATOM 3073 O O . SER A 1 381 ? -29.674 34.224 -14.678 1.00 27.05 381 SER A O 1
ATOM 3075 N N . PRO A 1 382 ? -29.793 35.911 -13.186 1.00 28.03 382 PRO A N 1
ATOM 3076 C CA . PRO A 1 382 ? -29.567 37.006 -14.143 1.00 28.03 382 PRO A CA 1
ATOM 3077 C C . PRO A 1 382 ? -28.065 37.354 -14.357 1.00 28.03 382 PRO A C 1
ATOM 3079 O O . PRO A 1 382 ? -27.216 36.796 -13.659 1.00 28.03 382 PRO A O 1
ATOM 3082 N N . PRO A 1 383 ? -27.708 38.239 -15.322 1.00 29.83 383 PRO A N 1
ATOM 3083 C CA . PRO A 1 383 ? -26.389 38.197 -15.973 1.00 29.83 383 PRO A CA 1
ATOM 3084 C C . PRO A 1 383 ? -25.427 39.394 -15.744 1.00 29.83 383 PRO A C 1
ATOM 3086 O O . PRO A 1 383 ? -25.836 40.496 -15.393 1.00 29.83 383 PRO A O 1
ATOM 3089 N N . SER A 1 384 ? -24.149 39.138 -16.070 1.00 27.39 384 SER A N 1
ATOM 3090 C CA . SER A 1 384 ? -23.135 39.996 -16.740 1.00 27.39 384 SER A CA 1
ATOM 3091 C C . SER A 1 384 ? -22.849 41.458 -16.323 1.00 27.39 384 SER A C 1
ATOM 3093 O O . SER A 1 384 ? -23.673 42.344 -16.540 1.00 27.39 384 SER A O 1
ATOM 3095 N N . SER A 1 385 ? -21.576 41.728 -15.984 1.00 23.59 385 SER A N 1
ATOM 3096 C CA . SER A 1 385 ? -20.781 42.946 -16.296 1.00 23.59 385 SER A CA 1
ATOM 3097 C C . SER A 1 385 ? -19.292 42.679 -15.937 1.00 23.59 385 SER A C 1
ATOM 3099 O O . SER A 1 385 ? -19.053 41.846 -15.065 1.00 23.59 385 SER A O 1
ATOM 3101 N N . LEU A 1 386 ? -18.222 43.261 -16.508 1.00 26.83 386 LEU A N 1
ATOM 3102 C CA . LEU A 1 386 ? -17.953 43.981 -17.781 1.00 26.83 386 LEU A CA 1
ATOM 3103 C C . LEU A 1 386 ? -16.896 43.134 -18.577 1.00 26.83 386 LEU A C 1
ATOM 3105 O O . LEU A 1 386 ? -16.778 41.951 -18.272 1.00 26.83 386 LEU A O 1
ATOM 3109 N N . GLY A 1 387 ? -16.093 43.564 -19.567 1.00 24.70 387 GLY A N 1
ATOM 3110 C CA . GLY A 1 387 ? -15.833 44.837 -20.272 1.00 24.70 387 GLY A CA 1
ATOM 3111 C C . GLY A 1 387 ? -14.762 44.620 -21.371 1.00 24.70 387 GLY A C 1
ATOM 3112 O O . GLY A 1 387 ? -14.042 43.629 -21.300 1.00 24.70 387 GLY A O 1
ATOM 3113 N N . ASP A 1 388 ? -14.713 45.488 -22.386 1.00 25.00 388 ASP A N 1
ATOM 3114 C CA . ASP A 1 388 ? -14.024 45.300 -23.689 1.00 25.00 388 ASP A CA 1
ATOM 3115 C C . ASP A 1 388 ? -12.612 45.959 -23.771 1.00 25.00 388 ASP A C 1
ATOM 3117 O O . ASP A 1 388 ? -12.150 46.496 -22.765 1.00 25.00 388 ASP A O 1
ATOM 3121 N N . GLU A 1 389 ? -11.999 45.962 -24.973 1.00 26.44 389 GLU A N 1
ATOM 3122 C CA . GLU A 1 389 ? -10.639 46.400 -25.409 1.00 26.44 389 GLU A CA 1
ATOM 3123 C C . GLU A 1 389 ? -9.608 45.238 -25.431 1.00 26.44 389 GLU A C 1
ATOM 3125 O O . GLU A 1 389 ? -9.424 44.544 -24.436 1.00 26.44 389 GLU A O 1
ATOM 3130 N N . GLY A 1 390 ? -8.918 44.877 -26.529 1.00 23.22 390 GLY A N 1
ATOM 3131 C CA . GLY A 1 390 ? -8.404 45.642 -27.687 1.00 23.22 390 GLY A CA 1
ATOM 3132 C C . GLY A 1 390 ? -6.876 45.824 -27.516 1.00 23.22 390 GLY A C 1
ATOM 3133 O O . GLY A 1 390 ? -6.454 46.216 -26.438 1.00 23.22 390 GLY A O 1
ATOM 3134 N N . ASP A 1 391 ? -5.954 45.552 -28.450 1.00 25.59 391 ASP A N 1
ATOM 3135 C CA . ASP A 1 391 ? -6.020 45.260 -29.891 1.00 25.59 391 ASP A CA 1
ATOM 3136 C C . ASP A 1 391 ? -4.712 44.549 -30.378 1.00 25.59 391 ASP A C 1
ATOM 3138 O O . ASP A 1 391 ? -3.680 44.587 -29.711 1.00 25.59 391 ASP A O 1
ATOM 3142 N N . ASP A 1 392 ? -4.791 43.948 -31.566 1.00 25.09 392 ASP A N 1
ATOM 3143 C CA . ASP A 1 392 ? -3.775 43.689 -32.609 1.00 25.09 392 ASP A CA 1
ATOM 3144 C C . ASP A 1 392 ? -2.517 42.762 -32.515 1.00 25.09 392 ASP A C 1
ATOM 3146 O O . ASP A 1 392 ? -1.573 42.940 -31.750 1.00 25.09 392 ASP A O 1
ATOM 3150 N N . ARG A 1 393 ? -2.472 41.854 -33.513 1.00 24.64 393 ARG A N 1
ATOM 3151 C CA . ARG A 1 393 ? -1.343 41.252 -34.280 1.00 24.64 393 ARG A CA 1
ATOM 3152 C C . ARG A 1 393 ? 0.003 40.871 -33.610 1.00 24.64 393 ARG A C 1
ATOM 3154 O O . ARG A 1 393 ? 0.907 41.688 -33.468 1.00 24.64 393 ARG A O 1
ATOM 3161 N N . THR A 1 394 ? 0.316 39.566 -33.640 1.00 25.45 394 THR A N 1
ATOM 3162 C CA . THR A 1 394 ? 1.133 38.959 -34.734 1.00 25.45 394 THR A CA 1
ATOM 3163 C C . THR A 1 394 ? 1.111 37.420 -34.716 1.00 25.45 394 THR A C 1
ATOM 3165 O O . THR A 1 394 ? 1.018 36.802 -33.663 1.00 25.45 394 THR A O 1
ATOM 3168 N N . LEU A 1 395 ? 1.187 36.797 -35.900 1.00 30.19 395 LEU A N 1
ATOM 3169 C CA . LEU A 1 395 ? 1.251 35.338 -36.075 1.00 30.19 395 LEU A CA 1
ATOM 3170 C C . LEU A 1 395 ? 2.699 34.835 -35.951 1.00 30.19 395 LEU A C 1
ATOM 3172 O O . LEU A 1 395 ? 3.577 35.327 -36.660 1.00 30.19 395 LEU A O 1
ATOM 3176 N N . GLY A 1 396 ? 2.916 33.821 -35.112 1.00 24.52 396 GLY A N 1
ATOM 3177 C CA . GLY A 1 396 ? 4.148 33.034 -35.022 1.00 24.52 396 GLY A CA 1
ATOM 3178 C C . GLY A 1 396 ? 3.794 31.548 -34.947 1.00 24.52 396 GLY A C 1
ATOM 3179 O O . GLY A 1 396 ? 2.974 31.156 -34.124 1.00 24.52 396 GLY A O 1
ATOM 3180 N N . ASP A 1 397 ? 4.354 30.752 -35.855 1.00 32.28 397 ASP A N 1
ATOM 3181 C CA . ASP A 1 397 ? 3.956 29.366 -36.120 1.00 32.28 397 ASP A CA 1
ATOM 3182 C C . ASP A 1 397 ? 4.758 28.367 -35.266 1.00 32.28 397 ASP A C 1
ATOM 3184 O O . ASP A 1 397 ? 5.811 27.894 -35.688 1.00 32.28 397 ASP A O 1
ATOM 3188 N N . GLU A 1 398 ? 4.264 28.044 -34.066 1.00 28.58 398 GLU A N 1
ATOM 3189 C CA . GLU A 1 398 ? 4.622 26.814 -33.344 1.00 28.58 398 GLU A CA 1
ATOM 3190 C C . GLU A 1 398 ? 3.354 26.169 -32.761 1.00 28.58 398 GLU A C 1
ATOM 3192 O O . GLU A 1 398 ? 2.622 26.764 -31.970 1.00 28.58 398 GLU A O 1
ATOM 3197 N N . GLY A 1 399 ? 3.063 24.937 -33.190 1.00 25.69 399 GLY A N 1
ATOM 3198 C CA . GLY A 1 399 ? 1.860 24.201 -32.802 1.00 25.69 399 GLY A CA 1
ATOM 3199 C C . GLY A 1 399 ? 1.941 23.623 -31.390 1.00 25.69 399 GLY A C 1
ATOM 3200 O O . GLY A 1 399 ? 2.211 22.430 -31.231 1.00 25.69 399 GLY A O 1
ATOM 3201 N N . ASP A 1 400 ? 1.657 24.445 -30.380 1.00 24.91 400 ASP A N 1
ATOM 3202 C CA . ASP A 1 400 ? 1.476 23.996 -28.998 1.00 24.91 400 ASP A CA 1
ATOM 3203 C C . ASP A 1 400 ? 0.309 22.999 -28.897 1.00 24.91 400 ASP A C 1
ATOM 3205 O O . ASP A 1 400 ? -0.873 23.346 -28.997 1.00 24.91 400 ASP A O 1
ATOM 3209 N N . VAL A 1 401 ? 0.637 21.728 -28.650 1.00 27.80 401 VAL A N 1
ATOM 3210 C CA . VAL A 1 401 ? -0.353 20.726 -28.242 1.00 27.80 401 VAL A CA 1
ATOM 3211 C C . VAL A 1 401 ? -0.729 21.019 -26.794 1.00 27.80 401 VAL A C 1
ATOM 3213 O O . VAL A 1 401 ? -0.071 20.558 -25.860 1.00 27.80 401 VAL A O 1
ATOM 3216 N N . VAL A 1 402 ? -1.797 21.796 -26.618 1.00 25.05 402 VAL A N 1
ATOM 3217 C CA . VAL A 1 402 ? -2.406 22.060 -25.311 1.00 25.05 402 VAL A CA 1
ATOM 3218 C C . VAL A 1 402 ? -2.811 20.726 -24.678 1.00 25.05 402 VAL A C 1
ATOM 3220 O O . VAL A 1 402 ? -3.772 20.085 -25.104 1.00 25.05 402 VAL A O 1
ATOM 3223 N N . ASP A 1 403 ? -2.066 20.311 -23.652 1.00 31.28 403 ASP A N 1
ATOM 3224 C CA . ASP A 1 403 ? -2.337 19.119 -22.842 1.00 31.28 403 ASP A CA 1
ATOM 3225 C C . ASP A 1 403 ? -3.566 19.390 -21.953 1.00 31.28 403 ASP A C 1
ATOM 3227 O O . ASP A 1 403 ? -3.457 19.717 -20.768 1.00 31.28 403 ASP A O 1
ATOM 3231 N N . MET A 1 404 ? -4.756 19.336 -22.563 1.00 27.61 404 MET A N 1
ATOM 3232 C CA . MET A 1 404 ? -6.040 19.379 -21.863 1.00 27.61 404 MET A CA 1
ATOM 3233 C C . MET A 1 404 ? -6.160 18.142 -20.962 1.00 27.61 404 MET A C 1
ATOM 3235 O O . MET A 1 404 ? -6.653 17.095 -21.385 1.00 27.61 404 MET A O 1
ATOM 3239 N N . ASP A 1 405 ? -5.727 18.280 -19.703 1.00 37.84 405 ASP A N 1
ATOM 3240 C CA . ASP A 1 405 ? -6.027 17.341 -18.611 1.00 37.84 405 ASP A CA 1
ATOM 3241 C C . ASP A 1 405 ? -7.553 17.112 -18.625 1.00 37.84 405 ASP A C 1
ATOM 3243 O O . ASP A 1 405 ? -8.312 18.072 -18.490 1.00 37.84 405 ASP A O 1
ATOM 3247 N N . GLU A 1 406 ? -7.995 15.872 -18.893 1.00 44.94 406 GLU A N 1
ATOM 3248 C CA . GLU A 1 406 ? -9.379 15.541 -19.288 1.00 44.94 406 GLU A CA 1
ATOM 3249 C C . GLU A 1 406 ? -10.420 16.125 -18.310 1.00 44.94 406 GLU A C 1
ATOM 3251 O O . GLU A 1 406 ? -10.717 15.546 -17.262 1.00 44.94 406 GLU A O 1
ATOM 3256 N N . GLN A 1 407 ? -10.995 17.279 -18.665 1.00 35.84 407 GLN A N 1
ATOM 3257 C CA . GLN A 1 407 ? -12.056 17.930 -17.905 1.00 35.84 407 GLN A CA 1
ATOM 3258 C C . GLN A 1 407 ? -13.408 17.278 -18.206 1.00 35.84 407 GLN A C 1
ATOM 3260 O O . GLN A 1 407 ? -13.919 17.400 -19.316 1.00 35.84 407 GLN A O 1
ATOM 3265 N N . LEU A 1 408 ? -14.011 16.684 -17.170 1.00 34.03 408 LEU A N 1
ATOM 3266 C CA . LEU A 1 408 ? -15.457 16.615 -16.874 1.00 34.03 408 LEU A CA 1
ATOM 3267 C C . LEU A 1 408 ? -16.441 15.998 -17.897 1.00 34.03 408 LEU A C 1
ATOM 3269 O O . LEU A 1 408 ? -17.584 15.758 -17.523 1.00 34.03 408 LEU A O 1
ATOM 3273 N N . LEU A 1 409 ? -16.050 15.710 -19.139 1.00 29.09 409 LEU A N 1
ATOM 3274 C CA . LEU A 1 409 ? -16.956 15.247 -20.205 1.00 29.09 409 LEU A CA 1
ATOM 3275 C C . LEU A 1 409 ? -16.835 13.752 -20.545 1.00 29.09 409 LEU A C 1
ATOM 3277 O O . LEU A 1 409 ? -17.610 13.250 -21.353 1.00 29.09 409 LEU A O 1
ATOM 3281 N N . THR A 1 410 ? -15.900 13.020 -19.932 1.00 35.03 410 THR A N 1
ATOM 3282 C CA . THR A 1 410 ? -15.716 11.569 -20.145 1.00 35.03 410 THR A CA 1
ATOM 3283 C C . THR A 1 410 ? -16.329 10.689 -19.051 1.00 35.03 410 THR A C 1
ATOM 3285 O O . THR A 1 410 ? -16.353 9.467 -19.203 1.00 35.03 410 THR A O 1
ATOM 3288 N N . ASP A 1 411 ? -16.854 11.282 -17.974 1.00 39.44 411 ASP A N 1
ATOM 3289 C CA . ASP A 1 411 ? -17.342 10.543 -16.801 1.00 39.44 411 ASP A CA 1
ATOM 3290 C C . ASP A 1 411 ? -18.768 9.971 -16.964 1.00 39.44 411 ASP A C 1
ATOM 3292 O O . ASP A 1 411 ? -19.147 9.096 -16.192 1.00 39.44 411 ASP A O 1
ATOM 3296 N N . VAL A 1 412 ? -19.535 10.381 -17.986 1.00 33.34 412 VAL A N 1
ATOM 3297 C CA . VAL A 1 412 ? -20.878 9.821 -18.277 1.00 33.34 412 VAL A CA 1
ATOM 3298 C C . VAL A 1 412 ? -20.776 8.420 -18.900 1.00 33.34 412 VAL A C 1
ATOM 3300 O O . VAL A 1 412 ? -21.412 7.474 -18.440 1.00 33.34 412 VAL A O 1
ATOM 3303 N N . ASN A 1 413 ? -19.886 8.240 -19.881 1.00 31.22 413 ASN A N 1
ATOM 3304 C CA . ASN A 1 413 ? -19.725 6.960 -20.583 1.00 31.22 413 ASN A CA 1
ATOM 3305 C C . ASN A 1 413 ? -19.138 5.848 -19.688 1.00 31.22 413 ASN A C 1
ATOM 3307 O O . ASN A 1 413 ? -19.293 4.666 -19.986 1.00 31.22 413 ASN A O 1
ATOM 3311 N N . ALA A 1 414 ? -18.438 6.207 -18.605 1.00 35.69 414 ALA A N 1
ATOM 3312 C CA . ALA A 1 414 ? -17.790 5.242 -17.716 1.00 35.69 414 ALA A CA 1
ATOM 3313 C C . ALA A 1 414 ? -18.769 4.524 -16.765 1.00 35.69 414 ALA A C 1
ATOM 3315 O O . ALA A 1 414 ? -18.441 3.437 -16.290 1.00 35.69 414 ALA A O 1
ATOM 3316 N N . SER A 1 415 ? -19.945 5.105 -16.496 1.00 34.91 415 SER A N 1
ATOM 3317 C CA . SER A 1 415 ? -21.063 4.417 -15.832 1.00 34.91 415 SER A CA 1
ATOM 3318 C C . SER A 1 415 ? -21.928 3.637 -16.824 1.00 34.91 415 SER A C 1
ATOM 3320 O O . SER A 1 415 ? -22.306 2.504 -16.540 1.00 34.91 415 SER A O 1
ATOM 3322 N N . GLU A 1 416 ? -22.172 4.184 -18.019 1.00 31.25 416 GLU A N 1
ATOM 3323 C CA . GLU A 1 416 ? -23.016 3.535 -19.036 1.00 31.25 416 GLU A CA 1
ATOM 3324 C C . GLU A 1 416 ? -22.432 2.199 -19.545 1.00 31.25 416 GLU A C 1
ATOM 3326 O O . GLU A 1 416 ? -23.187 1.257 -19.789 1.00 31.25 416 GLU A O 1
ATOM 3331 N N . GLU A 1 417 ? -21.100 2.056 -19.630 1.00 35.69 417 GLU A N 1
ATOM 3332 C CA . GLU A 1 417 ? -20.435 0.765 -19.921 1.00 35.69 417 GLU A CA 1
ATOM 3333 C C . GLU A 1 417 ? -20.547 -0.270 -18.774 1.00 35.69 417 GLU A C 1
ATOM 3335 O O . GLU A 1 417 ? -20.234 -1.442 -18.988 1.00 35.69 417 GLU A O 1
ATOM 3340 N N . TRP A 1 418 ? -20.965 0.126 -17.563 1.00 37.34 418 TRP A N 1
ATOM 3341 C CA . TRP A 1 418 ? -21.112 -0.776 -16.409 1.00 37.34 418 TRP A CA 1
ATOM 3342 C C . TRP A 1 418 ? -22.566 -1.214 -16.184 1.00 37.34 418 TRP A C 1
ATOM 3344 O O . TRP A 1 418 ? -22.813 -2.385 -15.902 1.00 37.34 418 TRP A O 1
ATOM 3354 N N . ASP A 1 419 ? -23.527 -0.308 -16.388 1.00 35.72 419 ASP A N 1
ATOM 3355 C CA . ASP A 1 419 ? -24.962 -0.583 -16.209 1.00 35.72 419 ASP A CA 1
ATOM 3356 C C . ASP A 1 419 ? -25.606 -1.335 -17.398 1.00 35.72 419 ASP A C 1
ATOM 3358 O O . ASP A 1 419 ? -26.737 -1.805 -17.298 1.00 35.72 419 ASP A O 1
ATOM 3362 N N . SER A 1 420 ? -24.894 -1.484 -18.524 1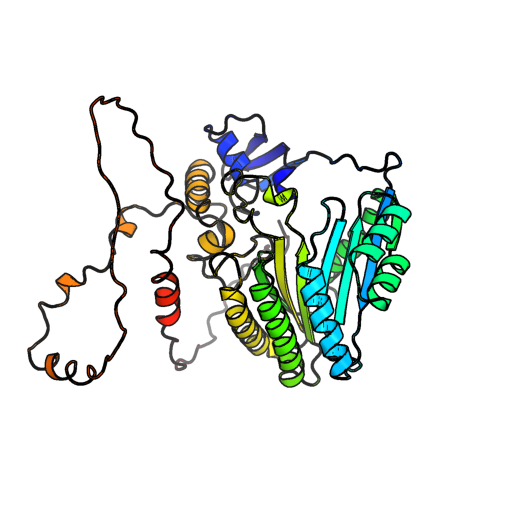.00 31.48 420 SER A N 1
ATOM 3363 C CA . SER A 1 420 ? -25.373 -2.156 -19.749 1.00 31.48 420 SER A CA 1
ATOM 3364 C C . SER A 1 420 ? -24.952 -3.630 -19.891 1.00 31.48 420 SER A C 1
ATOM 3366 O O . SER A 1 420 ? -25.105 -4.225 -20.960 1.00 31.48 420 SER A O 1
ATOM 3368 N N . PHE A 1 421 ? -24.419 -4.248 -18.831 1.00 30.25 421 PHE A N 1
ATOM 3369 C CA . PHE A 1 421 ? -23.949 -5.636 -18.870 1.00 30.25 421 PHE A CA 1
ATOM 3370 C C . PHE A 1 421 ? -25.069 -6.645 -18.554 1.00 30.25 421 PHE A C 1
ATOM 3372 O O . PHE A 1 421 ? -25.330 -6.963 -17.393 1.00 30.25 421 PHE A O 1
ATOM 3379 N N . ASP A 1 422 ? -25.701 -7.200 -19.593 1.00 29.67 422 ASP A N 1
ATOM 3380 C CA . ASP A 1 422 ? -26.677 -8.288 -19.445 1.00 29.67 422 ASP A CA 1
ATOM 3381 C C . ASP A 1 422 ? -26.031 -9.544 -18.829 1.00 29.67 422 ASP A C 1
ATOM 3383 O O . ASP A 1 422 ? -25.132 -10.167 -19.405 1.00 29.67 422 ASP A O 1
ATOM 3387 N N . HIS A 1 423 ? -26.524 -9.963 -17.662 1.00 33.44 423 HIS A N 1
ATOM 3388 C CA . HIS A 1 423 ? -26.162 -11.248 -17.067 1.00 33.44 423 HIS A CA 1
ATOM 3389 C C . HIS A 1 423 ? -26.769 -12.405 -17.884 1.00 33.44 423 HIS A C 1
ATOM 3391 O O . HIS A 1 423 ? -27.994 -12.477 -18.009 1.00 33.44 423 HIS A O 1
ATOM 3397 N N . PRO A 1 424 ? -25.969 -13.378 -18.371 1.00 31.67 424 PRO A N 1
ATOM 3398 C CA . PRO A 1 424 ? -26.513 -14.564 -19.022 1.00 31.67 424 PRO A CA 1
ATOM 3399 C C . PRO A 1 424 ? -27.416 -15.349 -18.065 1.00 31.67 424 PRO A C 1
ATOM 3401 O O . PRO A 1 424 ? -26.984 -15.765 -16.986 1.00 31.67 424 PRO A O 1
ATOM 3404 N N . ALA A 1 425 ? -28.669 -15.565 -18.466 1.00 30.17 425 ALA A N 1
ATOM 3405 C CA . ALA A 1 425 ? -29.634 -16.318 -17.676 1.00 30.17 425 ALA A CA 1
ATOM 3406 C C . ALA A 1 425 ? -29.151 -17.758 -17.422 1.00 30.17 425 ALA A C 1
ATOM 3408 O O . ALA A 1 425 ? -28.637 -18.436 -18.315 1.00 30.17 425 ALA A O 1
ATOM 3409 N N . ALA A 1 426 ? -29.344 -18.239 -16.193 1.00 40.06 426 ALA A N 1
ATOM 3410 C CA . ALA A 1 426 ? -28.887 -19.552 -15.757 1.00 40.06 426 ALA A CA 1
ATOM 3411 C C . ALA A 1 426 ? -29.729 -20.696 -16.360 1.00 40.06 426 ALA A C 1
ATOM 3413 O O . ALA A 1 426 ? -30.621 -21.241 -15.712 1.00 40.06 426 ALA A O 1
ATOM 3414 N N . SER A 1 427 ? -29.419 -21.100 -17.594 1.00 36.91 427 SER A N 1
ATOM 3415 C CA . SER A 1 427 ? -29.939 -22.335 -18.192 1.00 36.91 427 SER A CA 1
ATOM 3416 C C . SER A 1 427 ? -28.956 -22.933 -19.204 1.00 36.91 427 SER A C 1
ATOM 3418 O O . SER A 1 427 ? -28.783 -22.403 -20.299 1.00 36.91 427 SER A O 1
ATOM 3420 N N . GLY A 1 428 ? -28.332 -24.060 -18.849 1.00 30.22 428 GLY A N 1
ATOM 3421 C CA . GLY A 1 428 ? -27.439 -24.815 -19.735 1.00 30.22 428 GLY A CA 1
ATOM 3422 C C . GLY A 1 428 ? -26.584 -25.826 -18.971 1.00 30.22 428 GLY A C 1
ATOM 3423 O O . GLY A 1 428 ? -25.635 -25.450 -18.290 1.00 30.22 428 GLY A O 1
ATOM 3424 N N . GLN A 1 429 ? -26.916 -27.117 -19.069 1.00 30.64 429 GLN A N 1
ATOM 3425 C CA . GLN A 1 429 ? -26.122 -28.192 -18.461 1.00 30.64 429 GLN A CA 1
ATOM 3426 C C . GLN A 1 429 ? -24.735 -28.277 -19.117 1.00 30.64 429 GLN A C 1
ATOM 3428 O O . GLN A 1 429 ? -24.637 -28.493 -20.325 1.00 30.64 429 GLN A O 1
ATOM 3433 N N . ILE A 1 430 ? -23.662 -28.183 -18.326 1.00 30.33 430 ILE A N 1
ATOM 3434 C CA . ILE A 1 430 ? -22.296 -28.437 -18.806 1.00 30.33 430 ILE A CA 1
ATOM 3435 C C . ILE A 1 430 ? -21.974 -29.924 -18.631 1.00 30.33 430 ILE A C 1
ATOM 3437 O O . ILE A 1 430 ? -22.015 -30.467 -17.528 1.00 30.33 430 ILE A O 1
ATOM 3441 N N . ASN A 1 431 ? -21.661 -30.587 -19.744 1.00 25.16 431 ASN A N 1
ATOM 3442 C CA . ASN A 1 431 ? -21.389 -32.020 -19.803 1.00 25.16 431 ASN A CA 1
ATOM 3443 C C . ASN A 1 431 ? -19.887 -32.301 -19.586 1.00 25.16 431 ASN A C 1
ATOM 3445 O O . ASN A 1 431 ? -19.056 -31.993 -20.441 1.00 25.16 431 ASN A O 1
ATOM 3449 N N . TYR A 1 432 ? -19.532 -32.892 -18.443 1.00 30.12 432 TYR A N 1
ATOM 3450 C CA . TYR A 1 432 ? -18.147 -33.208 -18.073 1.00 30.12 432 TYR A CA 1
ATOM 3451 C C . TYR A 1 432 ? -17.663 -34.525 -18.705 1.00 30.12 432 TYR A C 1
ATOM 3453 O O . TYR A 1 432 ? -17.606 -35.559 -18.042 1.00 30.12 432 TYR A O 1
ATOM 3461 N N . SER A 1 433 ? -17.280 -34.502 -19.986 1.00 26.84 433 SER A N 1
ATOM 3462 C CA . SER A 1 433 ? -16.721 -35.688 -20.666 1.00 26.84 433 SER A CA 1
ATOM 3463 C C . SER A 1 433 ? -15.665 -35.380 -21.744 1.00 26.84 433 SER A C 1
ATOM 3465 O O . SER A 1 433 ? -15.710 -35.916 -22.847 1.00 26.84 433 SER A O 1
ATOM 3467 N N . ALA A 1 434 ? -14.665 -34.545 -21.421 1.00 28.39 434 ALA A N 1
ATOM 3468 C CA . ALA A 1 434 ? -13.504 -34.308 -22.298 1.00 28.39 434 ALA A CA 1
ATOM 3469 C C . ALA A 1 434 ? -12.200 -33.906 -21.562 1.00 28.39 434 ALA A C 1
ATOM 3471 O O . ALA A 1 434 ? -11.478 -33.020 -22.012 1.00 28.39 434 ALA A O 1
ATOM 3472 N N . LEU A 1 435 ? -11.856 -34.556 -20.441 1.00 31.56 435 LEU A N 1
ATOM 3473 C CA . LEU A 1 435 ? -10.519 -34.429 -19.833 1.00 31.56 435 LEU A CA 1
ATOM 3474 C C . LEU A 1 435 ? -9.644 -35.613 -20.254 1.00 31.56 435 LEU A C 1
ATOM 3476 O O . LEU A 1 435 ? -9.754 -36.707 -19.708 1.00 31.56 435 LEU A O 1
ATOM 3480 N N . GLY A 1 436 ? -8.798 -35.393 -21.266 1.00 25.36 436 GLY A N 1
ATOM 3481 C CA . GLY A 1 436 ? -8.116 -36.487 -21.955 1.00 25.36 436 GLY A CA 1
ATOM 3482 C C . GLY A 1 436 ? -6.883 -36.104 -22.770 1.00 25.36 436 GLY A C 1
ATOM 3483 O O . GLY A 1 436 ? -6.804 -36.498 -23.930 1.00 25.36 436 GLY A O 1
ATOM 3484 N N . ARG A 1 437 ? -5.925 -35.378 -22.173 1.00 26.73 437 ARG A N 1
ATOM 3485 C CA . ARG A 1 437 ? -4.459 -35.540 -22.356 1.00 26.73 437 ARG A CA 1
ATOM 3486 C C . ARG A 1 437 ? -3.708 -34.502 -21.522 1.00 26.73 437 ARG A C 1
ATOM 3488 O O . ARG A 1 437 ? -4.100 -33.344 -21.471 1.00 26.73 437 ARG A O 1
ATOM 3495 N N . GLY A 1 438 ? -2.659 -34.947 -20.834 1.00 34.41 438 GLY A N 1
ATOM 3496 C CA . GLY A 1 438 ? -1.950 -34.128 -19.857 1.00 34.41 438 GLY A CA 1
ATOM 3497 C C . GLY A 1 438 ? -1.079 -33.049 -20.494 1.00 34.41 438 GLY A C 1
ATOM 3498 O O . GLY A 1 438 ? -0.221 -33.348 -21.321 1.00 34.41 438 GLY A O 1
ATOM 3499 N N . ILE A 1 439 ? -1.253 -31.821 -20.016 1.00 24.86 439 ILE A N 1
ATOM 3500 C CA . ILE A 1 439 ? -0.196 -30.818 -19.931 1.00 24.86 439 ILE A CA 1
ATOM 3501 C C . ILE A 1 439 ? -0.027 -30.576 -18.432 1.00 24.86 439 ILE A C 1
ATOM 3503 O O . ILE A 1 439 ? -0.970 -30.151 -17.768 1.00 24.86 439 ILE A O 1
ATOM 3507 N N . ILE A 1 440 ? 1.142 -30.917 -17.889 1.00 26.08 440 ILE A N 1
ATOM 3508 C CA . ILE A 1 440 ? 1.520 -30.486 -16.542 1.00 26.08 440 ILE A CA 1
ATOM 3509 C C . ILE A 1 440 ? 1.989 -29.046 -16.702 1.00 26.08 440 ILE A C 1
ATOM 3511 O O . ILE A 1 440 ? 3.029 -28.803 -17.312 1.00 26.08 440 ILE A O 1
ATOM 3515 N N . ASP A 1 441 ? 1.191 -28.104 -16.211 1.00 28.91 441 ASP A N 1
ATOM 3516 C CA . ASP A 1 441 ? 1.589 -26.705 -16.163 1.00 28.91 441 ASP A CA 1
ATOM 3517 C C . ASP A 1 441 ? 2.724 -26.529 -15.138 1.00 28.91 441 ASP A C 1
ATOM 3519 O O . ASP A 1 441 ? 2.619 -26.961 -13.988 1.00 28.91 441 ASP A O 1
ATOM 3523 N N . LEU A 1 442 ? 3.827 -25.920 -15.577 1.00 29.22 442 LEU A N 1
ATOM 3524 C CA . LEU A 1 442 ? 5.010 -25.637 -14.761 1.00 29.22 442 LEU A CA 1
ATOM 3525 C C . LEU A 1 442 ? 4.947 -24.254 -14.086 1.00 29.22 442 LEU A C 1
ATOM 3527 O O . LEU A 1 442 ? 5.914 -23.853 -13.437 1.00 29.22 442 LEU A O 1
ATOM 3531 N N . SER A 1 443 ? 3.804 -23.560 -14.153 1.00 29.39 443 SER A N 1
ATOM 3532 C CA . SER A 1 443 ? 3.523 -22.303 -13.433 1.00 29.39 443 SER A CA 1
ATOM 3533 C C . SER A 1 443 ? 3.674 -22.377 -11.901 1.00 29.39 443 SER A C 1
ATOM 3535 O O . SER A 1 443 ? 3.697 -21.347 -11.232 1.00 29.39 443 SER A O 1
ATOM 3537 N N . ALA A 1 444 ? 3.860 -23.574 -11.334 1.00 26.77 444 ALA A N 1
ATOM 3538 C CA . ALA A 1 444 ? 4.226 -23.785 -9.932 1.00 26.77 444 ALA A CA 1
ATOM 3539 C C . ALA A 1 444 ? 5.674 -23.364 -9.569 1.00 26.77 444 ALA A C 1
ATOM 3541 O O . ALA A 1 444 ? 6.041 -23.417 -8.395 1.00 26.77 444 ALA A O 1
ATOM 3542 N N . LEU A 1 445 ? 6.502 -22.951 -10.538 1.00 25.61 445 LEU A N 1
ATOM 3543 C CA . LEU A 1 445 ? 7.846 -22.400 -10.314 1.00 25.61 445 LEU A CA 1
ATOM 3544 C C . LEU A 1 445 ? 7.856 -20.895 -10.625 1.00 25.61 445 LEU A C 1
ATOM 3546 O O . LEU A 1 445 ? 8.217 -20.479 -11.722 1.00 25.61 445 LEU A O 1
ATOM 3550 N N . GLY A 1 446 ? 7.418 -20.092 -9.652 1.00 33.25 446 GLY A N 1
ATOM 3551 C CA . GLY A 1 446 ? 7.142 -18.665 -9.834 1.00 33.25 446 GLY A CA 1
ATOM 3552 C C . GLY A 1 446 ? 8.345 -17.815 -10.267 1.00 33.25 446 GLY A C 1
ATOM 3553 O O . GLY A 1 446 ? 9.287 -17.634 -9.494 1.00 33.25 446 GLY A O 1
ATOM 3554 N N . PHE A 1 447 ? 8.228 -17.232 -11.463 1.00 28.58 447 PHE A N 1
ATOM 3555 C CA . PHE A 1 447 ? 9.018 -16.124 -12.011 1.00 28.58 447 PHE A CA 1
ATOM 3556 C C . PHE A 1 447 ? 8.086 -15.134 -12.725 1.00 28.58 447 PHE A C 1
ATOM 3558 O O . PHE A 1 447 ? 7.113 -15.608 -13.353 1.00 28.58 447 PHE A O 1
#

InterPro domains:
  IPR012951 Berberine/berberine-like [PF08031] (293-339)
  IPR016169 FAD-binding, type PCMH, subdomain 2 [G3DSA:3.30.465.10] (1-338)
  IPR036318 FAD-binding, type PCMH-like superfamily [SSF56176] (2-57)
  IPR050416 FAD-linked Oxidoreductases in Biosynthetic Pathways [PTHR42973] (1-338)